Protein AF-A0AAV9ZRF5-F1 (afdb_monomer)

Organism: NCBI:txid2862362

Sequence (709 aa):
MTDHNVVDVLDSDEEDQLPPLNTREWIEKNKKYPLHALKNLEFYCTRQLRVPKEVKGAFPDNGLSVSAFLRAVVPSKSYGLVFPAPKTCFSSEAPNMDMGQAIEHLKTKSLPPIKYVDQLKQEVRQAILDGKLSVLDARYPYIRFPFWIVMTWQWLIGLADAREEWKAAEDWVNARRGTLVAADVVARRLLTLGWNTQLVAGEQTLQFARAISDRMAVDGMMDVMVGILEKRIAAKPRLMSQIVLVQRAFMIEILKAERAEDYKELYKKVNTHLKGVVSAVKALGARKTSSGRGKGKNKISATDPEKRVESDHESDCPEHFPEHISGCWGTQAGDSLYRFTLSPYETTSLYRTIAQESGIPQRSSPENNLDLWCRAENSSPPDPRLAASCLSYTHLIPGHSERFSIILLTPEQRLLAWKYGHKKQMLMDLTFGVCALLAILMVLDDQQKGFPVGFMLFTAKKDAKAVHADYNKELLADLLQKWKEGMGKNEEGESFDVKVAATDNNTRERFGLRQNWPEVLLLLCIFHVWQAWRNGLNKYLRAIPKGPDRRSVRTRLAKFLMRLLKEIDIYEDAINAYKTELEDFKKLGRTRTAIAKTQSKAAIAFLTYLQGYLKAHEMWQSWSLAGAKKAAEIMGIPVSHVARTTNTLESFNGRLKGVYFSQYQHSGRLPRTVPACIEATVTVTVGSVVLPLFEVVTVTIEAVALKKS

pLDDT: mean 81.21, std 21.08, range [26.23, 98.75]

Solvent-accessible surface area (backbone atoms only — not comparable to full-atom values): 40327 Å² total; per-residue (Å²): 123,80,76,82,65,68,84,80,70,70,63,72,75,60,62,78,72,51,70,79,62,63,52,86,75,44,40,61,58,83,56,76,71,56,96,77,58,56,68,41,57,48,50,54,50,48,62,51,36,50,67,53,67,70,59,58,70,74,41,86,57,46,68,40,21,35,55,58,50,69,70,46,86,65,38,48,78,46,88,85,75,90,74,70,65,57,79,76,31,54,32,74,51,69,44,78,57,57,73,67,56,48,48,52,46,54,62,74,36,64,36,78,45,66,74,57,43,55,46,36,61,68,42,47,61,42,38,48,28,61,49,34,48,16,33,40,41,83,92,43,81,89,42,27,36,50,55,17,49,52,51,44,52,55,51,48,49,53,51,36,54,50,44,54,42,43,48,49,13,51,51,48,32,59,77,32,45,94,78,34,76,56,29,52,54,49,58,59,46,37,60,71,37,29,42,47,32,77,42,99,85,74,42,46,42,48,59,50,24,31,61,49,29,102,48,76,69,52,68,66,56,52,48,53,52,50,54,49,50,44,54,55,31,66,75,32,69,75,47,48,68,74,51,86,82,79,58,65,70,59,55,49,52,50,57,48,33,66,68,35,80,88,28,46,68,56,44,52,51,52,52,52,48,52,54,49,51,57,50,53,44,52,53,58,55,55,60,70,73,68,79,77,82,82,88,80,88,86,90,87,89,80,90,87,88,89,82,90,81,89,80,92,78,92,77,93,72,83,89,77,77,84,93,73,90,82,76,89,66,55,92,60,80,41,58,89,87,40,81,70,56,66,27,66,64,52,47,49,48,53,49,52,49,54,37,47,76,63,70,43,72,86,84,57,56,52,66,61,52,50,42,36,42,67,36,94,70,85,30,56,66,76,48,72,65,58,55,63,13,48,65,43,78,41,68,64,40,88,96,79,35,71,37,35,35,39,32,41,41,41,68,68,30,50,52,49,34,55,73,30,19,44,57,21,49,33,38,42,50,79,50,82,74,45,68,35,43,37,37,39,33,30,24,40,48,99,83,70,49,70,42,74,45,31,41,41,38,33,43,40,41,90,86,51,93,43,62,91,71,56,71,54,38,66,58,45,24,52,54,48,40,51,51,45,58,60,64,43,55,53,98,87,66,47,66,72,43,50,44,25,36,31,29,55,85,43,72,39,61,54,45,12,50,39,72,66,27,77,81,36,47,58,33,32,17,43,62,50,49,48,51,52,50,53,50,42,49,59,61,38,41,60,82,34,64,93,52,70,70,37,49,50,57,49,52,52,52,50,52,53,53,50,40,47,45,68,67,41,58,48,68,68,58,46,52,49,54,49,50,52,55,51,50,53,33,54,55,40,40,70,43,88,49,70,65,42,32,44,47,16,54,25,50,47,54,36,50,59,59,51,40,72,50,62,72,41,71,71,57,34,30,20,46,23,40,38,31,38,46,52,48,12,63,74,55,74,49,60,53,89,74,45,74,52,55,54,60,64,56,51,51,48,50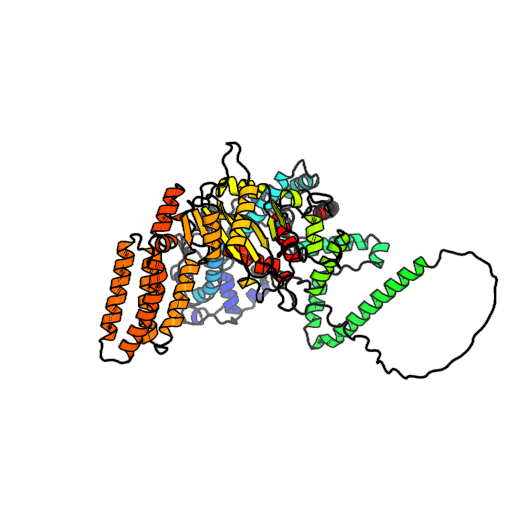,47,44,48,46,65,66,58,45,46,68,54,41,56,96,89,38,61,21,54,61,43,66,52,50,52,46,50,44,40,73,71,56,60,90,67,77,67,64,85,63,50,65,62,54,47,61,44,59,55,60,61,50,70,74,76,112

Structure (mmCIF, N/CA/C/O backbone):
data_AF-A0AAV9ZRF5-F1
#
_entry.id   AF-A0AAV9ZRF5-F1
#
loop_
_atom_site.group_PDB
_atom_site.id
_atom_site.type_symbol
_atom_site.label_atom_id
_atom_site.label_alt_id
_atom_site.label_comp_id
_atom_site.label_asym_id
_atom_site.label_entity_id
_atom_site.label_seq_id
_atom_site.pdbx_PDB_ins_code
_atom_site.Cartn_x
_atom_site.Cartn_y
_atom_site.Cartn_z
_atom_site.occupancy
_atom_site.B_iso_or_equiv
_atom_site.auth_seq_id
_atom_site.auth_comp_id
_atom_site.auth_asym_id
_atom_site.auth_atom_id
_atom_site.pdbx_PDB_model_num
ATOM 1 N N . MET A 1 1 ? 23.172 1.155 6.265 1.00 26.23 1 MET A N 1
ATOM 2 C CA . MET A 1 1 ? 24.214 0.394 6.986 1.00 26.23 1 MET A CA 1
ATOM 3 C C . MET A 1 1 ? 23.501 -0.714 7.726 1.00 26.23 1 MET A C 1
ATOM 5 O O . MET A 1 1 ? 22.813 -0.442 8.695 1.00 26.23 1 MET A O 1
ATOM 9 N N . THR A 1 2 ? 23.530 -1.922 7.180 1.00 31.34 2 THR A N 1
ATOM 10 C CA . THR A 1 2 ? 23.031 -3.116 7.859 1.00 31.34 2 THR A CA 1
ATOM 11 C C . THR A 1 2 ? 24.068 -3.526 8.898 1.00 31.34 2 THR A C 1
ATOM 13 O O . THR A 1 2 ? 25.191 -3.869 8.537 1.00 31.34 2 THR A O 1
ATOM 16 N N . ASP A 1 3 ? 23.685 -3.476 10.170 1.00 32.88 3 ASP A N 1
ATOM 17 C CA . ASP A 1 3 ? 24.463 -3.839 11.368 1.00 32.88 3 ASP A CA 1
ATOM 18 C C . ASP A 1 3 ? 24.796 -5.348 11.456 1.00 32.88 3 ASP A C 1
ATOM 20 O O . ASP A 1 3 ? 24.852 -5.943 12.529 1.00 32.88 3 ASP A O 1
ATOM 24 N N . HIS A 1 4 ? 24.999 -6.016 10.319 1.00 43.09 4 HIS A N 1
ATOM 25 C CA . HIS A 1 4 ? 25.248 -7.457 10.266 1.00 43.09 4 HIS A CA 1
ATOM 26 C C . HIS A 1 4 ? 26.661 -7.856 10.720 1.00 43.09 4 HIS A C 1
ATOM 28 O O . HIS A 1 4 ? 26.885 -9.037 10.957 1.00 43.09 4 HIS A O 1
ATOM 34 N N . ASN A 1 5 ? 27.572 -6.895 10.925 1.00 41.62 5 ASN A N 1
ATOM 35 C CA . ASN A 1 5 ? 28.944 -7.160 11.380 1.00 41.62 5 ASN A CA 1
ATOM 36 C C . ASN A 1 5 ? 29.225 -6.763 12.840 1.00 41.62 5 ASN A C 1
ATOM 38 O O . ASN A 1 5 ? 30.316 -7.034 13.328 1.00 41.62 5 ASN A O 1
ATOM 42 N N . VAL A 1 6 ? 28.276 -6.158 13.567 1.00 40.97 6 VAL A N 1
ATOM 43 C CA . VAL A 1 6 ? 28.535 -5.696 14.950 1.00 40.97 6 VAL A CA 1
ATOM 44 C C . VAL A 1 6 ? 28.572 -6.854 15.959 1.00 40.97 6 VAL A C 1
ATOM 46 O O . VAL A 1 6 ? 29.106 -6.710 17.051 1.00 40.97 6 VAL A O 1
ATOM 49 N N . VAL A 1 7 ? 28.056 -8.036 15.609 1.00 46.81 7 VAL A N 1
ATOM 50 C CA . VAL A 1 7 ? 27.946 -9.153 16.567 1.00 46.81 7 VAL A CA 1
ATOM 51 C C . VAL A 1 7 ? 29.252 -9.950 16.724 1.00 46.81 7 VAL A C 1
ATOM 53 O O . VAL A 1 7 ? 29.392 -10.667 17.709 1.00 46.81 7 VAL A O 1
ATOM 56 N N . ASP A 1 8 ? 30.221 -9.811 15.813 1.00 47.44 8 ASP A N 1
ATOM 57 C CA . ASP A 1 8 ? 31.461 -10.609 15.832 1.00 47.44 8 ASP A CA 1
ATOM 58 C C . ASP A 1 8 ? 32.730 -9.798 16.198 1.00 47.44 8 ASP A C 1
ATOM 60 O O . ASP A 1 8 ? 33.825 -10.347 16.130 1.00 47.44 8 ASP A O 1
ATOM 64 N N . VAL A 1 9 ? 32.613 -8.528 16.622 1.00 44.16 9 VAL A N 1
ATOM 65 C CA . VAL A 1 9 ? 33.773 -7.655 16.937 1.00 44.16 9 VAL A CA 1
ATOM 66 C C . VAL A 1 9 ? 33.703 -7.099 18.363 1.00 44.16 9 VAL A C 1
ATOM 68 O O . VAL A 1 9 ? 33.632 -5.894 18.585 1.00 44.16 9 VAL A O 1
ATOM 71 N N . LEU A 1 10 ? 33.701 -7.988 19.350 1.00 52.25 10 LEU A N 1
ATOM 72 C CA . LEU A 1 10 ? 34.282 -7.664 20.652 1.00 52.25 10 LEU A CA 1
ATOM 73 C C . LEU A 1 10 ? 35.519 -8.548 20.771 1.00 52.25 10 LEU A C 1
ATOM 75 O O . LEU A 1 10 ? 35.385 -9.773 20.737 1.00 52.25 10 LEU A O 1
ATOM 79 N N . ASP A 1 11 ? 36.699 -7.925 20.810 1.00 53.72 11 ASP A N 1
ATOM 80 C CA . ASP A 1 11 ? 37.959 -8.627 21.050 1.00 53.72 11 ASP A CA 1
ATOM 81 C C . ASP A 1 11 ? 37.817 -9.435 22.342 1.00 53.72 11 ASP A C 1
ATOM 83 O O . ASP A 1 11 ? 37.405 -8.899 23.375 1.00 53.72 11 ASP A O 1
ATOM 87 N N . SER A 1 12 ? 38.150 -10.728 22.281 1.00 60.31 12 SER A N 1
ATOM 88 C CA . SER A 1 12 ? 38.145 -11.631 23.442 1.00 60.31 12 SER A CA 1
ATOM 89 C C . SER A 1 12 ? 38.922 -11.062 24.630 1.00 60.31 12 SER A C 1
ATOM 91 O O . SER A 1 12 ? 38.622 -11.376 25.776 1.00 60.31 12 SER A O 1
ATOM 93 N N . ASP A 1 13 ? 39.873 -10.177 24.351 1.00 69.25 13 ASP A N 1
ATOM 94 C CA . ASP A 1 13 ? 40.808 -9.626 25.318 1.00 69.25 13 ASP A CA 1
ATOM 95 C C . ASP A 1 13 ? 40.186 -8.509 26.186 1.00 69.25 13 ASP A C 1
ATOM 97 O O . ASP A 1 13 ? 40.693 -8.231 27.274 1.00 69.25 13 ASP A O 1
ATOM 101 N N . GLU A 1 14 ? 39.075 -7.884 25.757 1.00 69.81 14 GLU A N 1
ATOM 102 C CA . GLU A 1 14 ? 38.308 -6.939 26.595 1.00 69.81 14 GLU A CA 1
ATOM 103 C C . GLU A 1 14 ? 37.312 -7.651 27.531 1.00 69.81 14 GLU A C 1
ATOM 105 O O . GLU A 1 14 ? 36.981 -7.116 28.594 1.00 69.81 14 GLU A O 1
ATOM 110 N N . GLU A 1 15 ? 36.838 -8.851 27.166 1.00 68.75 15 GLU A N 1
ATOM 111 C CA . GLU A 1 15 ? 35.899 -9.648 27.977 1.00 68.75 15 GLU A CA 1
ATOM 112 C C . GLU A 1 15 ? 36.531 -10.055 29.315 1.00 68.75 15 GLU A C 1
ATOM 114 O O . GLU A 1 15 ? 35.893 -9.925 30.363 1.00 68.75 15 GLU A O 1
ATOM 119 N N . ASP A 1 16 ? 37.805 -10.451 29.293 1.00 75.94 16 ASP A N 1
ATOM 120 C CA . ASP A 1 16 ? 38.531 -10.916 30.479 1.00 75.94 16 ASP A CA 1
ATOM 121 C C . ASP A 1 16 ? 38.872 -9.790 31.475 1.00 75.94 16 ASP A C 1
ATOM 123 O O . ASP A 1 16 ? 39.190 -10.056 32.636 1.00 75.94 16 ASP A O 1
ATOM 127 N N . GLN A 1 17 ? 38.786 -8.519 31.061 1.00 80.50 17 GLN A N 1
ATOM 128 C CA . GLN A 1 17 ? 39.175 -7.368 31.888 1.00 80.50 17 GLN A CA 1
ATOM 129 C C . GLN A 1 17 ? 38.012 -6.726 32.656 1.00 80.50 17 GLN A C 1
ATOM 131 O O . GLN A 1 17 ? 38.240 -5.932 33.574 1.00 80.50 17 GLN A O 1
ATOM 136 N N . LEU A 1 18 ? 36.758 -7.036 32.311 1.00 82.88 18 LEU A N 1
ATOM 137 C CA . LEU A 1 18 ? 35.593 -6.460 32.983 1.00 82.88 18 LEU A CA 1
ATOM 138 C C . LEU A 1 18 ? 35.151 -7.333 34.169 1.00 82.88 18 LEU A C 1
ATOM 140 O O . LEU A 1 18 ? 34.964 -8.540 34.014 1.00 82.88 18 LEU A O 1
ATOM 144 N N . PRO A 1 19 ? 34.899 -6.751 35.359 1.00 87.88 19 PRO A N 1
ATOM 145 C CA . PRO A 1 19 ? 34.382 -7.523 36.480 1.00 87.88 19 PRO A CA 1
ATOM 146 C C . PRO A 1 19 ? 33.002 -8.110 36.132 1.00 87.88 19 PRO A C 1
ATOM 148 O O . PRO A 1 19 ? 32.182 -7.425 35.499 1.00 87.88 19 PRO A O 1
ATOM 151 N N . PRO A 1 20 ? 32.699 -9.351 36.566 1.00 90.19 20 PRO A N 1
ATOM 152 C CA . PRO A 1 20 ? 31.424 -9.989 36.273 1.00 90.19 20 PRO A CA 1
ATOM 153 C C . PRO A 1 20 ? 30.264 -9.135 36.791 1.00 90.19 20 PRO A C 1
ATOM 155 O O . PRO A 1 20 ? 30.325 -8.552 37.877 1.00 90.19 20 PRO A O 1
ATOM 158 N N . LEU A 1 21 ? 29.180 -9.064 36.014 1.00 94.38 21 LEU A N 1
ATOM 159 C CA . LEU A 1 21 ? 27.967 -8.367 36.434 1.00 94.38 21 LEU A CA 1
ATOM 160 C C . LEU A 1 21 ? 27.454 -8.974 37.749 1.00 94.38 21 LEU A C 1
ATOM 162 O O . LEU A 1 21 ? 27.196 -10.177 37.823 1.00 94.38 21 LEU A O 1
ATOM 166 N N . ASN A 1 22 ? 27.236 -8.138 38.766 1.00 95.06 22 ASN A N 1
ATOM 167 C CA . ASN A 1 22 ? 26.566 -8.559 39.993 1.00 95.06 22 ASN A CA 1
ATOM 168 C C . ASN A 1 22 ? 25.078 -8.821 39.706 1.00 95.06 22 ASN A C 1
ATOM 170 O O . ASN A 1 22 ? 24.233 -7.935 39.842 1.00 95.06 22 ASN A O 1
ATOM 174 N N . THR A 1 23 ? 24.745 -10.042 39.287 1.00 94.81 23 THR A N 1
ATOM 175 C CA . THR A 1 23 ? 23.381 -10.414 38.878 1.00 94.81 23 THR A CA 1
ATOM 176 C C . THR A 1 23 ? 22.357 -10.197 39.989 1.00 94.81 23 THR A C 1
ATOM 178 O O . THR A 1 23 ? 21.232 -9.806 39.694 1.00 94.81 23 THR A O 1
ATOM 181 N N . ARG A 1 24 ? 22.749 -10.334 41.265 1.00 94.94 24 ARG A N 1
ATOM 182 C CA . ARG A 1 24 ? 21.874 -10.081 42.424 1.00 94.94 24 ARG A CA 1
ATOM 183 C C . ARG A 1 24 ? 21.437 -8.626 42.542 1.00 94.94 24 ARG A C 1
ATOM 185 O O . ARG A 1 24 ? 20.436 -8.355 43.193 1.00 94.94 24 ARG A O 1
ATOM 192 N N . GLU A 1 25 ? 22.183 -7.694 41.964 1.00 95.69 25 GLU A N 1
ATOM 193 C CA . GLU A 1 25 ? 21.857 -6.270 42.004 1.00 95.69 25 GLU A CA 1
ATOM 194 C C . GLU A 1 25 ? 20.995 -5.833 40.810 1.00 95.69 25 GLU A C 1
ATOM 196 O O . GLU A 1 25 ? 20.313 -4.810 40.880 1.00 95.69 25 GLU A O 1
ATOM 201 N N . TRP A 1 26 ? 21.033 -6.580 39.707 1.00 95.19 26 TRP A N 1
A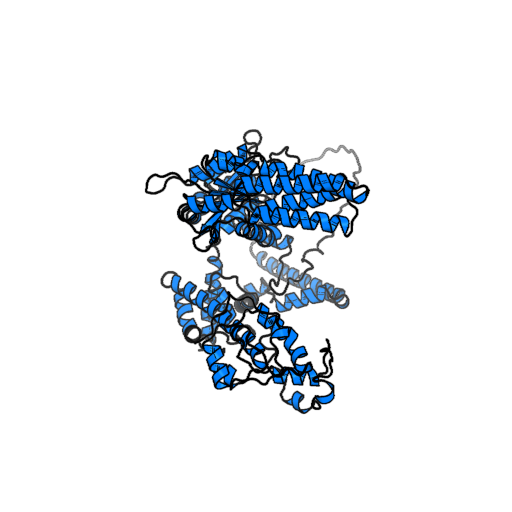TOM 202 C CA . TRP A 1 26 ? 20.443 -6.166 38.432 1.00 95.19 26 TRP A CA 1
ATOM 203 C C . TRP A 1 26 ? 19.220 -6.984 38.031 1.00 95.19 26 TRP A C 1
ATOM 205 O O . TRP A 1 26 ? 18.221 -6.403 37.612 1.00 95.19 26 TRP A O 1
ATOM 215 N N . ILE A 1 27 ? 19.282 -8.304 38.186 1.00 96.75 27 ILE A N 1
ATOM 216 C CA . ILE A 1 27 ? 18.254 -9.234 37.718 1.00 96.75 27 ILE A CA 1
ATOM 217 C C . ILE A 1 27 ? 17.134 -9.343 38.764 1.00 96.75 27 ILE A C 1
ATOM 219 O O . ILE A 1 27 ? 17.409 -9.436 39.961 1.00 96.75 27 ILE A O 1
ATOM 223 N N . GLU A 1 28 ? 15.874 -9.288 38.320 1.00 96.12 28 GLU A N 1
ATOM 224 C CA . GLU A 1 28 ? 14.654 -9.326 39.154 1.00 96.12 28 GLU A CA 1
ATOM 225 C C . GLU A 1 28 ? 14.539 -8.177 40.172 1.00 96.12 28 GLU A C 1
ATOM 227 O O . GLU A 1 28 ? 13.798 -8.250 41.153 1.00 96.12 28 GLU A O 1
ATOM 232 N N . LYS A 1 29 ? 15.263 -7.072 39.957 1.00 97.19 29 LYS A N 1
ATOM 233 C CA . LYS A 1 29 ? 15.241 -5.901 40.854 1.00 97.19 29 LYS A CA 1
ATOM 234 C C . LYS A 1 29 ? 14.316 -4.777 40.397 1.00 97.19 29 LYS A C 1
ATOM 236 O O . LYS A 1 29 ? 14.438 -3.661 40.892 1.00 97.19 29 LYS A O 1
ATOM 241 N N . ASN A 1 30 ? 13.399 -5.052 39.462 1.00 94.75 30 ASN A N 1
ATOM 242 C CA . ASN A 1 30 ? 12.510 -4.057 38.841 1.00 94.75 30 ASN A CA 1
ATOM 243 C C . ASN A 1 30 ? 13.270 -2.839 38.270 1.00 94.75 30 ASN A C 1
ATOM 245 O O . ASN A 1 30 ? 12.737 -1.728 38.198 1.00 94.75 30 ASN A O 1
ATOM 249 N N . LYS A 1 31 ? 14.539 -3.034 37.887 1.00 96.12 31 LYS A N 1
ATOM 250 C CA . LYS A 1 31 ? 15.370 -2.002 37.268 1.00 96.12 31 LYS A CA 1
ATOM 251 C C . LYS A 1 31 ? 15.029 -1.906 35.781 1.00 96.12 31 LYS A C 1
ATOM 253 O O . LYS A 1 31 ? 14.846 -2.914 35.104 1.00 96.12 31 LYS A O 1
ATOM 258 N N . LYS A 1 32 ? 14.982 -0.682 35.256 1.00 96.88 32 LYS A N 1
ATOM 259 C CA . LYS A 1 32 ? 14.870 -0.454 33.811 1.00 96.88 32 LYS A CA 1
ATOM 260 C C . LYS A 1 32 ? 16.239 -0.572 33.155 1.00 96.88 32 LYS A C 1
ATOM 262 O O . LYS A 1 32 ? 17.225 -0.101 33.723 1.00 96.88 32 LYS A O 1
ATOM 267 N N . TYR A 1 33 ? 16.285 -1.146 31.958 1.00 95.19 33 TYR A N 1
ATOM 268 C CA . TYR A 1 33 ? 17.487 -1.179 31.143 1.00 95.19 33 TYR A CA 1
ATOM 269 C C . TYR A 1 33 ? 17.888 0.265 30.806 1.00 95.19 33 TYR A C 1
ATOM 271 O O . TYR A 1 33 ? 17.100 0.989 30.188 1.00 95.19 33 TYR A O 1
ATOM 279 N N . PRO A 1 34 ? 19.060 0.734 31.258 1.00 93.00 34 PRO A N 1
ATOM 280 C CA . PRO A 1 34 ? 19.490 2.108 31.031 1.00 93.00 34 PRO A CA 1
ATOM 281 C C . PRO A 1 34 ? 19.758 2.363 29.541 1.00 93.00 34 PRO A C 1
ATOM 283 O O . PRO A 1 34 ? 20.235 1.484 28.827 1.00 93.00 34 PRO A O 1
ATOM 286 N N . LEU A 1 35 ? 19.507 3.594 29.082 1.00 86.88 35 LEU A N 1
ATOM 287 C CA . LEU A 1 35 ? 19.816 4.008 27.705 1.00 86.88 35 LEU A CA 1
ATOM 288 C C . LEU A 1 35 ? 21.324 3.915 27.405 1.00 86.88 35 LEU A C 1
ATOM 290 O O . LEU A 1 35 ? 21.717 3.556 26.300 1.00 86.88 35 LEU A O 1
ATOM 294 N N . HIS A 1 36 ? 22.152 4.198 28.415 1.00 89.88 36 HIS A N 1
ATOM 295 C CA . HIS A 1 36 ? 23.602 4.020 28.398 1.00 89.88 36 HIS A CA 1
ATOM 296 C C . HIS A 1 36 ? 23.968 2.951 29.427 1.00 89.88 36 HIS A C 1
ATOM 298 O O . HIS A 1 36 ? 24.134 3.243 30.612 1.00 89.88 36 HIS A O 1
ATOM 304 N N . ALA A 1 37 ? 23.991 1.691 28.993 1.00 81.25 37 ALA A N 1
ATOM 305 C CA . ALA A 1 37 ? 24.286 0.575 29.876 1.00 81.25 37 ALA A CA 1
ATOM 306 C C . ALA A 1 37 ? 25.735 0.583 30.353 1.00 81.25 37 ALA A C 1
ATOM 308 O O . ALA A 1 37 ? 26.655 0.952 29.627 1.00 81.25 37 ALA A O 1
ATOM 309 N N . LEU A 1 38 ? 25.926 0.145 31.599 1.00 90.94 38 LEU A N 1
ATOM 310 C CA . LEU A 1 38 ? 27.252 -0.199 32.090 1.00 90.94 38 LEU A CA 1
ATOM 311 C C . LEU A 1 38 ? 27.827 -1.292 31.183 1.00 90.94 38 LEU A C 1
ATOM 313 O O . LEU A 1 38 ? 27.115 -2.241 30.841 1.00 90.94 38 LEU A O 1
ATOM 317 N N . LYS A 1 39 ? 29.110 -1.177 30.820 1.00 91.19 39 LYS A N 1
ATOM 318 C CA . LYS A 1 39 ? 29.772 -2.113 29.895 1.00 91.19 39 LYS A CA 1
ATOM 319 C C . LYS A 1 39 ? 29.583 -3.579 30.306 1.00 91.19 39 LYS A C 1
ATOM 321 O O . LYS A 1 39 ? 29.295 -4.412 29.459 1.00 91.19 39 LYS A O 1
ATOM 326 N N . ASN A 1 40 ? 29.656 -3.892 31.602 1.00 92.38 40 ASN A N 1
ATOM 327 C CA . ASN A 1 40 ? 29.450 -5.251 32.119 1.00 92.38 40 ASN A CA 1
ATOM 328 C C . ASN A 1 40 ? 28.002 -5.766 31.963 1.00 92.38 40 ASN A C 1
ATOM 330 O O . ASN A 1 40 ? 27.799 -6.958 31.739 1.00 92.38 40 ASN A O 1
ATOM 334 N N . LEU A 1 41 ? 26.990 -4.894 32.050 1.00 93.94 41 LEU A N 1
ATOM 335 C CA . LEU A 1 41 ? 25.588 -5.249 31.798 1.00 93.94 41 LEU A CA 1
ATOM 336 C C . LEU A 1 41 ? 25.328 -5.471 30.305 1.00 93.94 41 LEU A C 1
ATOM 338 O O . LEU A 1 41 ? 24.629 -6.416 29.933 1.00 93.94 41 LEU A O 1
ATOM 342 N N . GLU A 1 42 ? 25.885 -4.609 29.453 1.00 93.50 42 GLU A N 1
ATOM 343 C CA . GLU A 1 42 ? 25.829 -4.796 28.003 1.00 93.50 42 GLU A CA 1
ATOM 344 C C . GLU A 1 42 ? 26.507 -6.103 27.599 1.00 93.50 42 GLU A C 1
ATOM 346 O O . GLU A 1 42 ? 25.897 -6.913 26.903 1.00 93.50 42 GLU A O 1
ATOM 351 N N . PHE A 1 43 ? 27.702 -6.359 28.130 1.00 91.94 43 PHE A N 1
ATOM 352 C CA . PHE A 1 43 ? 28.442 -7.592 27.914 1.00 91.94 43 PHE A CA 1
ATOM 353 C C . PHE A 1 43 ? 27.630 -8.832 28.318 1.00 91.94 43 PHE A C 1
ATOM 355 O O . PHE A 1 43 ? 27.453 -9.761 27.525 1.00 91.94 43 PHE A O 1
ATOM 362 N N . TYR A 1 44 ? 27.047 -8.818 29.523 1.00 95.00 44 TYR A N 1
ATOM 363 C CA . TYR A 1 44 ? 26.191 -9.900 30.004 1.00 95.00 44 TYR A CA 1
ATOM 364 C C . TYR A 1 44 ? 25.023 -10.182 29.047 1.00 95.00 44 TYR A C 1
ATOM 366 O O . TYR A 1 44 ? 24.781 -11.340 28.706 1.00 95.00 44 TYR A O 1
ATOM 374 N N . CYS A 1 45 ? 24.327 -9.144 28.569 1.00 95.19 45 CYS A N 1
ATOM 375 C CA . CYS A 1 45 ? 23.218 -9.301 27.622 1.00 95.19 45 CYS A CA 1
ATOM 376 C C . CYS A 1 45 ? 23.691 -9.812 26.256 1.00 95.19 45 CYS A C 1
ATOM 378 O O . CYS A 1 45 ? 23.071 -10.711 25.690 1.00 95.19 45 CYS A O 1
ATOM 380 N N . THR A 1 46 ? 24.796 -9.278 25.734 1.00 93.19 46 THR A N 1
ATOM 381 C CA . THR A 1 46 ? 25.392 -9.717 24.465 1.00 93.19 46 THR A CA 1
ATOM 382 C C . THR A 1 46 ? 25.762 -11.196 24.513 1.00 93.19 46 THR A C 1
ATOM 384 O O . THR A 1 46 ? 25.469 -11.924 23.567 1.00 93.19 46 THR A O 1
ATOM 387 N N . ARG A 1 47 ? 26.290 -11.684 25.643 1.00 94.56 47 ARG A N 1
ATOM 388 C CA . ARG A 1 47 ? 26.585 -13.110 25.835 1.00 94.56 47 ARG A CA 1
ATOM 389 C C . ARG A 1 47 ? 25.333 -13.990 25.764 1.00 94.56 47 ARG A C 1
ATOM 391 O O . ARG A 1 47 ? 25.385 -15.045 25.143 1.00 94.56 47 ARG A O 1
ATOM 398 N N . GLN A 1 48 ? 24.207 -13.551 26.337 1.00 96.38 48 GLN A N 1
ATOM 399 C CA . GLN A 1 48 ? 22.926 -14.278 26.245 1.00 96.38 48 GLN A CA 1
ATOM 400 C C . GLN A 1 48 ? 22.348 -14.291 24.819 1.00 96.38 48 GLN A C 1
ATOM 402 O O . GLN A 1 48 ? 21.627 -15.214 24.444 1.00 96.38 48 GLN A O 1
ATOM 407 N N . LEU A 1 49 ? 22.652 -13.258 24.029 1.00 96.69 49 LEU A N 1
ATOM 408 C CA . LEU A 1 49 ? 22.166 -13.082 22.659 1.00 96.69 49 LEU A CA 1
ATOM 409 C C . LEU A 1 49 ? 23.105 -13.670 21.593 1.00 96.69 49 LEU A C 1
ATOM 411 O O . LEU A 1 49 ? 22.739 -13.707 20.416 1.00 96.69 49 LEU A O 1
ATOM 415 N N . ARG A 1 50 ? 24.304 -14.124 21.979 1.00 95.94 50 ARG A N 1
ATOM 416 C CA . ARG A 1 50 ? 25.321 -14.648 21.064 1.00 95.94 50 ARG A CA 1
ATOM 417 C C . ARG A 1 50 ? 24.822 -15.920 20.381 1.00 95.94 50 ARG A C 1
ATOM 419 O O . ARG A 1 50 ? 24.526 -16.912 21.039 1.00 95.94 50 ARG A O 1
ATOM 426 N N . VAL A 1 51 ? 24.770 -15.896 19.049 1.00 96.56 51 VAL A N 1
ATOM 427 C CA . VAL A 1 51 ? 24.359 -17.057 18.248 1.00 96.56 51 VAL A CA 1
ATOM 428 C C . VAL A 1 51 ? 25.420 -18.165 18.357 1.00 96.56 51 VAL A C 1
ATOM 430 O O . VAL A 1 51 ? 26.583 -17.900 18.030 1.00 96.56 51 VAL A O 1
ATOM 433 N N . PRO A 1 52 ? 25.051 -19.389 18.780 1.00 97.25 52 PRO A N 1
ATOM 434 C CA . PRO A 1 52 ? 25.981 -20.514 18.881 1.00 97.25 52 PRO A CA 1
ATOM 435 C C . PRO A 1 52 ? 26.628 -20.877 17.535 1.00 97.25 52 PRO A C 1
ATOM 437 O O . PRO A 1 52 ? 26.007 -20.741 16.474 1.00 97.25 52 PRO A O 1
ATOM 440 N N . LYS A 1 53 ? 27.873 -21.372 17.563 1.00 96.19 53 LYS A N 1
ATOM 441 C CA . LYS A 1 53 ? 28.613 -21.763 16.346 1.00 96.19 53 LYS A CA 1
ATOM 442 C C . LYS A 1 53 ? 27.946 -22.940 15.635 1.00 96.19 53 LYS A C 1
ATOM 444 O O . LYS A 1 53 ? 27.937 -22.981 14.412 1.00 96.19 53 LYS A O 1
ATOM 449 N N . GLU A 1 54 ? 27.341 -23.843 16.395 1.00 97.69 54 GLU A N 1
ATOM 450 C CA . GLU A 1 54 ? 26.572 -24.997 15.929 1.00 97.69 54 GLU A CA 1
ATOM 451 C C . GLU A 1 54 ? 25.363 -24.549 15.103 1.00 97.69 54 GLU A C 1
ATOM 453 O O . GLU A 1 54 ? 25.080 -25.116 14.050 1.00 97.69 54 GLU A O 1
ATOM 458 N N . VAL A 1 55 ? 24.691 -23.477 15.541 1.00 97.06 55 VAL A N 1
ATOM 459 C CA . VAL A 1 55 ? 23.587 -22.864 14.796 1.00 97.06 55 VAL A CA 1
ATOM 460 C C . VAL A 1 55 ? 24.119 -22.198 13.532 1.00 97.06 55 VAL A C 1
ATOM 462 O O . VAL A 1 55 ? 23.573 -22.451 12.463 1.00 97.06 55 VAL A O 1
ATOM 465 N N . LYS A 1 56 ? 25.202 -21.405 13.610 1.00 95.31 56 LYS A N 1
ATOM 466 C CA . LYS A 1 56 ? 25.815 -20.785 12.417 1.00 95.31 56 LYS A CA 1
ATOM 467 C C . LYS A 1 56 ? 26.235 -21.844 11.380 1.00 95.31 56 LYS A C 1
ATOM 469 O O . LYS A 1 56 ? 25.943 -21.679 10.202 1.00 95.31 56 LYS A O 1
ATOM 474 N N . GLY A 1 57 ? 26.843 -22.949 11.816 1.00 96.38 57 GLY A N 1
ATOM 475 C CA . GLY A 1 57 ? 27.300 -24.046 10.953 1.00 96.38 57 GLY A CA 1
ATOM 476 C C . GLY A 1 57 ? 26.185 -24.919 10.364 1.00 96.38 57 GLY A C 1
ATOM 477 O O . GLY A 1 57 ? 26.430 -25.663 9.417 1.00 96.38 57 GLY A O 1
ATOM 478 N N . ALA A 1 58 ? 24.957 -24.831 10.883 1.00 97.50 58 ALA A N 1
ATOM 479 C CA . ALA A 1 58 ? 23.811 -25.575 10.362 1.00 97.50 58 ALA A CA 1
ATOM 480 C C . ALA A 1 58 ? 23.155 -24.932 9.123 1.00 97.50 58 ALA A C 1
ATOM 482 O O . ALA A 1 58 ? 22.278 -25.561 8.519 1.00 97.50 58 ALA A O 1
ATOM 483 N N . PHE A 1 59 ? 23.560 -23.711 8.755 1.00 97.50 59 PHE A N 1
ATOM 484 C CA . PHE A 1 59 ? 23.032 -22.941 7.625 1.00 97.50 59 PHE A CA 1
ATOM 485 C C . PHE A 1 59 ? 24.160 -22.498 6.673 1.00 97.50 59 PHE A C 1
ATOM 487 O O . PHE A 1 59 ? 25.333 -22.559 7.037 1.00 97.50 59 PHE A O 1
ATOM 494 N N . PRO A 1 60 ? 23.828 -22.075 5.437 1.00 97.50 60 PRO A N 1
ATOM 495 C CA . PRO A 1 60 ? 24.810 -21.623 4.453 1.00 97.50 60 PRO A CA 1
ATOM 496 C C . PRO A 1 60 ? 25.788 -20.555 4.952 1.00 97.50 60 PRO A C 1
ATOM 498 O O . PRO A 1 60 ? 25.378 -19.466 5.354 1.00 97.50 60 PRO A O 1
ATOM 501 N N . ASP A 1 61 ? 27.084 -20.843 4.827 1.00 95.62 61 ASP A N 1
ATOM 502 C CA . ASP A 1 61 ? 28.155 -19.867 5.037 1.00 95.62 61 ASP A CA 1
ATOM 503 C C . ASP A 1 61 ? 28.233 -18.850 3.881 1.00 95.62 61 ASP A C 1
ATOM 505 O O . ASP A 1 61 ? 27.897 -19.171 2.739 1.00 95.62 61 ASP A O 1
ATOM 509 N N . ASN A 1 62 ? 28.719 -17.636 4.162 1.00 95.25 62 ASN A N 1
ATOM 510 C CA . ASN A 1 62 ? 28.876 -16.532 3.201 1.00 95.25 62 ASN A CA 1
ATOM 511 C C . ASN A 1 62 ? 29.738 -16.883 1.967 1.00 95.25 62 ASN A C 1
ATOM 513 O O . ASN A 1 62 ? 29.594 -16.258 0.909 1.00 95.25 62 ASN A O 1
ATOM 517 N N . GLY A 1 63 ? 30.653 -17.848 2.099 1.00 96.25 63 GLY A N 1
ATOM 518 C CA . GLY A 1 63 ? 31.528 -18.334 1.032 1.00 96.25 63 GLY A CA 1
ATOM 519 C C . GLY A 1 63 ? 30.889 -19.370 0.104 1.00 96.25 63 GLY A C 1
ATOM 520 O O . GLY A 1 63 ? 31.462 -19.676 -0.942 1.00 96.25 63 GLY A O 1
ATOM 521 N N . LEU A 1 64 ? 29.707 -19.901 0.440 1.00 97.44 64 LEU A N 1
ATOM 522 C CA . LEU A 1 64 ? 29.016 -20.881 -0.398 1.00 97.44 64 LEU A CA 1
ATOM 523 C C . LEU A 1 64 ? 28.695 -20.268 -1.769 1.00 97.44 64 LEU A C 1
ATOM 525 O O . LEU A 1 64 ? 28.246 -19.122 -1.844 1.00 97.44 64 LEU A O 1
ATOM 529 N N . SER A 1 65 ? 28.912 -21.001 -2.864 1.00 97.25 65 SER A N 1
ATOM 530 C CA . SER A 1 65 ? 28.632 -20.442 -4.191 1.00 97.25 65 SER A CA 1
ATOM 531 C C . SER A 1 65 ? 27.152 -20.089 -4.349 1.00 97.25 65 SER A C 1
ATOM 533 O O . SER A 1 65 ? 26.303 -20.765 -3.770 1.00 97.25 65 SER A O 1
ATOM 535 N N . VAL A 1 66 ? 26.818 -19.069 -5.148 1.00 97.31 66 VAL A N 1
ATOM 536 C CA . VAL A 1 66 ? 25.423 -18.639 -5.374 1.00 97.31 66 VAL A CA 1
ATOM 537 C C . VAL A 1 66 ? 24.546 -19.825 -5.777 1.00 97.31 66 VAL A C 1
ATOM 539 O O . VAL A 1 66 ? 23.486 -20.036 -5.195 1.00 97.31 66 VAL A O 1
ATOM 542 N N . SER A 1 67 ? 25.016 -20.665 -6.703 1.00 95.50 67 SER A N 1
ATOM 543 C CA . SER A 1 67 ? 24.268 -21.854 -7.131 1.00 95.50 67 SER A CA 1
ATOM 544 C C . SER A 1 67 ? 24.027 -22.862 -5.995 1.00 95.50 67 SER A C 1
ATOM 546 O O . SER A 1 67 ? 22.934 -23.418 -5.877 1.00 95.50 67 SER A O 1
ATOM 548 N N . ALA A 1 68 ? 25.022 -23.107 -5.137 1.00 96.88 68 ALA A N 1
ATOM 549 C CA . ALA A 1 68 ? 24.860 -23.994 -3.985 1.00 96.88 68 ALA A CA 1
ATOM 550 C C . ALA A 1 68 ? 23.978 -23.363 -2.893 1.00 96.88 68 ALA A C 1
ATOM 552 O O . ALA A 1 68 ? 23.156 -24.057 -2.299 1.00 96.88 68 ALA A O 1
ATOM 553 N N . PHE A 1 69 ? 24.080 -22.050 -2.689 1.00 98.06 69 PHE A N 1
ATOM 554 C CA . PHE A 1 69 ? 23.246 -21.279 -1.774 1.00 98.06 69 PHE A CA 1
ATOM 555 C C . PHE A 1 69 ? 21.765 -21.312 -2.164 1.00 98.06 69 PHE A C 1
ATOM 557 O O . PHE A 1 69 ? 20.913 -21.570 -1.317 1.00 98.06 69 PHE A O 1
ATOM 564 N N . LEU A 1 70 ? 21.445 -21.153 -3.451 1.00 97.31 70 LEU A N 1
ATOM 565 C CA . LEU A 1 70 ? 20.064 -21.228 -3.939 1.00 97.31 70 LEU A CA 1
ATOM 566 C C . LEU A 1 70 ? 19.431 -22.613 -3.734 1.00 97.31 70 LEU A C 1
ATOM 568 O O . LEU A 1 70 ? 18.220 -22.698 -3.500 1.00 97.31 70 LEU A O 1
ATOM 572 N N . ARG A 1 71 ? 20.240 -23.681 -3.761 1.00 97.00 71 ARG A N 1
ATOM 573 C CA . ARG A 1 71 ? 19.816 -25.059 -3.456 1.00 97.00 71 ARG A CA 1
ATOM 574 C C . ARG A 1 71 ? 19.770 -25.376 -1.963 1.00 97.00 71 ARG A C 1
ATOM 576 O O . ARG A 1 71 ? 19.157 -26.370 -1.583 1.00 97.00 71 ARG A O 1
ATOM 583 N N . ALA A 1 72 ? 20.417 -24.575 -1.125 1.00 96.94 72 ALA A N 1
ATOM 584 C CA . ALA A 1 72 ? 20.489 -24.847 0.297 1.00 96.94 72 ALA A CA 1
ATOM 585 C C . ALA A 1 72 ? 19.138 -24.636 0.998 1.00 96.94 72 ALA A C 1
ATOM 587 O O . ALA A 1 72 ? 18.275 -23.870 0.555 1.00 96.94 72 ALA A O 1
ATOM 588 N N . VAL A 1 73 ? 18.966 -25.319 2.130 1.00 96.06 73 VAL A N 1
ATOM 589 C CA . VAL A 1 73 ? 17.778 -25.179 2.972 1.00 96.06 73 VAL A CA 1
ATOM 590 C C . VAL A 1 73 ? 17.869 -23.855 3.726 1.00 96.06 73 VAL A C 1
ATOM 592 O O . VAL A 1 73 ? 18.644 -23.713 4.669 1.00 96.06 73 VAL A O 1
ATOM 595 N N . VAL A 1 74 ? 17.065 -22.885 3.292 1.00 96.56 74 VAL A N 1
ATOM 596 C CA . VAL A 1 74 ? 16.848 -21.614 3.989 1.00 96.56 74 VAL A CA 1
ATOM 597 C C . VAL A 1 74 ? 15.366 -21.524 4.357 1.00 96.56 74 VAL A C 1
ATOM 599 O O . VAL A 1 74 ? 14.530 -21.697 3.462 1.00 96.56 74 VAL A O 1
ATOM 602 N N . PRO A 1 75 ? 15.024 -21.268 5.629 1.00 96.69 75 PRO A N 1
ATOM 603 C CA . PRO A 1 75 ? 13.636 -21.217 6.076 1.00 96.69 75 PRO A CA 1
ATOM 604 C C . PRO A 1 75 ? 12.846 -20.093 5.392 1.00 96.69 75 PRO A C 1
ATOM 606 O O . PRO A 1 75 ? 13.361 -18.999 5.167 1.00 96.69 75 PRO A O 1
ATOM 609 N N . SER A 1 76 ? 11.573 -20.339 5.077 1.00 95.06 76 SER A N 1
ATOM 610 C CA . SER A 1 76 ? 10.702 -19.343 4.436 1.00 95.06 76 SER A CA 1
ATOM 611 C C . SER A 1 76 ? 10.189 -18.299 5.432 1.00 95.06 76 SER A C 1
ATOM 613 O O . SER A 1 76 ? 9.863 -18.634 6.569 1.00 95.06 76 SER A O 1
ATOM 615 N N . LYS A 1 77 ? 9.993 -17.047 5.010 1.00 94.19 77 LYS A N 1
ATOM 616 C CA . LYS A 1 77 ? 9.355 -16.008 5.842 1.00 94.19 77 LYS A CA 1
ATOM 617 C C . LYS A 1 77 ? 7.852 -16.269 6.025 1.00 94.19 77 LYS A C 1
ATOM 619 O O . LYS A 1 77 ? 7.176 -16.713 5.101 1.00 94.19 77 LYS A O 1
ATOM 624 N N . SER A 1 78 ? 7.316 -15.985 7.212 1.00 90.00 78 SER A N 1
ATOM 625 C CA . SER A 1 78 ? 5.871 -16.004 7.477 1.00 90.00 78 SER A CA 1
ATOM 626 C C . SER A 1 78 ? 5.247 -14.634 7.204 1.00 90.00 78 SER A C 1
ATOM 628 O O . SER A 1 78 ? 5.751 -13.619 7.682 1.00 90.00 78 SER A O 1
ATOM 630 N N . TYR A 1 79 ? 4.120 -14.609 6.486 1.00 80.56 79 TYR A N 1
ATOM 631 C CA . TYR A 1 79 ? 3.381 -13.380 6.151 1.00 80.56 79 TYR A CA 1
ATOM 632 C C . TYR A 1 79 ? 1.999 -13.281 6.821 1.00 80.56 79 TYR A C 1
ATOM 634 O O . TYR A 1 79 ? 1.352 -12.243 6.731 1.00 80.56 79 TYR A O 1
ATOM 642 N N . GLY A 1 80 ? 1.531 -14.349 7.478 1.00 62.62 80 GLY A N 1
ATOM 643 C CA . GLY A 1 80 ? 0.096 -14.565 7.707 1.00 62.62 80 GLY A CA 1
ATOM 644 C C . GLY A 1 80 ? -0.400 -14.574 9.153 1.00 62.62 80 GLY A C 1
ATOM 645 O O . GLY A 1 80 ? -1.510 -15.043 9.375 1.00 62.62 80 GLY A O 1
ATOM 646 N N . LEU A 1 81 ? 0.371 -14.118 10.146 1.00 73.94 81 LEU A N 1
ATOM 647 C CA . LEU A 1 81 ? -0.021 -14.262 11.557 1.00 73.94 81 LEU A CA 1
ATOM 648 C C . LEU A 1 81 ? -0.076 -12.926 12.302 1.00 73.94 81 LEU A C 1
ATOM 650 O O . LEU A 1 81 ? 0.794 -12.069 12.149 1.00 73.94 81 LEU A O 1
ATOM 654 N N . VAL A 1 82 ? -1.106 -12.775 13.137 1.00 82.62 82 VAL A N 1
ATOM 655 C CA . VAL A 1 82 ? -1.179 -11.722 14.154 1.00 82.62 82 VAL A CA 1
ATOM 656 C C . VAL A 1 82 ? -0.275 -12.150 15.305 1.00 82.62 82 VAL A C 1
ATOM 658 O O . VAL A 1 82 ? -0.544 -13.151 15.963 1.00 82.62 82 VAL A O 1
ATOM 661 N N . PHE A 1 83 ? 0.808 -11.409 15.530 1.00 90.88 83 PHE A N 1
ATOM 662 C CA . PHE A 1 83 ? 1.720 -11.668 16.640 1.00 90.88 83 PHE A CA 1
ATOM 663 C C . PHE A 1 83 ? 1.229 -10.951 17.907 1.00 90.88 83 PHE A C 1
ATOM 665 O O . PHE A 1 83 ? 0.731 -9.823 17.813 1.00 90.88 83 PHE A O 1
ATOM 672 N N . PRO A 1 84 ? 1.344 -11.581 19.090 1.00 94.44 84 PRO A N 1
ATOM 673 C CA . PRO A 1 84 ? 1.054 -10.930 20.361 1.00 94.44 84 PRO A CA 1
ATOM 674 C C . PRO A 1 84 ? 2.057 -9.798 20.624 1.00 94.44 84 PRO A C 1
ATOM 676 O O . PRO A 1 84 ? 3.031 -9.614 19.895 1.00 94.44 84 PRO A O 1
ATOM 679 N N . ALA A 1 85 ? 1.832 -9.019 21.682 1.00 95.88 85 ALA A N 1
ATOM 680 C CA . ALA A 1 85 ? 2.786 -7.984 22.061 1.00 95.88 85 ALA A CA 1
ATOM 681 C C . ALA A 1 85 ? 4.155 -8.624 22.406 1.00 95.88 85 ALA A C 1
ATOM 683 O O . ALA A 1 85 ? 4.187 -9.529 23.234 1.00 95.88 85 ALA A O 1
ATOM 684 N N . PRO A 1 86 ? 5.287 -8.146 21.855 1.00 96.75 86 PRO A N 1
ATOM 685 C CA . PRO A 1 86 ? 6.616 -8.748 22.045 1.00 96.75 86 PRO A CA 1
ATOM 686 C C . PRO A 1 86 ? 6.974 -9.047 23.510 1.00 96.75 86 PRO A C 1
ATOM 688 O O . PRO A 1 86 ? 7.459 -10.129 23.827 1.00 96.75 86 PRO A O 1
ATOM 691 N N . LYS A 1 87 ? 6.625 -8.138 24.429 1.00 96.69 87 LYS A N 1
ATOM 692 C CA . LYS A 1 87 ? 6.828 -8.297 25.879 1.00 96.69 87 LYS A CA 1
ATOM 693 C C . LYS A 1 87 ? 6.171 -9.541 26.494 1.00 96.69 87 LYS A C 1
ATOM 695 O O . LYS A 1 87 ? 6.633 -10.023 27.521 1.00 96.69 87 LYS A O 1
ATOM 700 N N . THR A 1 88 ? 5.092 -10.062 25.904 1.00 96.69 88 THR A N 1
ATOM 701 C CA . THR A 1 88 ? 4.403 -11.261 26.416 1.00 96.69 88 THR A CA 1
ATOM 702 C C . THR A 1 88 ? 5.065 -12.554 25.956 1.00 96.69 88 THR A C 1
ATOM 704 O O . THR A 1 88 ? 4.619 -13.626 26.348 1.00 96.69 88 THR A O 1
ATOM 707 N N . CYS A 1 89 ? 6.101 -12.474 25.119 1.00 97.44 89 CYS A N 1
ATOM 708 C CA . CYS A 1 89 ? 6.810 -13.641 24.604 1.00 97.44 89 CYS A CA 1
ATOM 709 C C . CYS A 1 89 ? 8.049 -13.997 25.415 1.00 97.44 89 CYS A C 1
ATOM 711 O O . CYS A 1 89 ? 8.797 -14.871 25.008 1.00 97.44 89 CYS A O 1
ATOM 713 N N . PHE A 1 90 ? 8.282 -13.362 26.559 1.00 98.31 90 PHE A N 1
ATOM 714 C CA . PHE A 1 90 ? 9.378 -13.734 27.446 1.00 98.31 90 PHE A CA 1
ATOM 715 C C . PHE A 1 90 ? 8.840 -14.519 28.638 1.00 98.31 90 PHE A C 1
ATOM 717 O O . PHE A 1 90 ? 7.927 -14.064 29.333 1.00 98.31 90 PHE A O 1
ATOM 724 N N . SER A 1 91 ? 9.408 -15.699 28.882 1.00 98.06 91 SER A N 1
ATOM 725 C CA . SER A 1 91 ? 8.981 -16.595 29.957 1.00 98.06 91 SER A CA 1
ATOM 726 C C . SER A 1 91 ? 9.999 -16.625 31.092 1.00 98.06 91 SER A C 1
ATOM 728 O O . SER A 1 91 ? 11.204 -16.510 30.874 1.00 98.06 91 SER A O 1
ATOM 730 N N . SER A 1 92 ? 9.499 -16.775 32.318 1.00 98.06 92 SER A N 1
ATOM 731 C CA . SER A 1 92 ? 10.325 -17.051 33.502 1.00 98.06 92 SER A CA 1
ATOM 732 C C . SER A 1 92 ? 10.729 -18.529 33.591 1.00 98.06 92 SER A C 1
ATOM 734 O O . SER A 1 92 ? 11.499 -18.903 34.464 1.00 98.06 92 SER A O 1
ATOM 736 N N . GLU A 1 93 ? 10.225 -19.377 32.695 1.00 98.19 93 GLU A N 1
ATOM 737 C CA . GLU A 1 93 ? 10.616 -20.782 32.592 1.00 98.19 93 GLU A CA 1
ATOM 738 C C . GLU A 1 93 ? 11.843 -20.948 31.689 1.00 98.19 93 GLU A C 1
ATOM 740 O O . GLU A 1 93 ? 12.027 -20.201 30.722 1.00 98.19 93 GLU A O 1
ATOM 745 N N . ALA A 1 94 ? 12.661 -21.963 31.969 1.00 98.25 94 ALA A N 1
ATOM 746 C CA . ALA A 1 94 ? 13.822 -22.298 31.153 1.00 98.25 94 ALA A CA 1
ATOM 747 C C . ALA A 1 94 ? 13.426 -22.726 29.718 1.00 98.25 94 ALA A C 1
ATOM 749 O O . ALA A 1 94 ? 12.304 -23.216 29.497 1.00 98.25 94 ALA A O 1
ATOM 750 N N . PRO A 1 95 ? 14.341 -22.574 28.739 1.00 98.19 95 PRO A N 1
ATOM 751 C CA . PRO A 1 95 ? 14.179 -23.159 27.414 1.00 98.19 95 PRO A CA 1
ATOM 752 C C . PRO A 1 95 ? 13.887 -24.660 27.507 1.00 98.19 95 PRO A C 1
ATOM 754 O O . PRO A 1 95 ? 14.450 -25.350 28.354 1.00 98.19 95 PRO A O 1
ATOM 757 N N . ASN A 1 96 ? 13.001 -25.163 26.649 1.00 98.00 96 ASN A N 1
ATOM 758 C CA . ASN A 1 96 ? 12.599 -26.575 26.643 1.00 98.00 96 ASN A CA 1
ATOM 759 C C . ASN A 1 96 ? 13.034 -27.329 25.383 1.00 98.00 96 ASN A C 1
ATOM 761 O O . ASN A 1 96 ? 12.549 -28.430 25.138 1.00 98.00 96 ASN A O 1
ATOM 765 N N . MET A 1 97 ? 13.930 -26.729 24.603 1.00 95.81 97 MET A N 1
ATOM 766 C CA . MET A 1 97 ? 14.579 -27.357 23.462 1.00 95.81 97 MET A CA 1
ATOM 767 C C . MET A 1 97 ? 16.074 -27.462 23.701 1.00 95.81 97 MET A C 1
ATOM 769 O O . MET A 1 97 ? 16.706 -26.487 24.121 1.00 95.81 97 MET A O 1
ATOM 773 N N . ASP A 1 98 ? 16.640 -28.616 23.366 1.00 96.44 98 ASP A N 1
ATOM 774 C CA . ASP A 1 98 ? 18.082 -28.726 23.183 1.00 96.44 98 ASP A CA 1
ATOM 775 C C . ASP A 1 98 ? 18.535 -28.053 21.867 1.00 96.44 98 ASP A C 1
ATOM 777 O O . ASP A 1 98 ? 17.729 -27.612 21.039 1.00 96.44 98 ASP A O 1
ATOM 781 N N . MET A 1 99 ? 19.852 -27.946 21.673 1.00 97.19 99 MET A N 1
ATOM 782 C CA . MET A 1 99 ? 20.437 -27.292 20.497 1.00 97.19 99 MET A CA 1
ATOM 783 C C . MET A 1 99 ? 20.032 -27.965 19.176 1.00 97.19 99 MET A C 1
ATOM 785 O O . MET A 1 99 ? 19.750 -27.276 18.195 1.00 97.19 99 MET A O 1
ATOM 789 N N . GLY A 1 100 ? 19.990 -29.300 19.140 1.00 97.56 100 GLY A N 1
ATOM 790 C CA . GLY A 1 100 ? 19.650 -30.062 17.939 1.00 97.56 100 GLY A CA 1
ATOM 791 C C . GLY A 1 100 ? 18.186 -29.868 17.550 1.00 97.56 100 GLY A C 1
ATOM 792 O O . GLY A 1 100 ? 17.885 -29.581 16.391 1.00 97.56 100 GLY A O 1
ATOM 793 N N . GLN A 1 101 ? 17.287 -29.920 18.534 1.00 97.81 101 GLN A N 1
ATOM 794 C CA . GLN A 1 101 ? 15.862 -29.635 18.366 1.00 97.81 101 GLN A CA 1
ATOM 795 C C . GLN A 1 101 ? 15.621 -28.201 17.889 1.00 97.81 101 GLN A C 1
ATOM 797 O O . GLN A 1 101 ? 14.798 -27.978 17.000 1.00 97.81 101 GLN A O 1
ATOM 802 N N . ALA A 1 102 ? 16.353 -27.227 18.438 1.00 97.56 102 ALA A N 1
ATOM 803 C CA . ALA A 1 102 ? 16.235 -25.835 18.023 1.00 97.56 102 ALA A CA 1
ATOM 804 C C . ALA A 1 102 ? 16.683 -25.627 16.566 1.00 97.56 102 ALA A C 1
ATOM 806 O O . ALA A 1 102 ? 15.994 -24.948 15.804 1.00 97.56 102 ALA A O 1
ATOM 807 N N . ILE A 1 103 ? 17.796 -26.244 16.152 1.00 98.12 103 ILE A N 1
ATOM 808 C CA . ILE A 1 103 ? 18.280 -26.204 14.763 1.00 98.12 103 ILE A CA 1
ATOM 809 C C . ILE A 1 103 ? 17.263 -26.841 13.809 1.00 98.12 103 ILE A C 1
ATOM 811 O O . ILE A 1 103 ? 16.942 -26.254 12.774 1.00 98.12 103 ILE A O 1
ATOM 815 N N . GLU A 1 104 ? 16.725 -28.012 14.154 1.00 97.88 104 GLU A N 1
ATOM 816 C CA . GLU A 1 104 ? 15.735 -28.702 13.322 1.00 97.88 104 GLU A CA 1
ATOM 817 C C . GLU A 1 104 ? 14.429 -27.904 13.213 1.00 97.88 104 GLU A C 1
ATOM 819 O O . GLU A 1 104 ? 13.846 -27.766 12.132 1.00 97.88 104 GLU A O 1
ATOM 824 N N . HIS A 1 105 ? 13.997 -27.281 14.311 1.00 97.25 105 HIS A N 1
ATOM 825 C CA . HIS A 1 105 ? 12.854 -26.378 14.294 1.00 97.25 105 HIS A CA 1
ATOM 826 C C . HIS A 1 105 ? 13.093 -25.186 13.361 1.00 97.25 105 HIS A C 1
ATOM 828 O O . HIS A 1 105 ? 12.230 -24.856 12.547 1.00 97.25 105 HIS A O 1
ATOM 834 N N . LEU A 1 106 ? 14.267 -24.556 13.441 1.00 97.25 106 LEU A N 1
ATOM 835 C CA . LEU A 1 106 ? 14.622 -23.432 12.578 1.00 97.25 106 LEU A CA 1
ATOM 836 C C . LEU A 1 106 ? 14.635 -23.821 11.096 1.00 97.25 106 LEU A C 1
ATOM 838 O O . LEU A 1 106 ? 14.207 -23.017 10.281 1.00 97.25 106 LEU A O 1
ATOM 842 N N . LYS A 1 107 ? 15.083 -25.032 10.740 1.00 97.06 107 LYS A N 1
ATOM 843 C CA . LYS A 1 107 ? 15.104 -25.521 9.347 1.00 97.06 107 LYS A CA 1
ATOM 844 C C . LYS A 1 107 ? 13.715 -25.806 8.782 1.00 97.06 107 LYS A C 1
ATOM 846 O O . LYS A 1 107 ? 13.479 -25.575 7.598 1.00 97.06 107 LYS A O 1
ATOM 851 N N . THR A 1 108 ? 12.813 -26.329 9.610 1.00 96.62 108 THR A N 1
ATOM 852 C CA . THR A 1 108 ? 11.512 -26.848 9.157 1.00 96.62 108 THR A CA 1
ATOM 853 C C . THR A 1 108 ? 10.372 -25.848 9.282 1.00 96.62 108 THR A C 1
ATOM 855 O O . THR A 1 108 ? 9.357 -25.983 8.594 1.00 96.62 108 THR A O 1
ATOM 858 N N . LYS A 1 109 ? 10.488 -24.858 10.170 1.00 96.44 109 LYS A N 1
ATOM 859 C CA . LYS A 1 109 ? 9.439 -23.865 10.399 1.00 96.44 109 LYS A CA 1
ATOM 860 C C . LYS A 1 109 ? 9.758 -22.558 9.694 1.00 96.44 109 LYS A C 1
ATOM 862 O O . LYS A 1 109 ? 10.908 -22.205 9.467 1.00 96.44 109 LYS A O 1
ATOM 867 N N . SER A 1 110 ? 8.707 -21.815 9.356 1.00 96.31 110 SER A N 1
ATOM 868 C CA . SER A 1 110 ? 8.862 -20.475 8.796 1.00 96.31 110 SER A CA 1
ATOM 869 C C . SER A 1 110 ? 9.557 -19.531 9.788 1.00 96.31 110 SER A C 1
ATOM 871 O O . SER A 1 110 ? 9.669 -19.836 10.976 1.00 96.31 110 SER A O 1
ATOM 873 N N . LEU A 1 111 ? 9.994 -18.355 9.338 1.00 96.94 111 LEU A N 1
ATOM 874 C CA . LEU A 1 111 ? 10.563 -17.285 10.170 1.00 96.94 111 LEU A CA 1
ATOM 875 C C . LEU A 1 111 ? 9.486 -16.258 10.557 1.00 96.94 111 LEU A C 1
ATOM 877 O O . LEU A 1 111 ? 8.567 -16.019 9.768 1.00 96.94 111 LEU A O 1
ATOM 881 N N . PRO A 1 112 ? 9.552 -15.654 11.755 1.00 96.56 112 PRO A N 1
ATOM 882 C CA . PRO A 1 112 ? 8.648 -14.566 12.120 1.00 96.56 112 PRO A CA 1
ATOM 883 C C . PRO A 1 112 ? 8.912 -13.310 11.257 1.00 96.56 112 PRO A C 1
ATOM 885 O O . PRO A 1 112 ? 10.004 -13.161 10.709 1.00 96.56 112 PRO A O 1
ATOM 888 N N . PRO A 1 113 ? 7.948 -12.380 11.118 1.00 94.94 113 PRO A N 1
ATOM 889 C CA . PRO A 1 113 ? 8.149 -11.133 10.384 1.00 94.94 113 PRO A CA 1
ATOM 890 C C . PRO A 1 113 ? 9.270 -10.279 10.987 1.00 94.94 113 PRO A C 1
ATOM 892 O O . PRO A 1 113 ? 9.326 -10.107 12.204 1.00 94.94 113 PRO A O 1
ATOM 895 N N . ILE A 1 114 ? 10.091 -9.648 10.140 1.00 94.88 114 ILE A N 1
ATOM 896 C CA . ILE A 1 114 ? 11.238 -8.829 10.577 1.00 94.88 114 ILE A CA 1
ATOM 897 C C . ILE A 1 114 ? 10.856 -7.747 11.589 1.00 94.88 114 ILE A C 1
ATOM 899 O O . ILE A 1 114 ? 11.490 -7.626 12.628 1.00 94.88 114 ILE A O 1
ATOM 903 N N . LYS A 1 115 ? 9.737 -7.048 11.359 1.00 94.12 115 LYS A N 1
ATOM 904 C CA . LYS A 1 115 ? 9.243 -6.007 12.273 1.00 94.12 115 LYS A CA 1
ATOM 905 C C . LYS A 1 115 ? 8.981 -6.542 13.678 1.00 94.12 115 LYS A C 1
ATOM 907 O O . LYS A 1 115 ? 9.171 -5.823 14.649 1.00 94.12 115 LYS A O 1
ATOM 912 N N . TYR A 1 116 ? 8.515 -7.782 13.777 1.00 96.00 116 TYR A N 1
ATOM 913 C CA . TYR A 1 116 ? 8.250 -8.418 15.057 1.00 96.00 116 TYR A CA 1
ATOM 914 C C . TYR A 1 116 ? 9.554 -8.830 15.753 1.00 96.00 116 TYR A C 1
ATOM 916 O O . TYR A 1 116 ? 9.718 -8.590 16.946 1.00 96.00 116 TYR A O 1
ATOM 924 N N . VAL A 1 117 ? 10.517 -9.371 14.998 1.00 96.75 117 VAL A N 1
ATOM 925 C CA . VAL A 1 117 ? 11.859 -9.697 15.510 1.00 96.75 117 VAL A CA 1
ATOM 926 C C . VAL A 1 117 ? 12.598 -8.450 15.992 1.00 96.75 117 VAL A C 1
ATOM 928 O O . VAL A 1 117 ? 13.200 -8.480 17.062 1.00 96.75 117 VAL A O 1
ATOM 931 N N . ASP A 1 118 ? 12.503 -7.337 15.264 1.00 95.69 118 ASP A N 1
ATOM 932 C CA . ASP A 1 118 ? 13.105 -6.063 15.665 1.00 95.69 118 ASP A CA 1
ATOM 933 C C . ASP A 1 118 ? 12.517 -5.551 16.986 1.00 95.69 118 ASP A C 1
ATOM 935 O O . ASP A 1 118 ? 13.249 -5.041 17.834 1.00 95.69 118 ASP A O 1
ATOM 939 N N . GLN A 1 119 ? 11.213 -5.733 17.207 1.00 96.31 119 GLN A N 1
ATOM 940 C CA . GLN A 1 119 ? 10.592 -5.391 18.486 1.00 96.31 119 GLN A CA 1
ATOM 941 C C . GLN A 1 119 ? 11.028 -6.343 19.609 1.00 96.31 119 GLN A C 1
ATOM 943 O O . GLN A 1 119 ? 11.339 -5.884 20.703 1.00 96.31 119 GLN A O 1
ATOM 948 N N . LEU A 1 120 ? 11.119 -7.655 19.354 1.00 97.62 120 LEU A N 1
ATOM 949 C CA . LEU A 1 120 ? 11.683 -8.598 20.329 1.00 97.62 120 LEU A CA 1
ATOM 950 C C . LEU A 1 120 ? 13.119 -8.215 20.706 1.00 97.62 120 LEU A C 1
ATOM 952 O O . LEU A 1 120 ? 13.467 -8.249 21.882 1.00 97.62 120 LEU A O 1
ATOM 956 N N . LYS A 1 121 ? 13.936 -7.791 19.736 1.00 96.94 121 LYS A N 1
ATOM 957 C CA . LYS A 1 121 ? 15.310 -7.321 19.962 1.00 96.94 121 LYS A CA 1
ATOM 958 C C . LYS A 1 121 ? 15.366 -6.069 20.843 1.00 96.94 121 LYS A C 1
ATOM 960 O O . LYS A 1 121 ? 16.299 -5.929 21.627 1.00 96.94 121 LYS A O 1
ATOM 965 N N . GLN A 1 122 ? 14.385 -5.175 20.738 1.00 95.81 122 GLN A N 1
ATOM 966 C CA . GLN A 1 122 ? 14.291 -3.993 21.603 1.00 95.81 122 GLN A CA 1
ATOM 967 C C . GLN A 1 122 ? 13.915 -4.368 23.045 1.00 95.81 122 GLN A C 1
ATOM 969 O O . GLN A 1 122 ? 14.449 -3.791 23.988 1.00 95.81 122 GLN A O 1
ATOM 974 N N . GLU A 1 123 ? 13.047 -5.365 23.220 1.00 97.75 123 GLU A N 1
ATOM 975 C CA . GLU A 1 123 ? 12.522 -5.763 24.533 1.00 97.75 123 GLU A CA 1
ATOM 976 C C . GLU A 1 123 ? 13.407 -6.790 25.266 1.00 97.75 123 GLU A C 1
ATOM 978 O O . GLU A 1 123 ? 13.398 -6.850 26.495 1.00 97.75 123 GLU A O 1
ATOM 983 N N . VAL A 1 124 ? 14.206 -7.595 24.551 1.00 97.88 124 VAL A N 1
ATOM 984 C CA . VAL A 1 124 ? 14.928 -8.744 25.136 1.00 97.88 124 VAL A CA 1
ATOM 985 C C . VAL A 1 124 ? 15.912 -8.346 26.236 1.00 97.88 124 VAL A C 1
ATOM 987 O O . VAL A 1 124 ? 16.060 -9.061 27.224 1.00 97.88 124 VAL A O 1
ATOM 990 N N . ARG A 1 125 ? 16.551 -7.178 26.110 1.00 97.31 125 ARG A N 1
ATOM 991 C CA . ARG A 1 125 ? 17.478 -6.659 27.126 1.00 97.31 125 ARG A CA 1
ATOM 992 C C . ARG A 1 125 ? 16.754 -6.343 28.442 1.00 97.31 125 ARG A C 1
ATOM 994 O O . ARG A 1 125 ? 17.276 -6.651 29.511 1.00 97.31 125 ARG A O 1
ATOM 1001 N N . GLN A 1 126 ? 15.543 -5.785 28.367 1.00 98.00 126 GLN A N 1
ATOM 1002 C CA . GLN A 1 126 ? 14.703 -5.563 29.545 1.00 98.00 126 GLN A CA 1
ATOM 1003 C C . GLN A 1 126 ? 14.194 -6.893 30.106 1.00 98.00 126 GLN A C 1
ATOM 1005 O O . GLN A 1 126 ? 14.254 -7.100 31.311 1.00 98.00 126 GLN A O 1
ATOM 1010 N N . ALA A 1 127 ? 13.779 -7.828 29.248 1.00 98.06 127 ALA A N 1
ATOM 1011 C CA . ALA A 1 127 ? 13.314 -9.142 29.687 1.00 98.06 127 ALA A CA 1
ATOM 1012 C C . ALA A 1 127 ? 14.383 -9.921 30.475 1.00 98.06 127 ALA A C 1
ATOM 1014 O O . ALA A 1 127 ? 14.063 -10.548 31.483 1.00 98.06 127 ALA A O 1
ATOM 1015 N N . ILE A 1 128 ? 15.652 -9.848 30.056 1.00 98.12 128 ILE A N 1
ATOM 1016 C CA . ILE A 1 128 ? 16.782 -10.429 30.797 1.00 98.12 128 ILE A CA 1
ATOM 1017 C C . ILE A 1 128 ? 16.892 -9.799 32.197 1.00 98.12 128 ILE A C 1
ATOM 1019 O O . ILE A 1 128 ? 17.000 -10.527 33.182 1.00 98.12 128 ILE A O 1
ATOM 1023 N N . LEU A 1 129 ? 16.817 -8.465 32.312 1.00 97.50 129 LEU A N 1
ATOM 1024 C CA . LEU A 1 129 ? 16.811 -7.774 33.613 1.00 97.50 129 LEU A CA 1
ATOM 1025 C C . LEU A 1 129 ? 15.604 -8.150 34.479 1.00 97.50 129 LEU A C 1
ATOM 1027 O O . LEU A 1 129 ? 15.732 -8.262 35.696 1.00 97.50 129 LEU A O 1
ATOM 1031 N N . ASP A 1 130 ? 14.452 -8.392 33.863 1.00 97.81 130 ASP A N 1
ATOM 1032 C CA . ASP A 1 130 ? 13.221 -8.794 34.546 1.00 97.81 130 ASP A CA 1
ATOM 1033 C C . ASP A 1 130 ? 13.239 -10.268 35.009 1.00 97.81 130 ASP A C 1
ATOM 1035 O O . ASP A 1 130 ? 12.224 -10.766 35.496 1.00 97.81 130 ASP A O 1
ATOM 1039 N N . GLY A 1 131 ? 14.361 -10.983 34.855 1.00 97.81 131 GLY A N 1
ATOM 1040 C CA . GLY A 1 131 ? 14.508 -12.378 35.292 1.00 97.81 131 GLY A CA 1
ATOM 1041 C C . GLY A 1 131 ? 13.877 -13.400 34.353 1.00 97.81 131 GLY A C 1
ATOM 1042 O O . GLY A 1 131 ? 13.596 -14.532 34.745 1.00 97.81 131 GLY A O 1
ATOM 1043 N N . LYS A 1 132 ? 13.604 -13.025 33.101 1.00 98.31 132 LYS A N 1
ATOM 1044 C CA . LYS A 1 132 ? 13.144 -13.990 32.100 1.00 98.31 132 LYS A CA 1
ATOM 1045 C C . LYS A 1 132 ? 14.299 -14.907 31.705 1.00 98.31 132 LYS A C 1
ATOM 1047 O O . LYS A 1 132 ? 15.455 -14.493 31.690 1.00 98.31 132 LYS A O 1
ATOM 1052 N N . LEU A 1 133 ? 13.974 -16.154 31.376 1.00 98.06 133 LEU A N 1
ATOM 1053 C CA . LEU A 1 133 ? 14.946 -17.202 31.051 1.00 98.06 133 LEU A CA 1
ATOM 1054 C C . LEU A 1 133 ? 14.842 -17.681 29.598 1.00 98.06 133 LEU A C 1
ATOM 1056 O O . LEU A 1 133 ? 15.772 -18.308 29.091 1.00 98.06 133 LEU A O 1
ATOM 1060 N N . SER A 1 134 ? 13.722 -17.416 28.921 1.00 98.44 134 SER A N 1
ATOM 1061 C CA . SER A 1 134 ? 13.484 -17.892 27.557 1.00 98.44 134 SER A CA 1
ATOM 1062 C C . SER A 1 134 ? 12.543 -16.994 26.753 1.00 98.44 134 SER A C 1
ATOM 1064 O O . SER A 1 134 ? 11.856 -16.119 27.292 1.00 98.44 134 SER A O 1
ATOM 1066 N N . VAL A 1 135 ? 12.511 -17.234 25.441 1.00 98.38 135 VAL A N 1
ATOM 1067 C CA . VAL A 1 135 ? 11.634 -16.584 24.463 1.00 98.38 135 VAL A CA 1
ATOM 1068 C C . VAL A 1 135 ? 10.655 -17.617 23.905 1.00 98.38 135 VAL A C 1
ATOM 1070 O O . VAL A 1 135 ? 11.062 -18.641 23.361 1.00 98.38 135 VAL A O 1
ATOM 1073 N N . LEU A 1 136 ? 9.362 -17.346 24.027 1.00 97.81 136 LEU A N 1
ATOM 1074 C CA . LEU A 1 136 ? 8.281 -18.112 23.423 1.00 97.81 136 LEU A CA 1
ATOM 1075 C C . LEU A 1 136 ? 8.188 -17.797 21.933 1.00 97.81 136 LEU A C 1
ATOM 1077 O O . LEU A 1 136 ? 8.113 -16.630 21.532 1.00 97.81 136 LEU A O 1
ATOM 1081 N N . ASP A 1 137 ? 8.106 -18.835 21.108 1.00 96.44 137 ASP A N 1
ATOM 1082 C CA . ASP A 1 137 ? 7.659 -18.648 19.735 1.00 96.44 137 ASP A CA 1
ATOM 1083 C C . ASP A 1 137 ? 6.139 -18.465 19.733 1.00 96.44 137 ASP A C 1
ATOM 1085 O O . ASP A 1 137 ? 5.381 -19.404 19.960 1.00 96.44 137 ASP A O 1
ATOM 1089 N N . ALA A 1 138 ? 5.675 -17.248 19.448 1.00 94.06 138 ALA A N 1
ATOM 1090 C CA . ALA A 1 138 ? 4.250 -16.921 19.408 1.00 94.06 138 ALA A CA 1
ATOM 1091 C C . ALA A 1 138 ? 3.425 -17.811 18.458 1.00 94.06 138 ALA A C 1
ATOM 1093 O O . ALA A 1 138 ? 2.206 -17.896 18.588 1.00 94.06 138 ALA A O 1
ATOM 1094 N N . ARG A 1 139 ? 4.079 -18.457 17.490 1.00 94.00 139 ARG A N 1
ATOM 1095 C CA . ARG A 1 139 ? 3.448 -19.349 16.511 1.00 94.00 139 ARG A CA 1
ATOM 1096 C C . ARG A 1 139 ? 3.308 -20.769 17.052 1.00 94.00 139 ARG A C 1
ATOM 1098 O O . ARG A 1 139 ? 2.481 -21.527 16.557 1.00 94.00 139 ARG A O 1
ATOM 1105 N N . TYR A 1 140 ? 4.098 -21.109 18.069 1.00 95.12 140 TYR A N 1
ATOM 1106 C CA . TYR A 1 140 ? 4.123 -22.407 18.727 1.00 95.12 140 TYR A CA 1
ATOM 1107 C C . TYR A 1 140 ? 4.225 -22.208 20.251 1.00 95.12 140 TYR A C 1
ATOM 1109 O O . TYR A 1 140 ? 5.313 -22.321 20.813 1.00 95.12 140 TYR A O 1
ATOM 1117 N N . PRO A 1 141 ? 3.101 -21.935 20.943 1.00 89.19 141 PRO A N 1
ATOM 1118 C CA . PRO A 1 141 ? 3.085 -21.462 22.336 1.00 89.19 141 PRO A CA 1
ATOM 1119 C C . PRO A 1 141 ? 3.776 -22.365 23.366 1.00 89.19 141 PRO A C 1
ATOM 1121 O O . PRO A 1 141 ? 4.081 -21.924 24.468 1.00 89.19 141 PRO A O 1
ATOM 1124 N N . TYR A 1 142 ? 4.009 -23.631 23.027 1.00 96.06 142 TYR A N 1
ATOM 1125 C CA . TYR A 1 142 ? 4.670 -24.607 23.893 1.00 96.06 142 TYR A CA 1
ATOM 1126 C C . TYR A 1 142 ? 6.193 -24.614 23.743 1.00 96.06 142 TYR A C 1
ATOM 1128 O O . TYR A 1 142 ? 6.865 -25.357 24.450 1.00 96.06 142 TYR A O 1
ATOM 1136 N N . ILE A 1 143 ? 6.742 -23.835 22.812 1.00 97.81 143 ILE A N 1
ATOM 1137 C CA . ILE A 1 143 ? 8.164 -23.826 22.486 1.00 97.81 143 ILE A CA 1
ATOM 1138 C C . ILE A 1 143 ? 8.831 -22.619 23.137 1.00 97.81 143 ILE A C 1
ATOM 1140 O O . ILE A 1 143 ? 8.468 -21.474 22.865 1.00 97.81 143 ILE A O 1
ATOM 1144 N N . ARG A 1 144 ? 9.839 -22.894 23.969 1.00 98.19 144 ARG A N 1
ATOM 1145 C CA . ARG A 1 144 ? 10.675 -21.911 24.659 1.00 98.19 144 ARG A CA 1
ATOM 1146 C C . ARG A 1 144 ? 12.115 -22.043 24.186 1.00 98.19 144 ARG A C 1
ATOM 1148 O O . ARG A 1 144 ? 12.788 -23.032 24.475 1.00 98.19 144 ARG A O 1
ATOM 1155 N N . PHE A 1 145 ? 12.590 -21.017 23.498 1.00 98.38 145 PHE A N 1
ATOM 1156 C CA . PHE A 1 145 ? 13.959 -20.910 23.021 1.00 98.38 145 PHE A CA 1
ATOM 1157 C C . PHE A 1 145 ? 14.850 -20.131 23.995 1.00 98.38 145 PHE A C 1
ATOM 1159 O O . PHE A 1 145 ? 14.361 -19.258 24.717 1.00 98.38 145 PHE A O 1
ATOM 1166 N N . PRO A 1 146 ? 16.171 -20.361 23.982 1.00 98.25 146 PRO A N 1
ATOM 1167 C CA . PRO A 1 146 ? 17.117 -19.443 24.607 1.00 98.25 146 PRO A CA 1
ATOM 1168 C C . PRO A 1 146 ? 17.107 -18.061 23.927 1.00 98.25 146 PRO A C 1
ATOM 1170 O O . PRO A 1 146 ? 16.704 -17.927 22.772 1.00 98.25 146 PRO A O 1
ATOM 1173 N N . PHE A 1 147 ? 17.608 -17.028 24.611 1.00 98.38 147 PHE A N 1
ATOM 1174 C CA . PHE A 1 147 ? 17.582 -15.643 24.114 1.00 98.38 147 PHE A CA 1
ATOM 1175 C C . PHE A 1 147 ? 18.295 -15.415 22.775 1.00 98.38 147 PHE A C 1
ATOM 1177 O O . PHE A 1 147 ? 17.854 -14.568 21.993 1.00 98.38 147 PHE A O 1
ATOM 1184 N N . TRP A 1 148 ? 19.341 -16.188 22.464 1.00 97.94 148 TRP A N 1
ATOM 1185 C CA . TRP A 1 148 ? 20.062 -16.093 21.191 1.00 97.94 148 TRP A CA 1
ATOM 1186 C C . TRP A 1 148 ? 19.165 -16.302 19.962 1.00 97.94 148 TRP A C 1
ATOM 1188 O O . TRP A 1 148 ? 19.509 -15.831 18.875 1.00 97.94 148 TRP A O 1
ATOM 1198 N N . ILE A 1 149 ? 17.984 -16.918 20.116 1.00 98.19 149 ILE A N 1
ATOM 1199 C CA . ILE A 1 149 ? 17.039 -17.137 19.015 1.00 98.19 149 ILE A CA 1
ATOM 1200 C C . ILE A 1 149 ? 16.610 -15.838 18.331 1.00 98.19 149 ILE A C 1
ATOM 1202 O O . ILE A 1 149 ? 16.388 -15.829 17.124 1.00 98.19 149 ILE A O 1
ATOM 1206 N N . VAL A 1 150 ? 16.523 -14.728 19.074 1.00 98.06 150 VAL A N 1
ATOM 1207 C CA . VAL A 1 150 ? 16.097 -13.431 18.527 1.00 98.06 150 VAL A CA 1
ATOM 1208 C C . VAL A 1 150 ? 17.104 -12.954 17.482 1.00 98.06 150 VAL A C 1
ATOM 1210 O O . VAL A 1 150 ? 16.723 -12.518 16.394 1.00 98.06 150 VAL A O 1
ATOM 1213 N N . MET A 1 151 ? 18.396 -13.112 17.781 1.00 97.75 151 MET A N 1
ATOM 1214 C CA . MET A 1 151 ? 19.478 -12.787 16.854 1.00 97.75 151 MET A CA 1
ATOM 1215 C C . MET A 1 151 ? 19.546 -13.791 15.701 1.00 97.75 151 MET A C 1
ATOM 1217 O O . MET A 1 151 ? 19.753 -13.390 14.556 1.00 97.75 151 MET A O 1
ATOM 1221 N N . THR A 1 152 ? 19.300 -15.077 15.969 1.00 97.81 152 THR A N 1
ATOM 1222 C CA . THR A 1 152 ? 19.229 -16.108 14.926 1.00 97.81 152 THR A CA 1
ATOM 1223 C C . THR A 1 152 ? 18.097 -15.854 13.936 1.00 97.81 152 THR A C 1
ATOM 1225 O O . THR A 1 152 ? 18.336 -15.936 12.737 1.00 97.81 152 THR A O 1
ATOM 1228 N N . TRP A 1 153 ? 16.891 -15.493 14.384 1.00 98.00 153 TRP A N 1
ATOM 1229 C CA . TRP A 1 153 ? 15.797 -15.132 13.479 1.00 98.00 153 TRP A CA 1
ATOM 1230 C C . TRP A 1 153 ? 16.152 -13.918 12.625 1.00 98.00 153 TRP A C 1
ATOM 1232 O O . TRP A 1 153 ? 15.942 -13.964 11.418 1.00 98.00 153 TRP A O 1
ATOM 1242 N N . GLN A 1 154 ? 16.727 -12.861 13.210 1.00 97.25 154 GLN A N 1
ATOM 1243 C CA . GLN A 1 154 ? 17.135 -11.676 12.449 1.00 97.25 154 GLN A CA 1
ATOM 1244 C C . GLN A 1 154 ? 18.165 -12.027 11.363 1.00 97.25 154 GLN A C 1
ATOM 1246 O O . GLN A 1 154 ? 18.036 -11.592 10.219 1.00 97.25 154 GLN A O 1
ATOM 1251 N N . TRP A 1 155 ? 19.158 -12.850 11.704 1.00 96.69 155 TRP A N 1
ATOM 1252 C CA . TRP A 1 155 ? 20.166 -13.327 10.760 1.00 96.69 155 TRP A CA 1
ATOM 1253 C C . TRP A 1 155 ? 19.572 -14.218 9.657 1.00 96.69 155 TRP A C 1
ATOM 1255 O O . TRP A 1 155 ? 19.819 -13.969 8.477 1.00 96.69 155 TRP A O 1
ATOM 1265 N N . LEU A 1 156 ? 18.740 -15.204 10.011 1.00 97.44 156 LEU A N 1
ATOM 1266 C CA . LEU A 1 156 ? 18.091 -16.100 9.045 1.00 97.44 156 LEU A CA 1
ATOM 1267 C C . LEU A 1 156 ? 17.117 -15.365 8.119 1.00 97.44 156 LEU A C 1
ATOM 1269 O O . LEU A 1 156 ? 16.972 -15.756 6.964 1.00 97.44 156 LEU A O 1
ATOM 1273 N N . ILE A 1 157 ? 16.472 -14.292 8.587 1.00 97.25 157 ILE A N 1
ATOM 1274 C CA . ILE A 1 157 ? 15.658 -13.427 7.725 1.00 97.25 157 ILE A CA 1
ATOM 1275 C C . ILE A 1 157 ? 16.545 -12.745 6.680 1.00 97.25 157 ILE A C 1
ATOM 1277 O O . ILE A 1 157 ? 16.206 -12.780 5.501 1.00 97.25 157 ILE A O 1
ATOM 1281 N N . GLY A 1 158 ? 17.703 -12.207 7.080 1.00 95.94 158 GLY A N 1
ATOM 1282 C CA . GLY A 1 158 ? 18.680 -11.651 6.138 1.00 95.94 158 GLY A CA 1
ATOM 1283 C C . GLY A 1 158 ? 19.175 -12.686 5.121 1.00 95.94 158 GLY A C 1
ATOM 1284 O O . GLY A 1 158 ? 19.315 -12.379 3.938 1.00 95.94 158 GLY A O 1
ATOM 1285 N N . LEU A 1 159 ? 19.362 -13.937 5.553 1.00 96.69 159 LEU A N 1
ATOM 1286 C CA . LEU A 1 159 ? 19.709 -15.054 4.674 1.00 96.69 159 LEU A CA 1
ATOM 1287 C C . LEU A 1 159 ? 18.582 -15.378 3.674 1.00 96.69 159 LEU A C 1
ATOM 1289 O O . LEU A 1 159 ? 18.842 -15.590 2.491 1.00 96.69 159 LEU A O 1
ATOM 1293 N N . ALA A 1 160 ? 17.326 -15.388 4.126 1.00 96.88 160 ALA A N 1
ATOM 1294 C CA . ALA A 1 160 ? 16.161 -15.601 3.268 1.00 96.88 160 ALA A CA 1
ATOM 1295 C C . ALA A 1 160 ? 15.992 -14.470 2.240 1.00 96.88 160 ALA A C 1
ATOM 1297 O O . ALA A 1 160 ? 15.770 -14.746 1.061 1.00 96.88 160 ALA A O 1
ATOM 1298 N N . ASP A 1 161 ? 16.167 -13.214 2.658 1.00 95.31 161 ASP A N 1
ATOM 1299 C CA . ASP A 1 161 ? 16.132 -12.046 1.773 1.00 95.31 161 ASP A CA 1
ATOM 1300 C C . ASP A 1 161 ? 17.237 -12.119 0.709 1.00 95.31 161 ASP A C 1
ATOM 1302 O O . ASP A 1 161 ? 16.976 -11.923 -0.479 1.00 95.31 161 ASP A O 1
ATOM 1306 N N . ALA A 1 162 ? 18.460 -12.481 1.105 1.00 96.19 162 ALA A N 1
ATOM 1307 C CA . ALA A 1 162 ? 19.566 -12.665 0.174 1.00 96.19 162 ALA A CA 1
ATOM 1308 C C . ALA A 1 162 ? 19.303 -13.784 -0.844 1.00 96.19 162 ALA A C 1
ATOM 1310 O O . ALA A 1 162 ? 19.644 -13.644 -2.020 1.00 96.19 162 ALA A O 1
ATOM 1311 N N . ARG A 1 163 ? 18.671 -14.888 -0.422 1.00 97.19 163 ARG A N 1
ATOM 1312 C CA . ARG A 1 163 ? 18.276 -15.982 -1.322 1.00 97.19 163 ARG A CA 1
ATOM 1313 C C . ARG A 1 163 ? 17.240 -15.524 -2.341 1.00 97.19 163 ARG A C 1
ATOM 1315 O O . ARG A 1 163 ? 17.371 -15.860 -3.512 1.00 97.19 163 ARG A O 1
ATOM 1322 N N . GLU A 1 164 ? 16.241 -14.750 -1.922 1.00 95.56 164 GLU A N 1
ATOM 1323 C CA . GLU A 1 164 ? 15.248 -14.168 -2.833 1.00 95.56 164 GLU A CA 1
ATOM 1324 C C . GLU A 1 164 ? 15.891 -13.209 -3.847 1.00 95.56 164 GLU A C 1
ATOM 1326 O O . GLU A 1 164 ? 15.541 -13.241 -5.027 1.00 95.56 164 GLU A O 1
ATOM 1331 N N . GLU A 1 165 ? 16.855 -12.385 -3.420 1.00 94.81 165 GLU A N 1
ATOM 1332 C CA . GLU A 1 165 ? 17.598 -11.495 -4.321 1.00 94.81 165 GLU A CA 1
ATOM 1333 C C . GLU A 1 165 ? 18.430 -12.272 -5.342 1.00 94.81 165 GLU A C 1
ATOM 1335 O O . GLU A 1 165 ? 18.338 -12.006 -6.542 1.00 94.81 165 GLU A O 1
ATOM 1340 N N . TRP A 1 166 ? 19.188 -13.274 -4.894 1.00 97.19 166 TRP A N 1
ATOM 1341 C CA . TRP A 1 166 ? 19.956 -14.133 -5.792 1.00 97.19 166 TRP A CA 1
ATOM 1342 C C . TRP A 1 166 ? 19.073 -14.976 -6.707 1.00 97.19 166 TRP A C 1
ATOM 1344 O O . TRP A 1 166 ? 19.467 -15.252 -7.839 1.00 97.19 166 TRP A O 1
ATOM 1354 N N . LYS A 1 167 ? 17.876 -15.366 -6.259 1.00 97.06 167 LYS A N 1
ATOM 1355 C CA . LYS A 1 167 ? 16.949 -16.117 -7.103 1.00 97.06 167 LYS A CA 1
ATOM 1356 C C . LYS A 1 167 ? 16.416 -15.244 -8.235 1.00 97.06 167 LYS A C 1
ATOM 1358 O O . LYS A 1 167 ? 16.474 -15.652 -9.389 1.00 97.06 167 LYS A O 1
ATOM 1363 N N . ALA A 1 168 ? 16.000 -14.017 -7.921 1.00 92.00 168 ALA A N 1
ATOM 1364 C CA . ALA A 1 168 ? 15.578 -13.047 -8.929 1.00 92.00 168 ALA A CA 1
ATOM 1365 C C . ALA A 1 168 ? 16.699 -12.734 -9.937 1.00 92.00 168 ALA A C 1
ATOM 1367 O O . ALA A 1 168 ? 16.444 -12.641 -11.134 1.00 92.00 168 ALA A O 1
ATOM 1368 N N . ALA A 1 169 ? 17.939 -12.614 -9.457 1.00 93.69 169 ALA A N 1
ATOM 1369 C CA . ALA A 1 169 ? 19.132 -12.461 -10.285 1.00 93.69 169 ALA A CA 1
ATOM 1370 C C . ALA A 1 169 ? 19.363 -13.656 -11.228 1.00 93.69 169 ALA A C 1
ATOM 1372 O O . ALA A 1 169 ? 19.555 -13.479 -12.428 1.00 93.69 169 ALA A O 1
ATOM 1373 N N . GLU A 1 170 ? 19.327 -14.883 -10.703 1.00 96.38 170 GLU A N 1
ATOM 1374 C CA . GLU A 1 170 ? 19.500 -16.105 -11.496 1.00 96.38 170 GLU A CA 1
ATOM 1375 C C . GLU A 1 170 ? 18.404 -16.245 -12.563 1.00 96.38 170 GLU A C 1
ATOM 1377 O O . GLU A 1 170 ? 18.708 -16.537 -13.721 1.00 96.38 170 GLU A O 1
ATOM 1382 N N . ASP A 1 171 ? 17.144 -15.993 -12.201 1.00 94.69 171 ASP A N 1
ATOM 1383 C CA . ASP A 1 171 ? 16.008 -16.045 -13.127 1.00 94.69 171 ASP A CA 1
ATOM 1384 C C . ASP A 1 171 ? 16.146 -14.996 -14.239 1.00 94.69 171 ASP A C 1
ATOM 1386 O O . ASP A 1 171 ? 15.951 -15.306 -15.418 1.00 94.69 171 ASP A O 1
ATOM 1390 N N . TRP A 1 172 ? 16.566 -13.776 -13.887 1.00 93.19 172 TRP A N 1
ATOM 1391 C CA . TRP A 1 172 ? 16.815 -12.696 -14.841 1.00 93.19 172 TRP A CA 1
ATOM 1392 C C . TRP A 1 172 ? 17.921 -13.037 -15.844 1.00 93.19 172 TRP A C 1
ATOM 1394 O O . TRP A 1 172 ? 17.756 -12.799 -17.046 1.00 93.19 172 TRP A O 1
ATOM 1404 N N . VAL A 1 173 ? 19.032 -13.602 -15.353 1.00 92.62 173 VAL A N 1
ATOM 1405 C CA . VAL A 1 173 ? 20.167 -14.038 -16.178 1.00 92.62 173 VAL A CA 1
ATOM 1406 C C . VAL A 1 173 ? 19.731 -15.171 -17.100 1.00 92.62 173 VAL A C 1
ATOM 1408 O O . VAL A 1 173 ? 19.969 -15.099 -18.304 1.00 92.62 173 VAL A O 1
ATOM 1411 N N . ASN A 1 174 ? 19.051 -16.188 -16.563 1.00 94.44 174 ASN A N 1
ATOM 1412 C CA . ASN A 1 174 ? 18.603 -17.349 -17.329 1.00 94.44 174 ASN A CA 1
ATOM 1413 C C . ASN A 1 174 ? 17.629 -16.978 -18.450 1.00 94.44 174 ASN A C 1
ATOM 1415 O O . ASN A 1 174 ? 17.776 -17.488 -19.558 1.00 94.44 174 ASN A O 1
ATOM 1419 N N . ALA A 1 175 ? 16.707 -16.045 -18.202 1.00 91.19 175 ALA A N 1
ATOM 1420 C CA . ALA A 1 175 ? 15.765 -15.557 -19.209 1.00 91.19 175 ALA A CA 1
ATOM 1421 C C . ALA A 1 175 ? 16.437 -14.861 -20.412 1.00 91.19 175 ALA A C 1
ATOM 1423 O O . ALA A 1 175 ? 15.790 -14.653 -21.434 1.00 91.19 175 ALA A O 1
ATOM 1424 N N . ARG A 1 176 ? 17.718 -14.480 -20.300 1.00 91.69 176 ARG A N 1
ATOM 1425 C CA . ARG A 1 176 ? 18.477 -13.742 -21.329 1.00 91.69 176 ARG A CA 1
ATOM 1426 C C . ARG A 1 176 ? 19.641 -14.534 -21.920 1.00 91.69 176 ARG A C 1
ATOM 1428 O O . ARG A 1 176 ? 20.384 -14.002 -22.748 1.00 91.69 176 ARG A O 1
ATOM 1435 N N . ARG A 1 177 ? 19.820 -15.793 -21.512 1.00 90.56 177 ARG A N 1
ATOM 1436 C CA . ARG A 1 177 ? 20.837 -16.677 -22.098 1.00 90.56 177 ARG A CA 1
ATOM 1437 C C . ARG A 1 177 ? 20.537 -16.924 -23.574 1.00 90.56 177 ARG A C 1
ATOM 1439 O O . ARG A 1 177 ? 19.379 -16.993 -23.971 1.00 90.56 177 ARG A O 1
ATOM 1446 N N . GLY A 1 178 ? 21.581 -17.002 -24.396 1.00 88.81 178 GLY A N 1
ATOM 1447 C CA . GLY A 1 178 ? 21.456 -17.099 -25.855 1.00 88.81 178 GLY A CA 1
ATOM 1448 C C . GLY A 1 178 ? 21.090 -15.787 -26.564 1.00 88.81 178 GLY A C 1
ATOM 1449 O O . GLY A 1 178 ? 21.469 -15.609 -27.717 1.00 88.81 178 GLY A O 1
ATOM 1450 N N . THR A 1 179 ? 20.427 -14.840 -25.891 1.00 84.94 179 THR A N 1
ATOM 1451 C CA . THR A 1 179 ? 20.159 -13.495 -26.437 1.00 84.94 179 THR A CA 1
ATOM 1452 C C . THR A 1 179 ? 21.274 -12.507 -26.101 1.00 84.94 179 THR A C 1
ATOM 1454 O O . THR A 1 179 ? 21.626 -11.666 -26.923 1.00 84.94 179 THR A O 1
ATOM 1457 N N . LEU A 1 180 ? 21.847 -12.604 -24.898 1.00 79.19 180 LEU A N 1
ATOM 1458 C CA . LEU A 1 180 ? 22.893 -11.709 -24.418 1.00 79.19 180 LEU A CA 1
ATOM 1459 C C . LEU A 1 180 ? 24.138 -12.514 -24.023 1.00 79.19 180 LEU A C 1
ATOM 1461 O O . LEU A 1 180 ? 24.124 -13.219 -23.019 1.00 79.19 180 LEU A O 1
ATOM 1465 N N . VAL A 1 181 ? 25.247 -12.353 -24.756 1.00 85.56 181 VAL A N 1
ATOM 1466 C CA . VAL A 1 181 ? 26.525 -13.057 -24.487 1.00 85.56 181 VAL A CA 1
ATOM 1467 C C . VAL A 1 181 ? 27.002 -12.846 -23.042 1.00 85.56 181 VAL A C 1
ATOM 1469 O O . VAL A 1 181 ? 27.505 -13.769 -22.398 1.00 85.56 181 VAL A O 1
ATOM 1472 N N . ALA A 1 182 ? 26.775 -11.647 -22.495 1.00 80.31 182 ALA A N 1
ATOM 1473 C CA . ALA A 1 182 ? 27.060 -11.325 -21.100 1.00 80.31 182 ALA A CA 1
ATOM 1474 C C . ALA A 1 182 ? 26.348 -12.256 -20.108 1.00 80.31 182 ALA A C 1
ATOM 1476 O O . ALA A 1 182 ? 26.931 -12.633 -19.091 1.00 80.31 182 ALA A O 1
ATOM 1477 N N . ALA A 1 183 ? 25.103 -12.644 -20.399 1.00 83.31 183 ALA A N 1
ATOM 1478 C CA . ALA A 1 183 ? 24.306 -13.488 -19.519 1.00 83.31 183 ALA A CA 1
ATOM 1479 C C . ALA A 1 183 ? 24.933 -14.883 -19.366 1.00 83.31 183 ALA A C 1
ATOM 1481 O O . ALA A 1 183 ? 24.974 -15.410 -18.258 1.00 83.31 183 ALA A O 1
ATOM 1482 N N . ASP A 1 184 ? 25.514 -15.451 -20.428 1.00 89.00 184 ASP A N 1
ATOM 1483 C CA . ASP A 1 184 ? 26.209 -16.743 -20.351 1.00 89.00 184 ASP A CA 1
ATOM 1484 C C . ASP A 1 184 ? 27.516 -16.668 -19.545 1.00 89.00 184 ASP A C 1
ATOM 1486 O O . ASP A 1 184 ? 27.859 -17.601 -18.811 1.00 89.00 184 ASP A O 1
ATOM 1490 N N . VAL A 1 185 ? 28.239 -15.545 -19.626 1.00 90.19 185 VAL A N 1
ATOM 1491 C CA . VAL A 1 185 ? 29.424 -15.299 -18.787 1.00 90.19 185 VAL A CA 1
ATOM 1492 C C . VAL A 1 185 ? 29.024 -15.186 -17.317 1.00 90.19 185 VAL A C 1
ATOM 1494 O O . VAL A 1 185 ? 29.626 -15.851 -16.470 1.00 90.19 185 VAL A O 1
ATOM 1497 N N . VAL A 1 186 ? 27.990 -14.395 -17.012 1.00 88.50 186 VAL A N 1
ATOM 1498 C CA . VAL A 1 186 ? 27.474 -14.224 -15.647 1.00 88.50 186 VAL A CA 1
ATOM 1499 C C . VAL A 1 186 ? 26.985 -15.559 -15.088 1.00 88.50 186 VAL A C 1
ATOM 1501 O O . VAL A 1 186 ? 27.409 -15.935 -13.997 1.00 88.50 186 VAL A O 1
ATOM 1504 N N . ALA A 1 187 ? 26.194 -16.323 -15.846 1.00 92.50 187 ALA A N 1
ATOM 1505 C CA . ALA A 1 187 ? 25.676 -17.624 -15.425 1.00 92.50 187 ALA A CA 1
ATOM 1506 C C . ALA A 1 187 ? 26.795 -18.589 -14.998 1.00 92.50 187 ALA A C 1
ATOM 1508 O O . ALA A 1 187 ? 26.707 -19.209 -13.939 1.00 92.50 187 ALA A O 1
ATOM 1509 N N . ARG A 1 188 ? 27.897 -18.668 -15.763 1.00 93.25 188 ARG A N 1
ATOM 1510 C CA . ARG A 1 188 ? 29.067 -19.481 -15.379 1.00 93.25 188 ARG A CA 1
ATOM 1511 C C . ARG A 1 188 ? 29.732 -18.978 -14.100 1.00 93.25 188 ARG A C 1
ATOM 1513 O O . ARG A 1 188 ? 30.187 -19.784 -13.295 1.00 93.25 188 ARG A O 1
ATOM 1520 N N . ARG A 1 189 ? 29.787 -17.660 -13.888 1.00 90.44 189 ARG A N 1
ATOM 1521 C CA . ARG A 1 189 ? 30.399 -17.071 -12.687 1.00 90.44 189 ARG A CA 1
ATOM 1522 C C . ARG A 1 189 ? 29.570 -17.294 -11.427 1.00 90.44 189 ARG A C 1
ATOM 1524 O O . ARG A 1 189 ? 30.164 -17.497 -10.371 1.00 90.44 189 ARG A O 1
ATOM 1531 N N . LEU A 1 190 ? 28.241 -17.353 -11.525 1.00 91.06 190 LEU A N 1
ATOM 1532 C CA . LEU A 1 190 ? 27.371 -17.688 -10.386 1.00 91.06 190 LEU A CA 1
ATOM 1533 C C . LEU A 1 190 ? 27.637 -19.097 -9.816 1.00 91.06 190 LEU A C 1
ATOM 1535 O O . LEU A 1 190 ? 27.313 -19.366 -8.660 1.00 91.06 190 LEU A O 1
ATOM 1539 N N . LEU A 1 191 ? 28.279 -19.991 -10.578 1.00 92.88 191 LEU A N 1
ATOM 1540 C CA . LEU A 1 191 ? 28.665 -21.323 -10.095 1.00 92.88 191 LEU A CA 1
ATOM 1541 C C . LEU A 1 191 ? 29.808 -21.287 -9.071 1.00 92.88 191 LEU A C 1
ATOM 1543 O O . LEU A 1 191 ? 29.889 -22.175 -8.223 1.00 92.88 191 LEU A O 1
ATOM 1547 N N . THR A 1 192 ? 30.675 -20.274 -9.139 1.00 94.50 192 THR A N 1
ATOM 1548 C CA . THR A 1 192 ? 31.896 -20.172 -8.319 1.00 94.50 192 THR A CA 1
ATOM 1549 C C . THR A 1 192 ? 31.906 -18.964 -7.387 1.00 94.50 192 THR A C 1
ATOM 1551 O O . THR A 1 192 ? 32.719 -18.900 -6.472 1.00 94.50 192 THR A O 1
ATOM 1554 N N . LEU A 1 193 ? 31.049 -17.971 -7.632 1.00 94.12 193 LEU A N 1
ATOM 1555 C CA . LEU A 1 193 ? 30.967 -16.757 -6.827 1.00 94.12 193 LEU A CA 1
ATOM 1556 C C . LEU A 1 193 ? 30.302 -17.064 -5.482 1.00 94.12 193 LEU A C 1
ATOM 1558 O O . LEU A 1 193 ? 29.164 -17.523 -5.476 1.00 94.12 193 LEU A O 1
ATOM 1562 N N . GLY A 1 194 ? 30.977 -16.793 -4.362 1.00 96.81 194 GLY A N 1
ATOM 1563 C CA . GLY A 1 194 ? 30.356 -16.886 -3.037 1.00 96.81 194 GLY A CA 1
ATOM 1564 C C . GLY A 1 194 ? 29.196 -15.896 -2.901 1.00 96.81 194 GLY A C 1
ATOM 1565 O O . GLY A 1 194 ? 29.295 -14.767 -3.387 1.00 96.81 194 GLY A O 1
ATOM 1566 N N . TRP A 1 195 ? 28.083 -16.292 -2.282 1.00 97.19 195 TRP A N 1
ATOM 1567 C CA . TRP A 1 195 ? 26.848 -15.493 -2.292 1.00 97.19 195 TRP A CA 1
ATOM 1568 C C . TRP A 1 195 ? 26.938 -14.194 -1.475 1.00 97.19 195 TRP A C 1
ATOM 1570 O O . TRP A 1 195 ? 26.214 -13.246 -1.781 1.00 97.19 195 TRP A O 1
ATOM 1580 N N . ASN A 1 196 ? 27.836 -14.124 -0.483 1.00 96.19 196 ASN A N 1
ATOM 1581 C CA . ASN A 1 196 ? 28.046 -12.931 0.348 1.00 96.19 196 ASN A CA 1
ATOM 1582 C C . ASN A 1 196 ? 29.510 -12.723 0.767 1.00 96.19 196 ASN A C 1
ATOM 1584 O O . ASN A 1 196 ? 29.819 -12.303 1.881 1.00 96.19 196 ASN A O 1
ATOM 1588 N N . THR A 1 197 ? 30.442 -13.062 -0.119 1.00 94.31 197 THR A N 1
ATOM 1589 C CA . THR A 1 197 ? 31.877 -12.897 0.123 1.00 94.31 197 THR A CA 1
ATOM 1590 C C . THR A 1 197 ? 32.273 -11.427 0.035 1.00 94.31 197 THR A C 1
ATOM 1592 O O . THR A 1 197 ? 31.780 -10.688 -0.820 1.00 94.31 197 THR A O 1
ATOM 1595 N N . GLN A 1 198 ? 33.194 -11.003 0.900 1.00 90.00 198 GLN A N 1
ATOM 1596 C CA . GLN A 1 198 ? 33.712 -9.644 0.871 1.00 90.00 198 GLN A CA 1
ATOM 1597 C C . GLN A 1 198 ? 34.627 -9.417 -0.341 1.00 90.00 198 GLN A C 1
ATOM 1599 O O . GLN A 1 198 ? 35.472 -10.239 -0.701 1.00 90.00 198 GLN A O 1
ATOM 1604 N N . LEU A 1 199 ? 34.428 -8.282 -0.993 1.00 81.25 199 LEU A N 1
ATOM 1605 C CA . LEU A 1 199 ? 35.163 -7.799 -2.147 1.00 81.25 199 LEU A CA 1
ATOM 1606 C C . LEU A 1 199 ? 36.309 -6.893 -1.692 1.00 81.25 199 LEU A C 1
ATOM 1608 O O . LEU A 1 199 ? 36.303 -6.338 -0.597 1.00 81.25 199 LEU A O 1
ATOM 1612 N N . VAL A 1 200 ? 37.275 -6.674 -2.587 1.00 72.06 200 VAL A N 1
ATOM 1613 C CA . VAL A 1 200 ? 38.466 -5.835 -2.337 1.00 72.06 200 VAL A CA 1
ATOM 1614 C C . VAL A 1 200 ? 38.106 -4.382 -1.976 1.00 72.06 200 VAL A C 1
ATOM 1616 O O . VAL A 1 200 ? 38.897 -3.693 -1.347 1.00 72.06 200 VAL A O 1
ATOM 1619 N N . ALA A 1 201 ? 36.908 -3.919 -2.340 1.00 69.00 201 ALA A N 1
ATOM 1620 C CA . ALA A 1 201 ? 36.403 -2.582 -2.023 1.00 69.00 201 ALA A CA 1
ATOM 1621 C C . ALA A 1 201 ? 35.605 -2.515 -0.702 1.00 69.00 201 ALA A C 1
ATOM 1623 O O . ALA A 1 201 ? 34.910 -1.535 -0.462 1.00 69.00 201 ALA A O 1
ATOM 1624 N N . GLY A 1 202 ? 35.632 -3.567 0.123 1.00 77.38 202 GLY A N 1
ATOM 1625 C CA . GLY A 1 202 ? 34.844 -3.660 1.357 1.00 77.38 202 GLY A CA 1
ATOM 1626 C C . GLY A 1 202 ? 33.375 -4.043 1.147 1.00 77.38 202 GLY A C 1
ATOM 1627 O O . GLY A 1 202 ? 32.713 -4.420 2.111 1.00 77.38 202 GLY A O 1
ATOM 1628 N N . GLU A 1 203 ? 32.888 -4.014 -0.095 1.00 83.25 203 GLU A N 1
ATOM 1629 C CA . GLU A 1 203 ? 31.528 -4.417 -0.469 1.00 83.25 203 GLU A CA 1
ATOM 1630 C C . GLU A 1 203 ? 31.338 -5.941 -0.479 1.00 83.25 203 GLU A C 1
ATOM 1632 O O . GLU A 1 203 ? 32.302 -6.697 -0.445 1.00 83.25 203 GLU A O 1
ATOM 1637 N N . GLN A 1 204 ? 30.093 -6.415 -0.537 1.00 90.81 204 GLN A N 1
ATOM 1638 C CA . GLN A 1 204 ? 29.763 -7.846 -0.564 1.00 90.81 204 GLN A CA 1
ATOM 1639 C C . GLN A 1 204 ? 29.230 -8.277 -1.932 1.00 90.81 204 GLN A C 1
ATOM 1641 O O . GLN A 1 204 ? 28.542 -7.512 -2.611 1.00 90.81 204 GLN A O 1
ATOM 1646 N N . THR A 1 205 ? 29.487 -9.527 -2.322 1.00 91.94 205 THR A N 1
ATOM 1647 C CA . THR A 1 205 ? 28.982 -10.092 -3.586 1.00 91.94 205 THR A CA 1
ATOM 1648 C C . THR A 1 205 ? 27.460 -10.064 -3.704 1.00 91.94 205 THR A C 1
ATOM 1650 O O . THR A 1 205 ? 26.968 -9.952 -4.823 1.00 91.94 205 THR A O 1
ATOM 1653 N N . LEU A 1 206 ? 26.715 -10.084 -2.591 1.00 94.25 206 LEU A N 1
ATOM 1654 C CA . LEU A 1 206 ? 25.252 -9.959 -2.575 1.00 94.25 206 LEU A CA 1
ATOM 1655 C C . LEU A 1 206 ? 24.759 -8.725 -3.346 1.00 94.25 206 LEU A C 1
ATOM 1657 O O . LEU A 1 206 ? 23.721 -8.771 -3.999 1.00 94.25 206 LEU A O 1
ATOM 1661 N N . GLN A 1 207 ? 25.523 -7.631 -3.349 1.00 89.69 207 GLN A N 1
ATOM 1662 C CA . GLN A 1 207 ? 25.137 -6.431 -4.089 1.00 89.69 207 GLN A CA 1
ATOM 1663 C C . GLN A 1 207 ? 25.066 -6.662 -5.602 1.00 89.69 207 GLN A C 1
ATOM 1665 O O . GLN A 1 207 ? 24.282 -5.995 -6.281 1.00 89.69 207 GLN A O 1
ATOM 1670 N N . PHE A 1 208 ? 25.838 -7.618 -6.137 1.00 89.12 208 PHE A N 1
ATOM 1671 C CA . PHE A 1 208 ? 25.771 -7.975 -7.553 1.00 89.12 208 PHE A CA 1
ATOM 1672 C C . PHE A 1 208 ? 24.423 -8.573 -7.927 1.00 89.12 208 PHE A C 1
ATOM 1674 O O . PHE A 1 208 ? 23.973 -8.301 -9.033 1.00 89.12 208 PHE A O 1
ATOM 1681 N N . ALA A 1 209 ? 23.752 -9.298 -7.021 1.00 91.38 209 ALA A N 1
ATOM 1682 C CA . ALA A 1 209 ? 22.428 -9.866 -7.276 1.00 91.38 209 ALA A CA 1
ATOM 1683 C C . ALA A 1 209 ? 21.442 -8.789 -7.751 1.00 91.38 209 ALA A C 1
ATOM 1685 O O . ALA A 1 209 ? 20.747 -8.962 -8.748 1.00 91.38 209 ALA A O 1
ATOM 1686 N N . ARG A 1 210 ? 21.451 -7.621 -7.097 1.00 85.88 210 ARG A N 1
ATOM 1687 C CA . ARG A 1 210 ? 20.605 -6.487 -7.492 1.00 85.88 210 ARG A CA 1
ATOM 1688 C C . ARG A 1 210 ? 20.979 -5.950 -8.866 1.00 85.88 210 ARG A C 1
ATOM 1690 O O . ARG A 1 210 ? 20.086 -5.718 -9.670 1.00 85.88 210 ARG A O 1
ATOM 1697 N N . ALA A 1 211 ? 22.277 -5.811 -9.139 1.00 82.75 211 ALA A N 1
ATOM 1698 C CA . ALA A 1 211 ? 22.773 -5.301 -10.414 1.00 82.75 211 ALA A CA 1
ATOM 1699 C C . ALA A 1 211 ? 22.428 -6.212 -11.602 1.00 82.75 211 ALA A C 1
ATOM 1701 O O . ALA A 1 211 ? 22.222 -5.700 -12.692 1.00 82.75 211 ALA A O 1
ATOM 1702 N N . ILE A 1 212 ? 22.343 -7.531 -11.407 1.00 89.00 212 ILE A N 1
ATOM 1703 C CA . ILE A 1 212 ? 21.978 -8.499 -12.458 1.00 89.00 212 ILE A CA 1
ATOM 1704 C C . ILE A 1 212 ? 20.502 -8.929 -12.377 1.00 89.00 212 ILE A C 1
ATOM 1706 O O . ILE A 1 212 ? 20.148 -10.052 -12.722 1.00 89.00 212 ILE A O 1
ATOM 1710 N N . SER A 1 213 ? 19.638 -8.037 -11.894 1.00 86.19 213 SER A N 1
ATOM 1711 C CA . SER A 1 213 ? 18.190 -8.237 -11.794 1.00 86.19 213 SER A CA 1
ATOM 1712 C C . SER A 1 213 ? 17.448 -6.969 -12.228 1.00 86.19 213 SER A C 1
ATOM 1714 O O . SER A 1 213 ? 18.070 -5.942 -12.485 1.00 86.19 213 SER A O 1
ATOM 1716 N N . ASP A 1 214 ? 16.114 -6.990 -12.229 1.00 77.44 214 ASP A N 1
ATOM 1717 C CA . ASP A 1 214 ? 15.293 -5.790 -12.476 1.00 77.44 214 ASP A CA 1
ATOM 1718 C C . ASP A 1 214 ? 15.200 -4.851 -11.247 1.00 77.44 214 ASP A C 1
ATOM 1720 O O . ASP A 1 214 ? 14.312 -4.000 -11.157 1.00 77.44 214 ASP A O 1
ATOM 1724 N N . ARG A 1 215 ? 16.084 -5.013 -10.251 1.00 77.00 215 ARG A N 1
ATO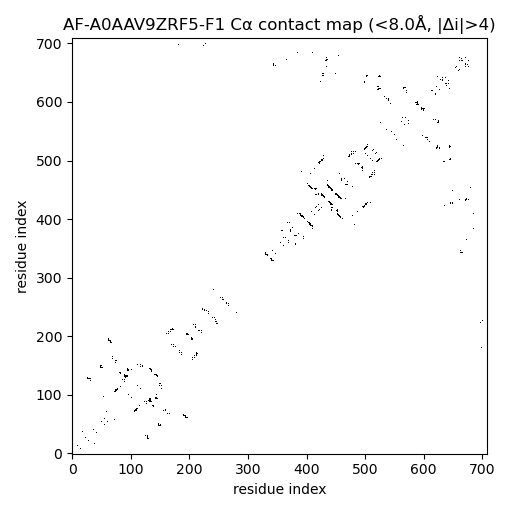M 1725 C CA . ARG A 1 215 ? 16.137 -4.166 -9.049 1.00 77.00 215 ARG A CA 1
ATOM 1726 C C . ARG A 1 215 ? 17.086 -2.985 -9.241 1.00 77.00 215 ARG A C 1
ATOM 1728 O O . ARG A 1 215 ? 18.036 -3.032 -10.012 1.00 77.00 215 ARG A O 1
ATOM 1735 N N . MET A 1 216 ? 16.854 -1.919 -8.475 1.00 70.00 216 MET A N 1
ATOM 1736 C CA . MET A 1 216 ? 17.755 -0.766 -8.460 1.00 70.00 216 MET A CA 1
ATOM 1737 C C . MET A 1 216 ? 19.133 -1.140 -7.896 1.00 70.00 216 MET A C 1
ATOM 1739 O O . MET A 1 216 ? 19.238 -1.835 -6.879 1.00 70.00 216 MET A O 1
ATOM 1743 N N . ALA A 1 217 ? 20.185 -0.630 -8.541 1.00 72.50 217 ALA A N 1
ATOM 1744 C CA . ALA A 1 217 ? 21.551 -0.732 -8.048 1.00 72.50 217 ALA A CA 1
ATOM 1745 C C . ALA A 1 217 ? 21.709 0.007 -6.708 1.00 72.50 217 ALA A C 1
ATOM 1747 O O . ALA A 1 217 ? 21.074 1.032 -6.464 1.00 72.50 217 ALA A O 1
ATOM 1748 N N . VAL A 1 218 ? 22.566 -0.525 -5.838 1.00 76.69 218 VAL A N 1
ATOM 1749 C CA . VAL A 1 218 ? 22.913 0.085 -4.546 1.00 76.69 218 VAL A CA 1
ATOM 1750 C C . VAL A 1 218 ? 24.188 0.908 -4.663 1.00 76.69 218 VAL A C 1
ATOM 1752 O O . VAL A 1 218 ? 25.019 0.644 -5.527 1.00 76.69 218 VAL A O 1
ATOM 1755 N N . ASP A 1 219 ? 24.391 1.872 -3.769 1.00 70.56 219 ASP A N 1
ATOM 1756 C CA . ASP A 1 219 ? 25.535 2.788 -3.871 1.00 70.56 219 ASP A CA 1
ATOM 1757 C C . ASP A 1 219 ? 26.893 2.086 -3.797 1.00 70.56 219 ASP A C 1
ATOM 1759 O O . ASP A 1 219 ? 27.830 2.528 -4.446 1.00 70.56 219 ASP A O 1
ATOM 1763 N N . GLY A 1 220 ? 27.001 0.982 -3.049 1.00 74.44 220 GLY A N 1
ATOM 17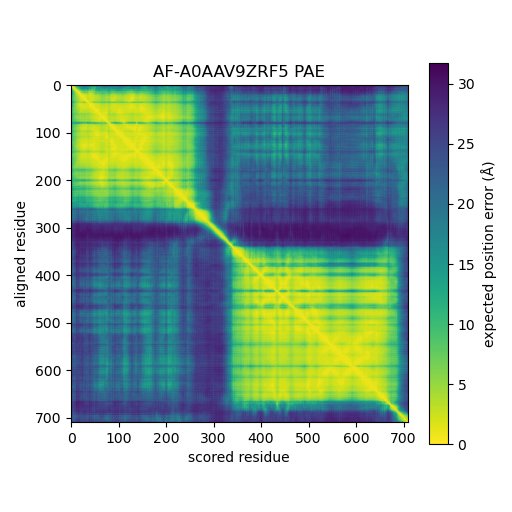64 C CA . GLY A 1 220 ? 28.233 0.186 -3.019 1.00 74.44 220 GLY A CA 1
ATOM 1765 C C . GLY A 1 220 ? 28.595 -0.366 -4.402 1.00 74.44 220 GLY A C 1
ATOM 1766 O O . GLY A 1 220 ? 29.760 -0.378 -4.791 1.00 74.44 220 GLY A O 1
ATOM 1767 N N . MET A 1 221 ? 27.586 -0.694 -5.219 1.00 76.56 221 MET A N 1
ATOM 1768 C CA . MET A 1 221 ? 27.789 -1.051 -6.622 1.00 76.56 221 MET A CA 1
ATOM 1769 C C . MET A 1 221 ? 28.324 0.129 -7.424 1.00 76.56 221 MET A C 1
ATOM 1771 O O . MET A 1 221 ? 29.266 -0.026 -8.196 1.00 76.56 221 MET A O 1
ATOM 1775 N N . MET A 1 222 ? 27.732 1.309 -7.234 1.00 76.56 222 MET A N 1
ATOM 1776 C CA . MET A 1 222 ? 28.172 2.526 -7.912 1.00 76.56 222 MET A CA 1
ATOM 1777 C C . MET A 1 222 ? 29.615 2.861 -7.532 1.00 76.56 222 MET A C 1
ATOM 1779 O O . MET A 1 222 ? 30.402 3.200 -8.407 1.00 76.56 222 MET A O 1
ATOM 1783 N N . ASP A 1 223 ? 29.995 2.673 -6.269 1.00 76.50 223 ASP A N 1
ATOM 1784 C CA . ASP A 1 223 ? 31.361 2.872 -5.781 1.00 76.50 223 ASP A CA 1
ATOM 1785 C C . ASP A 1 223 ? 32.340 1.883 -6.429 1.00 76.50 223 ASP A C 1
ATOM 1787 O O . ASP A 1 223 ? 33.407 2.281 -6.902 1.00 76.50 223 ASP A O 1
ATOM 1791 N N . VAL A 1 224 ? 31.953 0.608 -6.554 1.00 75.25 224 VAL A N 1
ATOM 1792 C CA . VAL A 1 224 ? 32.731 -0.395 -7.297 1.00 75.25 224 VAL A CA 1
ATOM 1793 C C . VAL A 1 224 ? 32.886 0.022 -8.763 1.00 75.25 224 VAL A C 1
ATOM 1795 O O . VAL A 1 224 ? 34.007 0.033 -9.277 1.00 75.25 224 VAL A O 1
ATOM 1798 N N . MET A 1 225 ? 31.795 0.417 -9.428 1.00 77.06 225 MET A N 1
ATOM 1799 C CA . MET A 1 225 ? 31.798 0.864 -10.827 1.00 77.06 225 MET A CA 1
ATOM 1800 C C . MET A 1 225 ? 32.679 2.102 -11.030 1.00 77.06 225 MET A C 1
ATOM 1802 O O . MET A 1 225 ? 33.501 2.122 -11.949 1.00 77.06 225 MET A O 1
ATOM 1806 N N . VAL A 1 226 ? 32.574 3.104 -10.154 1.00 78.62 226 VAL A N 1
ATOM 1807 C CA . VAL A 1 226 ? 33.413 4.310 -10.169 1.00 78.62 226 VAL A CA 1
ATOM 1808 C C . VAL A 1 226 ? 34.878 3.947 -9.950 1.00 78.62 226 VAL A C 1
ATOM 1810 O O . VAL A 1 226 ? 35.724 4.408 -10.710 1.00 78.62 226 VAL A O 1
ATOM 1813 N N . GLY A 1 227 ? 35.194 3.062 -9.002 1.00 78.50 227 GLY A N 1
ATOM 1814 C CA . GLY A 1 227 ? 36.567 2.603 -8.769 1.00 78.50 227 GLY A CA 1
ATOM 1815 C C . GLY A 1 227 ? 37.168 1.849 -9.964 1.00 78.50 227 GLY A C 1
ATOM 1816 O O . GLY A 1 227 ? 38.373 1.906 -10.217 1.00 78.50 227 GLY A O 1
ATOM 1817 N N . ILE A 1 228 ? 36.346 1.157 -10.756 1.00 76.00 228 ILE A N 1
ATOM 1818 C CA . ILE A 1 228 ? 36.792 0.536 -12.012 1.00 76.00 228 ILE A CA 1
ATOM 1819 C C . ILE A 1 228 ? 37.031 1.588 -13.090 1.00 76.00 228 ILE A C 1
ATOM 1821 O O . ILE A 1 228 ? 38.040 1.515 -13.796 1.00 76.00 228 ILE A O 1
ATOM 1825 N N . LEU A 1 229 ? 36.130 2.562 -13.225 1.00 77.81 229 LEU A N 1
ATOM 1826 C CA . LEU A 1 229 ? 36.314 3.679 -14.149 1.00 77.81 229 LEU A CA 1
ATOM 1827 C C . LEU A 1 229 ? 37.580 4.467 -13.805 1.00 77.81 229 LEU A C 1
ATOM 1829 O O . LEU A 1 229 ? 38.360 4.768 -14.703 1.00 77.81 229 LEU A O 1
ATOM 1833 N N . GLU A 1 230 ? 37.842 4.704 -12.522 1.00 79.81 230 GLU A N 1
ATOM 1834 C CA . GLU A 1 230 ? 39.064 5.334 -12.027 1.00 79.81 230 GLU A CA 1
ATOM 1835 C C . GLU A 1 230 ? 40.305 4.555 -12.477 1.00 79.81 230 GLU A C 1
ATOM 1837 O O . GLU A 1 230 ? 41.195 5.132 -13.098 1.00 79.81 230 GLU A O 1
ATOM 1842 N N . LYS A 1 231 ? 40.332 3.227 -12.294 1.00 80.31 231 LYS A N 1
ATOM 1843 C CA . LYS A 1 231 ? 41.433 2.375 -12.785 1.00 80.31 231 LYS A CA 1
ATOM 1844 C C . LYS A 1 231 ? 41.604 2.449 -14.305 1.00 80.31 231 LYS A C 1
ATOM 1846 O O . LYS A 1 231 ? 42.732 2.477 -14.796 1.00 80.31 231 LYS A O 1
ATOM 1851 N N . ARG A 1 232 ? 40.505 2.494 -15.067 1.00 81.12 232 ARG A N 1
ATOM 1852 C CA . ARG A 1 232 ? 40.541 2.616 -16.538 1.00 81.12 232 ARG A CA 1
ATOM 1853 C C . ARG A 1 232 ? 41.055 3.983 -16.993 1.00 81.12 232 ARG A C 1
ATOM 1855 O O . ARG A 1 232 ? 41.792 4.050 -17.974 1.00 81.12 232 ARG A O 1
ATOM 1862 N N . ILE A 1 233 ? 40.672 5.053 -16.300 1.00 77.81 233 ILE A N 1
ATOM 1863 C CA . ILE A 1 233 ? 41.168 6.412 -16.550 1.00 77.81 233 ILE A CA 1
ATOM 1864 C C . ILE A 1 233 ? 42.645 6.502 -16.178 1.00 77.81 233 ILE A C 1
ATOM 1866 O O . ILE A 1 233 ? 43.430 7.037 -16.958 1.00 77.81 233 ILE A O 1
ATOM 1870 N N . ALA A 1 234 ? 43.043 5.915 -15.049 1.00 80.12 234 ALA A N 1
ATOM 1871 C CA . ALA A 1 234 ? 44.430 5.887 -14.605 1.00 80.12 234 ALA A CA 1
ATOM 1872 C C . ALA A 1 234 ? 45.350 5.173 -15.610 1.00 80.12 234 ALA A C 1
ATOM 1874 O O . ALA A 1 234 ? 46.474 5.611 -15.841 1.00 80.12 234 ALA A O 1
ATOM 1875 N N . ALA A 1 235 ? 44.852 4.132 -16.285 1.00 86.44 235 ALA A N 1
ATOM 1876 C CA . ALA A 1 235 ? 45.570 3.443 -17.358 1.00 86.44 235 ALA A CA 1
ATOM 1877 C C . ALA A 1 235 ? 45.693 4.260 -18.667 1.00 86.44 235 ALA A C 1
ATOM 1879 O O . ALA A 1 235 ? 46.381 3.835 -19.594 1.00 86.44 235 ALA A O 1
ATOM 1880 N N . LYS A 1 236 ? 45.026 5.419 -18.782 1.00 89.88 236 LYS A N 1
ATOM 1881 C CA . LYS A 1 236 ? 44.999 6.267 -19.984 1.00 89.88 236 LYS A CA 1
ATOM 1882 C C . LYS A 1 236 ? 45.444 7.698 -19.636 1.00 89.88 236 LYS A C 1
ATOM 1884 O O . LYS A 1 236 ? 44.589 8.544 -19.362 1.00 89.88 236 LYS A O 1
ATOM 1889 N N . PRO A 1 237 ? 46.749 8.032 -19.740 1.00 87.00 237 PRO A N 1
ATOM 1890 C CA . PRO A 1 237 ? 47.301 9.320 -19.292 1.00 87.00 237 PRO A CA 1
ATOM 1891 C C . PRO A 1 237 ? 46.579 10.555 -19.849 1.00 87.00 237 PRO A C 1
ATOM 1893 O O . PRO A 1 237 ? 46.376 11.548 -19.152 1.00 87.00 237 PRO A O 1
ATOM 1896 N N . ARG A 1 238 ? 46.117 10.480 -21.106 1.00 85.31 238 ARG A N 1
ATOM 1897 C CA . ARG A 1 238 ? 45.339 11.554 -21.736 1.00 85.31 238 ARG A CA 1
ATOM 1898 C C . ARG A 1 238 ? 44.002 11.811 -21.027 1.00 85.31 238 ARG A C 1
ATOM 1900 O O . ARG A 1 238 ? 43.656 12.972 -20.852 1.00 85.31 238 ARG A O 1
ATOM 1907 N N . LEU A 1 239 ? 43.282 10.771 -20.599 1.00 72.12 239 LEU A N 1
ATOM 1908 C CA . LEU A 1 239 ? 42.011 10.917 -19.876 1.00 72.12 239 LEU A CA 1
ATOM 1909 C C . LEU A 1 239 ? 42.230 11.358 -18.430 1.00 72.12 239 LEU A C 1
ATOM 1911 O O . LEU A 1 239 ? 41.468 12.183 -17.941 1.00 72.12 239 LEU A O 1
ATOM 1915 N N . MET A 1 240 ? 43.295 10.877 -17.782 1.00 74.44 240 MET A N 1
ATOM 1916 C CA . MET A 1 240 ? 43.655 11.294 -16.422 1.00 74.44 240 MET A CA 1
ATOM 1917 C C . MET A 1 240 ? 43.869 12.816 -16.334 1.00 74.44 240 MET A C 1
ATOM 1919 O O . MET A 1 240 ? 43.494 13.438 -15.348 1.00 74.44 240 MET A O 1
ATOM 1923 N N . SER A 1 241 ? 44.397 13.443 -17.394 1.00 74.12 241 SER A N 1
ATOM 1924 C CA . SER A 1 241 ? 44.543 14.907 -17.457 1.00 74.12 241 SER A CA 1
ATOM 1925 C C . SER A 1 241 ? 43.248 15.686 -17.729 1.00 74.12 241 SER A C 1
ATOM 1927 O O . SER A 1 241 ? 43.267 16.910 -17.680 1.00 74.12 241 SER A O 1
ATOM 1929 N N . GLN A 1 242 ? 42.140 15.016 -18.049 1.00 73.31 242 GLN A N 1
ATOM 1930 C CA . GLN A 1 242 ? 40.886 15.658 -18.471 1.00 73.31 242 GLN A CA 1
ATOM 1931 C C . GLN A 1 242 ? 39.718 15.365 -17.528 1.00 73.31 242 GLN A C 1
ATOM 1933 O O . GLN A 1 242 ? 38.786 16.162 -17.448 1.00 73.31 242 GLN A O 1
ATOM 1938 N N . ILE A 1 243 ? 39.754 14.227 -16.836 1.00 75.00 243 ILE A N 1
ATOM 1939 C CA . ILE A 1 243 ? 38.643 13.707 -16.048 1.00 75.00 243 ILE A CA 1
ATOM 1940 C C . ILE A 1 243 ? 39.141 13.403 -14.640 1.00 75.00 243 ILE A C 1
ATOM 1942 O O . ILE A 1 243 ? 40.037 12.582 -14.452 1.00 75.00 243 ILE A O 1
ATOM 1946 N N . VAL A 1 244 ? 38.509 14.035 -13.653 1.00 75.62 244 VAL A N 1
ATOM 1947 C CA . VAL A 1 244 ? 38.679 13.707 -12.237 1.00 75.62 244 VAL A CA 1
ATOM 1948 C C . VAL A 1 244 ? 37.441 12.936 -11.803 1.00 75.62 244 VAL A C 1
ATOM 1950 O O . VAL A 1 244 ? 36.344 13.491 -11.774 1.00 75.62 244 VAL A O 1
ATOM 1953 N N . LEU A 1 245 ? 37.611 11.650 -11.500 1.00 74.75 245 LEU A N 1
ATOM 1954 C CA . LEU A 1 245 ? 36.578 10.866 -10.833 1.00 74.75 245 LEU A CA 1
ATOM 1955 C C . LEU A 1 245 ? 36.793 10.957 -9.334 1.00 74.75 245 LEU A C 1
ATOM 1957 O O . LEU A 1 245 ? 37.903 10.776 -8.842 1.00 74.75 245 LEU A O 1
ATOM 1961 N N . VAL A 1 246 ? 35.715 11.243 -8.622 1.00 74.00 246 VAL A N 1
ATOM 1962 C CA . VAL A 1 246 ? 35.747 11.423 -7.181 1.00 74.00 246 VAL A CA 1
ATOM 1963 C C . VAL A 1 246 ? 34.920 10.316 -6.553 1.00 74.00 246 VAL A C 1
ATOM 1965 O O . VAL A 1 246 ? 33.741 10.162 -6.867 1.00 74.00 246 VAL A O 1
ATOM 1968 N N . GLN A 1 247 ? 35.545 9.528 -5.679 1.00 70.81 247 GLN A N 1
ATOM 1969 C CA . GLN A 1 247 ? 34.840 8.477 -4.955 1.00 70.81 247 GLN A CA 1
ATOM 1970 C C . GLN A 1 247 ? 33.847 9.076 -3.959 1.00 70.81 247 GLN A C 1
ATOM 1972 O O . GLN A 1 247 ? 34.056 10.144 -3.375 1.00 70.81 247 GLN A O 1
ATOM 1977 N N . ARG A 1 248 ? 32.772 8.338 -3.700 1.00 68.94 248 ARG A N 1
ATOM 1978 C CA . ARG A 1 248 ? 31.705 8.766 -2.802 1.00 68.94 248 ARG A CA 1
ATOM 1979 C C . ARG A 1 248 ? 32.174 9.049 -1.376 1.00 68.94 248 ARG A C 1
ATOM 1981 O O . ARG A 1 248 ? 31.674 9.986 -0.762 1.00 68.94 248 ARG A O 1
ATOM 1988 N N . ALA A 1 249 ? 33.130 8.279 -0.852 1.00 68.12 249 ALA A N 1
ATOM 1989 C CA . ALA A 1 249 ? 33.693 8.512 0.480 1.00 68.12 249 ALA A CA 1
ATOM 1990 C C . ALA A 1 249 ? 34.293 9.922 0.602 1.00 68.12 249 ALA A C 1
ATOM 1992 O O . ALA A 1 249 ? 34.007 10.638 1.556 1.00 68.12 249 ALA A O 1
ATOM 1993 N N . PHE A 1 250 ? 35.033 10.359 -0.416 1.00 70.38 250 PHE A N 1
ATOM 1994 C CA . PHE A 1 250 ? 35.602 11.701 -0.458 1.00 70.38 250 PHE A CA 1
ATOM 1995 C C . PHE A 1 250 ? 34.518 12.781 -0.551 1.00 70.38 250 PHE A C 1
ATOM 1997 O O . PHE A 1 250 ? 34.572 13.771 0.171 1.00 70.38 250 PHE A O 1
ATOM 2004 N N . MET A 1 251 ? 33.486 12.567 -1.373 1.00 65.25 251 MET A N 1
ATOM 2005 C CA . MET A 1 251 ? 32.349 13.493 -1.442 1.00 65.25 251 MET A CA 1
ATOM 2006 C C . MET A 1 251 ? 31.599 13.604 -0.109 1.00 65.25 251 MET A C 1
ATOM 2008 O O . MET A 1 251 ? 31.134 14.681 0.246 1.00 65.25 251 MET A O 1
ATOM 2012 N N . ILE A 1 252 ? 31.500 12.518 0.659 1.00 67.50 252 ILE A N 1
ATOM 2013 C CA . ILE A 1 252 ? 30.888 12.548 1.993 1.00 67.50 252 ILE A CA 1
ATOM 2014 C C . ILE A 1 252 ? 31.723 13.381 2.958 1.00 67.50 252 ILE A C 1
ATOM 2016 O O . ILE A 1 252 ? 31.151 14.170 3.704 1.00 67.50 252 ILE A O 1
ATOM 2020 N N . GLU A 1 253 ? 33.048 13.247 2.936 1.00 70.19 253 GLU A N 1
ATOM 2021 C CA . GLU A 1 253 ? 33.926 14.074 3.770 1.00 70.19 253 GLU A CA 1
ATOM 2022 C C . GLU A 1 253 ? 33.868 15.554 3.373 1.00 70.19 253 GLU A C 1
ATOM 2024 O O . GLU A 1 253 ? 33.810 16.416 4.246 1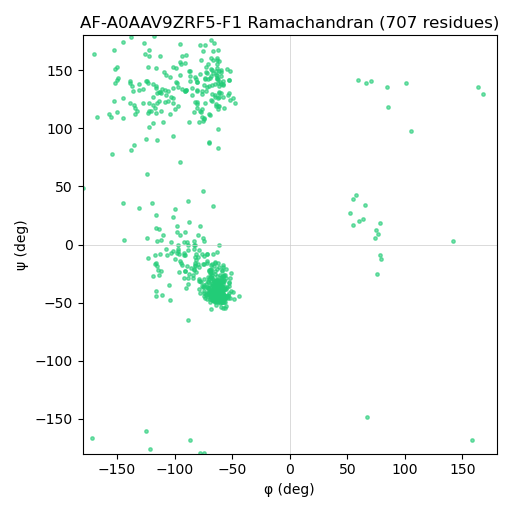.00 70.19 253 GLU A O 1
ATOM 2029 N N . ILE A 1 254 ? 33.748 15.862 2.078 1.00 65.94 254 ILE A N 1
ATOM 2030 C CA . ILE A 1 254 ? 33.458 17.220 1.591 1.00 65.94 254 ILE A CA 1
ATOM 2031 C C . ILE A 1 254 ? 32.143 17.746 2.183 1.00 65.94 254 ILE A C 1
ATOM 2033 O O . ILE A 1 254 ? 32.109 18.842 2.738 1.00 65.94 254 ILE A O 1
ATOM 2037 N N . LEU A 1 255 ? 31.067 16.959 2.110 1.00 64.69 255 LEU A N 1
ATOM 2038 C CA . LEU A 1 255 ? 29.743 17.349 2.606 1.00 64.69 255 LEU A CA 1
ATOM 2039 C C . LEU A 1 255 ? 29.675 17.452 4.138 1.00 64.69 255 LEU A C 1
ATOM 2041 O O . LEU A 1 255 ? 28.845 18.196 4.669 1.00 64.69 255 LEU A O 1
ATOM 2045 N N . LYS A 1 256 ? 30.506 16.690 4.858 1.00 67.69 256 LYS A N 1
ATOM 2046 C CA . LYS A 1 256 ? 30.691 16.815 6.310 1.00 67.69 256 LYS A CA 1
ATOM 2047 C C . LYS A 1 256 ? 31.462 18.089 6.648 1.00 67.69 256 LYS A C 1
ATOM 2049 O O . LYS A 1 256 ? 31.021 18.839 7.514 1.00 67.69 256 LYS A O 1
ATOM 2054 N N . ALA A 1 257 ? 32.557 18.358 5.938 1.00 64.75 257 ALA A N 1
ATOM 2055 C CA . ALA A 1 257 ? 33.367 19.560 6.114 1.00 64.75 257 ALA A CA 1
ATOM 2056 C C . ALA A 1 257 ? 32.582 20.843 5.796 1.00 64.75 257 ALA A C 1
ATOM 2058 O O . ALA A 1 257 ? 32.747 21.848 6.476 1.00 64.75 257 ALA A O 1
ATOM 2059 N N . GLU A 1 258 ? 31.674 20.807 4.819 1.00 57.97 258 GLU A N 1
ATOM 2060 C CA . GLU A 1 258 ? 30.768 21.922 4.516 1.00 57.97 258 GLU A CA 1
ATOM 2061 C C . GLU A 1 258 ? 29.789 22.225 5.667 1.00 57.97 258 GLU A C 1
ATOM 2063 O O . GLU A 1 258 ? 29.390 23.374 5.868 1.00 57.97 258 GLU A O 1
ATOM 2068 N N . ARG A 1 259 ? 29.410 21.201 6.443 1.00 63.62 259 ARG A N 1
ATOM 2069 C CA . ARG A 1 259 ? 28.442 21.308 7.546 1.00 63.62 259 ARG A CA 1
ATOM 2070 C C . ARG A 1 259 ? 29.054 21.618 8.906 1.00 63.62 259 ARG A C 1
ATOM 2072 O O . ARG A 1 259 ? 28.335 22.113 9.770 1.00 63.62 259 ARG A O 1
ATOM 2079 N N . ALA A 1 260 ? 30.331 21.323 9.117 1.00 67.38 260 ALA A N 1
ATOM 2080 C CA . ALA A 1 260 ? 31.014 21.650 10.361 1.00 67.38 260 ALA A CA 1
ATOM 2081 C C . ALA A 1 260 ? 31.443 23.130 10.361 1.00 67.38 260 ALA A C 1
ATOM 2083 O O . ALA A 1 260 ? 32.169 23.567 9.469 1.00 67.38 260 ALA A O 1
ATOM 2084 N N . GLU A 1 261 ? 30.996 23.897 11.364 1.00 65.12 261 GLU A N 1
ATOM 2085 C CA . GLU A 1 261 ? 31.361 25.314 11.572 1.00 65.12 261 GLU A CA 1
ATOM 2086 C C . GLU A 1 261 ? 32.882 25.526 11.484 1.00 65.12 261 GLU A C 1
ATOM 2088 O O . GLU A 1 261 ? 33.341 26.366 10.710 1.00 65.12 261 GLU A O 1
ATOM 2093 N N . ASP A 1 262 ? 33.650 24.668 12.157 1.00 56.69 262 ASP A N 1
ATOM 2094 C CA . ASP A 1 262 ? 35.115 24.743 12.246 1.00 56.69 262 ASP A CA 1
ATOM 2095 C C . ASP A 1 262 ? 35.838 24.463 10.913 1.00 56.69 262 ASP A C 1
ATOM 2097 O O . ASP A 1 262 ? 37.011 24.799 10.745 1.00 56.69 262 ASP A O 1
ATOM 2101 N N . TYR A 1 263 ? 35.153 23.860 9.935 1.00 54.19 263 TYR A N 1
ATOM 2102 C CA . TYR A 1 263 ? 35.733 23.481 8.643 1.00 54.19 263 TYR A CA 1
ATOM 2103 C C . TYR A 1 263 ? 35.364 24.424 7.497 1.00 54.19 263 TYR A C 1
ATOM 2105 O O . TYR A 1 263 ? 35.956 24.308 6.423 1.00 54.19 263 TYR A O 1
ATOM 2113 N N . LYS A 1 264 ? 34.467 25.400 7.692 1.00 62.41 264 LYS A N 1
ATOM 2114 C CA . LYS A 1 264 ? 34.060 26.345 6.631 1.00 62.41 264 LYS A CA 1
ATOM 2115 C C . LYS A 1 264 ? 35.243 27.113 6.030 1.00 62.41 264 LYS A C 1
ATOM 2117 O O . LYS A 1 264 ? 35.293 27.327 4.817 1.00 62.41 264 LYS A O 1
ATOM 2122 N N . GLU A 1 265 ? 36.211 27.503 6.858 1.00 63.25 265 GLU A N 1
ATOM 2123 C CA . GLU A 1 265 ? 37.414 28.234 6.437 1.00 63.25 265 GLU A CA 1
ATOM 2124 C C . GLU A 1 265 ? 38.372 27.342 5.626 1.00 63.25 265 GLU A C 1
ATOM 2126 O O . GLU A 1 265 ? 38.903 27.746 4.587 1.00 63.25 265 GLU A O 1
ATOM 2131 N N . LEU A 1 266 ? 38.557 26.094 6.071 1.00 57.22 266 LEU A N 1
ATOM 2132 C CA . LEU A 1 266 ? 39.401 25.104 5.401 1.00 57.22 266 LEU A CA 1
ATOM 2133 C C . LEU A 1 266 ? 38.762 24.629 4.088 1.00 57.22 266 LEU A C 1
ATOM 2135 O O . LEU A 1 266 ? 39.438 24.545 3.066 1.00 57.22 266 LEU A O 1
ATOM 2139 N N . TYR A 1 267 ? 37.446 24.416 4.082 1.00 57.72 267 TYR A N 1
ATOM 2140 C CA . TYR A 1 267 ? 36.656 24.092 2.898 1.00 57.72 267 TYR A CA 1
ATOM 2141 C C . TYR A 1 267 ? 36.747 25.193 1.837 1.00 57.72 267 TYR A C 1
ATOM 2143 O O . TYR A 1 267 ? 37.006 24.897 0.670 1.00 57.72 267 TYR A O 1
ATOM 2151 N N . LYS A 1 268 ? 36.638 26.475 2.224 1.00 69.38 268 LYS A N 1
ATOM 2152 C CA . LYS A 1 268 ? 36.867 27.607 1.307 1.00 69.38 268 LYS A CA 1
ATOM 2153 C C . LYS A 1 268 ? 38.260 27.551 0.674 1.00 69.38 268 LYS A C 1
ATOM 2155 O O . LYS A 1 268 ? 38.377 27.746 -0.537 1.00 69.38 268 LYS A O 1
ATOM 2160 N N . LYS A 1 269 ? 39.304 27.243 1.453 1.00 66.38 269 LYS A N 1
ATOM 2161 C CA . LYS A 1 269 ? 40.686 27.113 0.951 1.00 66.38 269 LYS A CA 1
ATOM 2162 C C . LYS A 1 269 ? 40.838 25.936 -0.019 1.00 66.38 269 LYS A C 1
ATOM 2164 O O . LYS A 1 269 ? 41.353 26.128 -1.119 1.00 66.38 269 LYS A O 1
ATOM 2169 N N . VAL A 1 270 ? 40.327 24.753 0.330 1.00 64.31 270 VAL A N 1
ATOM 2170 C CA . VAL A 1 270 ? 40.384 23.545 -0.518 1.00 64.31 270 VAL A CA 1
ATOM 2171 C C . VAL A 1 270 ? 39.589 23.731 -1.813 1.00 64.31 270 VAL A C 1
ATOM 2173 O O . VAL A 1 270 ? 40.091 23.427 -2.892 1.00 64.31 270 VAL A O 1
ATOM 2176 N N . ASN A 1 271 ? 38.382 24.296 -1.743 1.00 64.75 271 ASN A N 1
ATOM 2177 C CA . ASN A 1 271 ? 37.547 24.558 -2.917 1.00 64.75 271 ASN A CA 1
ATOM 2178 C C . ASN A 1 271 ? 38.189 25.605 -3.847 1.00 64.75 271 ASN A C 1
ATOM 2180 O O . ASN A 1 271 ? 38.188 25.450 -5.067 1.00 64.75 271 ASN A O 1
ATOM 2184 N N . THR A 1 272 ? 38.813 26.644 -3.283 1.00 74.81 272 THR A N 1
ATOM 2185 C CA . THR A 1 272 ? 39.588 27.630 -4.056 1.00 74.81 272 THR A CA 1
ATOM 2186 C C . THR A 1 272 ? 40.778 26.972 -4.756 1.00 74.81 272 THR A C 1
ATOM 2188 O O . THR A 1 272 ? 41.006 27.211 -5.942 1.00 74.81 272 THR A O 1
ATOM 2191 N N . HIS A 1 273 ? 41.491 26.083 -4.061 1.00 59.47 273 HIS A N 1
ATOM 2192 C CA . HIS A 1 273 ? 42.603 25.335 -4.638 1.00 59.47 273 HIS A CA 1
ATOM 2193 C C . HIS A 1 273 ? 42.143 24.412 -5.780 1.00 59.47 273 HIS A C 1
ATOM 2195 O O . HIS A 1 273 ? 42.703 24.470 -6.873 1.00 59.47 273 HIS A O 1
ATOM 2201 N N . LEU A 1 274 ? 41.067 23.640 -5.586 1.00 56.47 274 LEU A N 1
ATOM 2202 C CA . LEU A 1 274 ? 40.488 22.769 -6.618 1.00 56.47 274 LEU A CA 1
ATOM 2203 C C . LEU A 1 274 ? 40.025 23.555 -7.854 1.00 56.47 274 LEU A C 1
ATOM 2205 O O . LEU A 1 274 ? 40.301 23.143 -8.982 1.00 56.47 274 LEU A O 1
ATOM 2209 N N . LYS A 1 275 ? 39.391 24.722 -7.668 1.00 69.25 275 LYS A N 1
ATOM 2210 C CA . LYS A 1 275 ? 39.044 25.639 -8.770 1.00 69.25 275 LYS A CA 1
ATOM 2211 C C . LYS A 1 275 ? 40.285 26.116 -9.532 1.00 69.25 275 LYS A C 1
ATOM 2213 O O . LYS A 1 275 ? 40.252 26.192 -10.764 1.00 69.25 275 LYS A O 1
ATOM 2218 N N . GLY A 1 276 ? 41.378 26.396 -8.821 1.00 74.50 276 GLY A N 1
ATOM 2219 C CA . GLY A 1 276 ? 42.678 26.714 -9.411 1.00 74.50 276 GLY A CA 1
ATOM 2220 C C . GLY A 1 276 ? 43.236 25.570 -10.264 1.00 74.50 276 GLY A C 1
ATOM 2221 O O . GLY A 1 276 ? 43.604 25.796 -11.417 1.00 74.50 276 GLY A O 1
ATOM 2222 N N . VAL A 1 277 ? 43.211 24.333 -9.754 1.00 58.75 277 VAL A N 1
ATOM 2223 C CA . VAL A 1 277 ? 43.666 23.137 -10.490 1.00 58.75 277 VAL A CA 1
ATOM 2224 C C . VAL A 1 277 ? 42.843 22.918 -11.763 1.00 58.75 277 VAL A C 1
ATOM 2226 O O . VAL A 1 277 ? 43.412 22.758 -12.841 1.00 58.75 277 VAL A O 1
ATOM 2229 N N . VAL A 1 278 ? 41.510 22.985 -11.682 1.00 59.72 278 VAL A N 1
ATOM 2230 C CA . VAL A 1 278 ? 40.621 22.836 -12.852 1.00 59.72 278 VAL A CA 1
ATOM 2231 C C . VAL A 1 278 ? 40.896 23.915 -13.907 1.00 59.72 278 VAL A C 1
ATOM 2233 O O . VAL A 1 278 ? 40.903 23.630 -15.107 1.00 59.72 278 VAL A O 1
ATOM 2236 N N . SER A 1 279 ? 41.156 25.151 -13.477 1.00 70.25 279 SER A N 1
ATOM 2237 C CA . SER A 1 279 ? 41.462 26.268 -14.380 1.00 70.25 279 SER A CA 1
ATOM 2238 C C . SER A 1 279 ? 42.825 26.096 -15.061 1.00 70.25 279 SER A C 1
ATOM 2240 O O . SER A 1 279 ? 42.942 26.310 -16.269 1.00 70.25 279 SER A O 1
ATOM 2242 N N . ALA A 1 280 ? 43.837 25.630 -14.323 1.00 61.59 280 ALA A N 1
ATOM 2243 C CA . ALA A 1 280 ? 45.162 25.322 -14.860 1.00 61.59 280 ALA A CA 1
ATOM 2244 C C . ALA A 1 280 ? 45.122 24.167 -15.877 1.00 61.59 280 ALA A C 1
ATOM 2246 O O . ALA A 1 280 ? 45.731 24.257 -16.945 1.00 61.59 280 ALA A O 1
ATOM 2247 N N . VAL A 1 281 ? 44.345 23.116 -15.598 1.00 57.19 281 VAL A N 1
ATOM 2248 C CA . VAL A 1 281 ? 44.130 21.989 -16.519 1.00 57.19 281 VAL A CA 1
ATOM 2249 C C . VAL A 1 281 ? 43.458 22.452 -17.820 1.00 57.19 281 VAL A C 1
ATOM 2251 O O . VAL A 1 281 ? 43.913 22.093 -18.909 1.00 57.19 281 VAL A O 1
ATOM 2254 N N . LYS A 1 282 ? 42.435 23.317 -17.742 1.00 60.59 282 LYS A N 1
ATOM 2255 C CA . LYS A 1 282 ? 41.796 23.917 -18.931 1.00 60.59 282 LYS A CA 1
ATOM 2256 C C . LYS A 1 282 ? 42.773 24.764 -19.754 1.00 60.59 282 LYS A C 1
ATOM 2258 O O . LYS A 1 282 ? 42.794 24.650 -20.980 1.00 60.59 282 LYS A O 1
ATOM 2263 N N . ALA A 1 283 ? 43.613 25.567 -19.100 1.00 68.00 283 ALA A N 1
ATOM 2264 C CA . ALA A 1 283 ? 44.619 26.393 -19.772 1.00 68.00 283 ALA A CA 1
ATOM 2265 C C . ALA A 1 283 ? 45.697 25.550 -20.485 1.00 68.00 283 ALA A C 1
ATOM 2267 O O . ALA A 1 283 ? 46.116 25.879 -21.599 1.00 68.00 283 ALA A O 1
ATOM 2268 N N . LEU A 1 284 ? 46.108 24.429 -19.884 1.00 56.94 284 LEU A N 1
ATOM 2269 C CA . LEU A 1 284 ? 47.033 23.468 -20.496 1.00 56.94 284 LEU A CA 1
ATOM 2270 C C . LEU A 1 284 ? 46.411 22.741 -21.699 1.00 56.94 284 LEU A C 1
ATOM 2272 O O . LEU A 1 284 ? 47.107 22.482 -22.683 1.00 56.94 284 LEU A O 1
ATOM 2276 N N . GLY A 1 285 ? 45.104 22.460 -21.657 1.00 53.75 285 GLY A N 1
ATOM 2277 C CA . GLY A 1 285 ? 44.351 21.928 -22.796 1.00 53.75 285 GLY A CA 1
ATOM 2278 C C . GLY A 1 285 ? 44.279 22.906 -23.975 1.00 53.75 285 GLY A C 1
ATOM 2279 O O . GLY A 1 285 ? 44.529 22.510 -25.112 1.00 53.75 285 GLY A O 1
ATOM 2280 N N . ALA A 1 286 ? 44.027 24.190 -23.703 1.00 57.88 286 ALA A N 1
ATOM 2281 C CA . ALA A 1 286 ? 43.908 25.235 -24.724 1.00 57.88 286 ALA A CA 1
ATOM 2282 C C . ALA A 1 286 ? 45.237 25.566 -25.435 1.00 57.88 286 ALA A C 1
ATOM 2284 O O . ALA A 1 286 ? 45.248 25.883 -26.625 1.00 57.88 286 ALA A O 1
ATOM 2285 N N . ARG A 1 287 ? 46.383 25.447 -24.746 1.00 53.19 287 ARG A N 1
ATOM 2286 C CA . ARG A 1 287 ? 47.710 25.670 -25.357 1.00 53.19 287 ARG A CA 1
ATOM 2287 C C . ARG A 1 287 ? 48.119 24.592 -26.363 1.00 53.19 287 ARG A C 1
ATOM 2289 O O . ARG A 1 287 ? 48.929 24.873 -27.240 1.00 53.19 287 ARG A O 1
ATOM 2296 N N . LYS A 1 288 ? 47.560 23.380 -26.284 1.00 50.00 288 LYS A N 1
ATOM 2297 C CA . LYS A 1 288 ? 47.844 22.310 -27.260 1.00 50.00 288 LYS A CA 1
ATOM 2298 C C . LYS A 1 288 ? 47.068 22.460 -28.572 1.00 50.00 288 LYS A C 1
ATOM 2300 O O . LYS A 1 288 ? 47.458 21.852 -29.562 1.00 50.00 288 LYS A O 1
ATOM 2305 N N . THR A 1 289 ? 46.009 23.270 -28.608 1.00 48.84 289 THR A N 1
ATOM 2306 C CA . THR A 1 289 ? 45.212 23.510 -29.824 1.00 48.84 289 THR A CA 1
ATOM 2307 C C . THR A 1 289 ? 45.676 24.714 -30.649 1.00 48.84 289 THR A C 1
ATOM 2309 O O . THR A 1 289 ? 45.204 24.883 -31.768 1.00 48.84 289 THR A O 1
ATOM 2312 N N . SER A 1 290 ? 46.604 25.540 -30.145 1.00 45.47 290 SER A N 1
ATOM 2313 C CA . SER A 1 290 ? 47.049 26.769 -30.824 1.00 45.47 290 SER A CA 1
ATOM 2314 C C . SER A 1 290 ? 48.397 26.674 -31.556 1.00 45.47 290 SER A C 1
ATOM 2316 O O . SER A 1 290 ? 48.741 27.598 -32.290 1.00 45.47 290 SER A O 1
ATOM 2318 N N . SER A 1 291 ? 49.146 25.567 -31.460 1.00 43.72 291 SER A N 1
ATOM 2319 C CA . SER A 1 291 ? 50.381 25.371 -32.242 1.00 43.72 291 SER A CA 1
ATOM 2320 C C . SER A 1 291 ? 50.114 24.577 -33.527 1.00 43.72 291 SER A C 1
ATOM 2322 O O . SER A 1 291 ? 50.472 23.405 -33.639 1.00 43.72 291 SER A O 1
ATOM 2324 N N . GLY A 1 292 ? 49.439 25.183 -34.504 1.00 49.53 292 GLY A N 1
ATOM 2325 C CA . GLY A 1 292 ? 49.154 24.464 -35.745 1.00 49.53 292 GLY A CA 1
ATOM 2326 C C . GLY A 1 292 ? 48.384 25.218 -36.816 1.00 49.53 292 GLY A C 1
ATOM 2327 O O . GLY A 1 292 ? 47.435 24.659 -37.352 1.00 49.53 292 GLY A O 1
ATOM 2328 N N . ARG A 1 293 ? 48.765 26.456 -37.162 1.00 39.31 293 ARG A N 1
ATOM 2329 C CA . ARG A 1 293 ? 48.495 27.004 -38.507 1.00 39.31 293 ARG A CA 1
ATOM 2330 C C . ARG A 1 293 ? 49.277 28.290 -38.762 1.00 39.31 293 ARG A C 1
ATOM 2332 O O . ARG A 1 293 ? 48.996 29.327 -38.177 1.00 39.31 293 ARG A O 1
ATOM 2339 N N . GLY A 1 294 ? 50.264 28.197 -39.650 1.00 47.00 294 GLY A N 1
ATOM 2340 C CA . GLY A 1 294 ? 50.874 29.346 -40.315 1.00 47.00 294 GLY A CA 1
ATOM 2341 C C . GLY A 1 294 ? 50.244 29.612 -41.689 1.00 47.00 294 GLY A C 1
ATOM 2342 O O . GLY A 1 294 ? 49.525 28.759 -42.212 1.00 47.00 294 GLY A O 1
ATOM 2343 N N . LYS A 1 295 ? 50.655 30.749 -42.279 1.00 42.88 295 LYS A N 1
ATOM 2344 C CA . LYS A 1 295 ? 50.292 31.357 -43.588 1.00 42.88 295 LYS A CA 1
ATOM 2345 C C . LYS A 1 295 ? 49.003 32.199 -43.551 1.00 42.88 295 LYS A C 1
ATOM 2347 O O . LYS A 1 295 ? 48.010 31.751 -43.009 1.00 42.88 295 LYS A O 1
ATOM 2352 N N . GLY A 1 296 ? 48.907 33.398 -44.131 1.00 36.75 296 GLY A N 1
ATOM 2353 C CA . GLY A 1 296 ? 49.843 34.236 -44.884 1.00 36.75 296 GLY A CA 1
ATOM 2354 C C . GLY A 1 296 ? 49.078 35.333 -45.660 1.00 36.75 296 GLY A C 1
ATOM 2355 O O . GLY A 1 296 ? 48.089 35.017 -46.298 1.00 36.75 296 GLY A O 1
ATOM 2356 N N . LYS A 1 297 ? 49.597 36.573 -45.607 1.00 40.47 297 LYS A N 1
ATOM 2357 C CA . LYS A 1 297 ? 49.591 37.688 -46.596 1.00 40.47 297 LYS A CA 1
ATOM 2358 C C . LYS A 1 297 ? 48.305 38.349 -47.178 1.00 40.47 297 LYS A C 1
ATOM 2360 O O . LYS A 1 297 ? 47.412 37.687 -47.683 1.00 40.47 297 LYS A O 1
ATOM 2365 N N . ASN A 1 298 ? 48.467 39.686 -47.314 1.00 34.97 298 ASN A N 1
ATOM 2366 C CA . ASN A 1 298 ? 47.906 40.711 -48.241 1.00 34.97 298 ASN A CA 1
ATOM 2367 C C . ASN A 1 298 ? 46.539 41.335 -47.870 1.00 34.97 298 ASN A C 1
ATOM 2369 O O . ASN A 1 298 ? 45.592 40.587 -47.695 1.00 34.97 298 ASN A O 1
ATOM 2373 N N . LYS A 1 299 ? 46.322 42.649 -47.622 1.00 39.44 299 LYS A N 1
ATOM 2374 C CA . LYS A 1 299 ? 46.791 44.007 -48.063 1.00 39.44 299 LYS A CA 1
ATOM 2375 C C . LYS A 1 299 ? 45.801 44.672 -49.056 1.00 39.44 299 LYS A C 1
ATOM 2377 O O . LYS A 1 299 ? 45.397 43.996 -49.993 1.00 39.44 299 LYS A O 1
ATOM 2382 N N . ILE A 1 300 ? 45.575 45.998 -48.869 1.00 30.70 300 ILE A N 1
ATOM 2383 C CA . ILE A 1 300 ? 44.905 47.053 -49.709 1.00 30.70 300 ILE A CA 1
ATOM 2384 C C . ILE A 1 300 ? 43.498 47.437 -49.157 1.00 30.70 300 ILE A C 1
ATOM 2386 O O . ILE A 1 300 ? 42.611 46.598 -49.198 1.00 30.70 300 ILE A O 1
ATOM 2390 N N . SER A 1 301 ? 43.288 48.525 -48.377 1.00 39.12 301 SER A N 1
ATOM 2391 C CA . SER A 1 301 ? 43.254 50.006 -48.632 1.00 39.12 301 SER A CA 1
ATOM 2392 C C . SER A 1 301 ? 42.011 50.466 -49.439 1.00 39.12 301 SER A C 1
ATOM 2394 O O . SER A 1 301 ? 41.676 49.768 -50.381 1.00 39.12 301 SER A O 1
ATOM 2396 N N . ALA A 1 302 ? 41.296 51.587 -49.233 1.00 37.94 302 ALA A N 1
ATOM 2397 C CA . ALA A 1 302 ? 41.495 52.849 -48.499 1.00 37.94 302 ALA A CA 1
ATOM 2398 C C . ALA A 1 302 ? 40.162 53.678 -48.435 1.00 37.94 302 ALA A C 1
ATOM 2400 O O . ALA A 1 302 ? 39.312 53.452 -49.293 1.00 37.94 302 ALA A O 1
ATOM 2401 N N . THR A 1 303 ? 40.086 54.680 -47.522 1.00 35.62 303 THR A N 1
ATOM 2402 C CA . THR A 1 303 ? 39.443 56.044 -47.630 1.00 35.62 303 THR A CA 1
ATOM 2403 C C . THR A 1 303 ? 37.898 56.160 -47.780 1.00 35.62 303 THR A C 1
ATOM 2405 O O . THR A 1 303 ? 37.325 55.404 -48.547 1.00 35.62 303 THR A O 1
ATOM 2408 N N . ASP A 1 304 ? 37.109 57.071 -47.167 1.00 38.12 304 ASP A N 1
ATOM 2409 C CA . ASP A 1 304 ? 37.299 58.370 -46.458 1.00 38.12 304 ASP A CA 1
ATOM 2410 C C . ASP A 1 304 ? 35.937 58.827 -45.789 1.00 38.12 304 ASP A C 1
ATOM 2412 O O . ASP A 1 304 ? 35.049 57.977 -45.709 1.00 38.12 304 ASP A O 1
ATOM 2416 N N . PRO A 1 305 ? 35.674 60.067 -45.284 1.00 50.91 305 PRO A N 1
ATOM 2417 C CA . PRO A 1 305 ? 35.643 60.381 -43.852 1.00 50.91 305 PRO A CA 1
ATOM 2418 C C . PRO A 1 305 ? 34.318 60.971 -43.286 1.00 50.91 305 PRO A C 1
ATOM 2420 O O . PRO A 1 305 ? 33.291 61.120 -43.948 1.00 50.91 305 PRO A O 1
ATOM 2423 N N . GLU A 1 306 ? 34.408 61.303 -41.998 1.00 34.16 306 GLU A N 1
ATOM 2424 C CA . GLU A 1 306 ? 33.427 61.799 -41.029 1.00 34.16 306 GLU A CA 1
ATOM 2425 C C . GLU A 1 306 ? 32.725 63.138 -41.352 1.00 34.16 306 GLU A C 1
ATOM 2427 O O . GLU A 1 306 ? 33.321 64.087 -41.865 1.00 34.16 306 GLU A O 1
ATOM 2432 N N . LYS A 1 307 ? 31.481 63.268 -40.859 1.00 32.31 307 LYS A N 1
ATOM 2433 C CA . LYS A 1 307 ? 30.905 64.532 -40.366 1.00 32.31 307 LYS A CA 1
ATOM 2434 C C . LYS A 1 307 ? 30.176 64.306 -39.034 1.00 32.31 307 LYS A C 1
ATOM 2436 O O . LYS A 1 307 ? 29.223 63.538 -38.961 1.00 32.31 307 LYS A O 1
ATOM 2441 N N . ARG A 1 308 ? 30.655 65.024 -38.012 1.00 34.12 308 ARG A N 1
ATOM 2442 C CA . ARG A 1 308 ? 30.064 65.285 -36.685 1.00 34.12 308 ARG A CA 1
ATOM 2443 C C . ARG A 1 308 ? 28.637 65.838 -36.766 1.00 34.12 308 ARG A C 1
ATOM 2445 O O . ARG A 1 308 ? 28.432 66.776 -37.529 1.00 34.12 308 ARG A O 1
ATOM 2452 N N . VAL A 1 309 ? 27.766 65.400 -35.850 1.00 30.38 309 VAL A N 1
ATOM 2453 C CA . VAL A 1 309 ? 26.945 66.279 -34.989 1.00 30.38 309 VAL A CA 1
ATOM 2454 C C . VAL A 1 309 ? 26.797 65.602 -33.620 1.00 30.38 309 VAL A C 1
ATOM 2456 O O . VAL A 1 309 ? 26.422 64.435 -33.535 1.00 30.38 309 VAL A O 1
ATOM 2459 N N . GLU A 1 310 ? 27.156 66.352 -32.581 1.00 33.91 310 GLU A N 1
ATOM 2460 C CA . GLU A 1 310 ? 27.006 66.059 -31.155 1.00 33.91 310 GLU A CA 1
ATOM 2461 C C . GLU A 1 310 ? 25.531 66.093 -30.726 1.00 33.91 310 GLU A C 1
ATOM 2463 O O . GLU A 1 310 ? 24.781 66.974 -31.144 1.00 33.91 310 GLU A O 1
ATOM 2468 N N . SER A 1 311 ? 25.145 65.202 -29.814 1.00 29.31 311 SER A N 1
ATOM 2469 C CA . SER A 1 311 ? 24.142 65.527 -28.798 1.00 29.31 311 SER A CA 1
ATOM 2470 C C . SER A 1 311 ? 24.336 64.616 -27.590 1.00 29.31 311 SER A C 1
ATOM 2472 O O . SER A 1 311 ? 24.081 63.411 -27.658 1.00 29.31 311 SER A O 1
ATOM 2474 N N . ASP A 1 312 ? 24.808 65.225 -26.510 1.00 33.78 312 ASP A N 1
ATOM 2475 C CA . ASP A 1 312 ? 24.924 64.651 -25.180 1.00 33.78 312 ASP A CA 1
ATOM 2476 C C . ASP A 1 312 ? 23.552 64.258 -24.625 1.00 33.78 312 ASP A C 1
ATOM 2478 O O . ASP A 1 312 ? 22.624 65.065 -24.596 1.00 33.78 312 ASP A O 1
ATOM 2482 N N . HIS A 1 313 ? 23.449 63.034 -24.112 1.00 32.34 313 HIS A N 1
ATOM 2483 C CA . HIS A 1 313 ? 22.632 62.757 -22.938 1.00 32.34 313 HIS A CA 1
ATOM 2484 C C . HIS A 1 313 ? 23.238 61.589 -22.158 1.00 32.34 313 HIS A C 1
ATOM 2486 O O . HIS A 1 313 ? 23.305 60.457 -22.636 1.00 32.34 313 HIS A O 1
ATOM 2492 N N . GLU A 1 314 ? 23.701 61.918 -20.953 1.00 36.44 314 GLU A N 1
ATOM 2493 C CA . GLU A 1 314 ? 24.134 61.009 -19.898 1.00 36.44 314 GLU A CA 1
ATOM 2494 C C . GLU A 1 314 ? 23.087 59.915 -19.646 1.00 36.44 314 GLU A C 1
ATOM 2496 O O . GLU A 1 314 ? 21.924 60.199 -19.356 1.00 36.44 314 GLU A O 1
ATOM 2501 N N . SER A 1 315 ? 23.516 58.652 -19.710 1.00 32.09 315 SER A N 1
ATOM 2502 C CA . SER A 1 315 ? 22.779 57.528 -19.139 1.00 32.09 315 SER A CA 1
ATOM 2503 C C . SER A 1 315 ? 23.668 56.803 -18.134 1.00 32.09 315 SER A C 1
ATOM 2505 O O . SER A 1 315 ? 24.519 55.992 -18.505 1.00 32.09 315 SER A O 1
ATOM 2507 N N . ASP A 1 316 ? 23.435 57.087 -16.858 1.00 36.91 316 ASP A N 1
ATOM 2508 C CA . ASP A 1 316 ? 23.828 56.223 -15.754 1.00 36.91 316 ASP A CA 1
ATOM 2509 C C . ASP A 1 316 ? 23.112 54.871 -15.886 1.00 36.91 316 ASP A C 1
ATOM 2511 O O . ASP A 1 316 ? 21.883 54.780 -15.832 1.00 36.91 316 ASP A O 1
ATOM 2515 N N . CYS A 1 317 ? 23.888 53.799 -16.028 1.00 28.41 317 CYS A N 1
ATOM 2516 C CA . CYS A 1 317 ? 23.444 52.436 -15.760 1.00 28.41 317 CYS A CA 1
ATOM 2517 C C . CYS A 1 317 ? 24.564 51.687 -15.026 1.00 28.41 317 CYS A C 1
ATOM 2519 O O . CYS A 1 317 ? 25.671 51.580 -15.555 1.00 28.41 317 CYS A O 1
ATOM 2521 N N . PRO A 1 318 ? 24.300 51.152 -13.821 1.00 33.53 318 PRO A N 1
ATOM 2522 C CA . PRO A 1 318 ? 25.288 50.411 -13.060 1.00 33.53 318 PRO A CA 1
ATOM 2523 C C . PRO A 1 318 ? 25.468 49.005 -13.637 1.00 33.53 318 PRO A C 1
ATOM 2525 O O . PRO A 1 318 ? 24.510 48.244 -13.797 1.00 33.53 318 PRO A O 1
ATOM 2528 N N . GLU A 1 319 ? 26.722 48.627 -13.878 1.00 31.08 319 GLU A N 1
ATOM 2529 C CA . GLU A 1 319 ? 27.117 47.232 -14.032 1.00 31.08 319 GLU A CA 1
ATOM 2530 C C . GLU A 1 319 ? 26.830 46.482 -12.719 1.00 31.08 319 GLU A C 1
ATOM 2532 O O . GLU A 1 319 ? 27.576 46.550 -11.744 1.00 31.08 319 GLU A O 1
ATOM 2537 N N . HIS A 1 320 ? 25.714 45.758 -12.676 1.00 30.58 320 HIS A N 1
ATOM 2538 C CA . HIS A 1 320 ? 25.488 44.682 -11.715 1.00 30.58 320 HIS A CA 1
ATOM 2539 C C . HIS A 1 320 ? 25.717 43.344 -12.417 1.00 30.58 320 HIS A C 1
ATOM 2541 O O . HIS A 1 320 ? 24.818 42.768 -13.030 1.00 30.58 320 HIS A O 1
ATOM 2547 N N . PHE A 1 321 ? 26.943 42.833 -12.307 1.00 26.78 321 PHE A N 1
ATOM 2548 C CA . PHE A 1 321 ? 27.213 41.409 -12.482 1.00 26.78 321 PHE A CA 1
ATOM 2549 C C . PHE A 1 321 ? 26.673 40.651 -11.259 1.00 26.78 321 PHE A C 1
ATOM 2551 O O . PHE A 1 321 ? 26.952 41.053 -10.130 1.00 26.78 321 PHE A O 1
ATOM 2558 N N . PRO A 1 322 ? 25.917 39.552 -11.427 1.00 33.38 322 PRO A N 1
ATOM 2559 C CA . PRO A 1 322 ? 25.393 38.821 -10.286 1.00 33.38 322 PRO A CA 1
ATOM 2560 C C . PRO A 1 322 ? 26.505 38.008 -9.609 1.00 33.38 322 PRO A C 1
ATOM 2562 O O . PRO A 1 322 ? 26.952 36.974 -10.113 1.00 33.38 322 PRO A O 1
ATOM 2565 N N . GLU A 1 323 ? 26.898 38.448 -8.416 1.00 34.56 323 GLU A N 1
ATOM 2566 C CA . GLU A 1 323 ? 27.542 37.624 -7.396 1.00 34.56 323 GLU A CA 1
ATOM 2567 C C . GLU A 1 323 ? 26.593 36.499 -6.948 1.00 34.56 323 GLU A C 1
ATOM 2569 O O . GLU A 1 323 ? 25.920 36.618 -5.936 1.00 34.56 323 GLU A O 1
ATOM 2574 N N . HIS A 1 324 ? 26.512 35.378 -7.669 1.00 36.88 324 HIS A N 1
ATOM 2575 C CA . HIS A 1 324 ? 25.942 34.139 -7.117 1.00 36.88 324 HIS A CA 1
ATOM 2576 C C . HIS A 1 324 ? 26.504 32.893 -7.823 1.00 36.88 324 HIS A C 1
ATOM 2578 O O . HIS A 1 324 ? 25.845 32.252 -8.635 1.00 36.88 324 HIS A O 1
ATOM 2584 N N . ILE A 1 325 ? 27.733 32.501 -7.461 1.00 35.41 325 ILE A N 1
ATOM 2585 C CA . ILE A 1 325 ? 28.286 31.145 -7.703 1.00 35.41 325 ILE A CA 1
ATOM 2586 C C . ILE A 1 325 ? 28.657 30.481 -6.357 1.00 35.41 325 ILE A C 1
ATOM 2588 O O . ILE A 1 325 ? 29.663 29.784 -6.223 1.00 35.41 325 ILE A O 1
ATOM 2592 N N . SER A 1 326 ? 27.863 30.734 -5.312 1.00 31.78 326 SER A N 1
ATOM 2593 C CA . SER A 1 326 ? 28.017 30.131 -3.976 1.00 31.78 326 SER A CA 1
ATOM 2594 C C . SER A 1 326 ? 26.883 29.166 -3.596 1.00 31.78 326 SER A C 1
ATOM 2596 O O . SER A 1 326 ? 26.898 28.625 -2.498 1.00 31.78 326 SER A O 1
ATOM 2598 N N . GLY A 1 327 ? 25.934 28.897 -4.501 1.00 32.75 327 GLY A N 1
ATOM 2599 C CA . GLY A 1 327 ? 24.766 28.036 -4.253 1.00 32.75 327 GLY A CA 1
ATOM 2600 C C . GLY A 1 327 ? 24.703 26.759 -5.099 1.00 32.75 327 GLY A C 1
ATOM 2601 O O . GLY A 1 327 ? 23.611 26.277 -5.374 1.00 32.75 327 GLY A O 1
ATOM 2602 N N . CYS A 1 328 ? 25.837 26.242 -5.583 1.00 36.47 328 CYS A N 1
ATOM 2603 C CA . CYS A 1 328 ? 25.858 25.162 -6.582 1.00 36.47 328 CYS A CA 1
ATOM 2604 C C . CYS A 1 328 ? 25.705 23.733 -6.028 1.00 36.47 328 CYS A C 1
ATOM 2606 O O . CYS A 1 328 ? 25.757 22.803 -6.823 1.00 36.47 328 CYS A O 1
ATOM 2608 N N . TRP A 1 329 ? 25.496 23.540 -4.723 1.00 39.25 329 TRP A N 1
ATOM 2609 C CA . TRP A 1 329 ? 25.350 22.207 -4.130 1.00 39.25 329 TRP A CA 1
ATOM 2610 C C . TRP A 1 329 ? 24.184 22.198 -3.138 1.00 39.25 329 TRP A C 1
ATOM 2612 O O . TRP A 1 329 ? 24.037 23.109 -2.323 1.00 39.25 329 TRP A O 1
ATOM 2622 N N . GLY A 1 330 ? 23.309 21.195 -3.236 1.00 42.94 330 GLY A N 1
ATOM 2623 C CA . GLY A 1 330 ? 22.211 21.017 -2.287 1.00 42.94 330 GLY A CA 1
ATOM 2624 C C . GLY A 1 330 ? 22.761 20.697 -0.896 1.00 42.94 330 GLY A C 1
ATOM 2625 O O . GLY A 1 330 ? 23.528 19.756 -0.735 1.00 42.94 330 GLY A O 1
ATOM 2626 N N . THR A 1 331 ? 22.357 21.449 0.124 1.00 42.09 331 THR A N 1
ATOM 2627 C CA . THR A 1 331 ? 22.909 21.365 1.491 1.00 42.09 331 THR A CA 1
ATOM 2628 C C . THR A 1 331 ? 22.459 20.137 2.302 1.00 42.09 331 THR A C 1
ATOM 2630 O O . THR A 1 331 ? 22.821 19.998 3.472 1.00 42.09 331 THR A O 1
ATOM 2633 N N . GLN A 1 332 ? 21.676 19.219 1.723 1.00 41.16 332 GLN A N 1
ATOM 2634 C CA . GLN A 1 332 ? 21.198 18.008 2.401 1.00 41.16 332 GLN A CA 1
ATOM 2635 C C . GLN A 1 332 ? 22.011 16.773 1.986 1.00 41.16 332 GLN A C 1
ATOM 2637 O O . GLN A 1 332 ? 22.114 16.453 0.806 1.00 41.16 332 GLN A O 1
ATOM 2642 N N . ALA A 1 333 ? 22.556 16.039 2.970 1.00 43.28 333 ALA A N 1
ATOM 2643 C CA . ALA A 1 333 ? 22.927 14.637 2.731 1.00 43.28 333 ALA A CA 1
ATOM 2644 C C . ALA A 1 333 ? 21.637 13.858 2.520 1.00 43.28 333 ALA A C 1
ATOM 2646 O O . ALA A 1 333 ? 20.692 14.044 3.289 1.00 43.28 333 ALA A O 1
ATOM 2647 N N . GLY A 1 334 ? 21.632 12.962 1.541 1.00 43.97 334 GLY A N 1
ATOM 2648 C CA . GLY A 1 334 ? 20.595 11.948 1.472 1.00 43.97 334 GLY A CA 1
ATOM 2649 C C . GLY A 1 334 ? 20.689 10.956 2.646 1.00 43.97 334 GLY A C 1
ATOM 2650 O O . GLY A 1 334 ? 21.655 10.957 3.419 1.00 43.97 334 GLY A O 1
ATOM 2651 N N . ASP A 1 335 ? 19.632 10.168 2.832 1.00 44.09 335 ASP A N 1
ATOM 2652 C CA . ASP A 1 335 ? 19.465 9.266 3.970 1.00 44.09 335 ASP A CA 1
ATOM 2653 C C . ASP A 1 335 ? 20.121 7.885 3.749 1.00 44.09 335 ASP A C 1
ATOM 2655 O O . ASP A 1 335 ? 20.920 7.659 2.841 1.00 44.09 335 ASP A O 1
ATOM 2659 N N . SER A 1 336 ? 19.805 6.924 4.622 1.00 34.25 336 SER A N 1
ATOM 2660 C CA . SER A 1 336 ? 20.342 5.557 4.555 1.00 34.25 336 SER A CA 1
ATOM 2661 C C . SER A 1 336 ? 19.963 4.758 3.293 1.00 34.25 336 SER A C 1
ATOM 2663 O O . SER A 1 336 ? 20.487 3.653 3.124 1.00 34.25 336 SER A O 1
ATOM 2665 N N . LEU A 1 337 ? 19.083 5.295 2.437 1.00 33.53 337 LEU A N 1
ATOM 2666 C CA . LEU A 1 337 ? 18.605 4.695 1.189 1.00 33.53 337 LEU A CA 1
ATOM 2667 C C . LEU A 1 337 ? 19.026 5.479 -0.066 1.00 33.53 337 LEU A 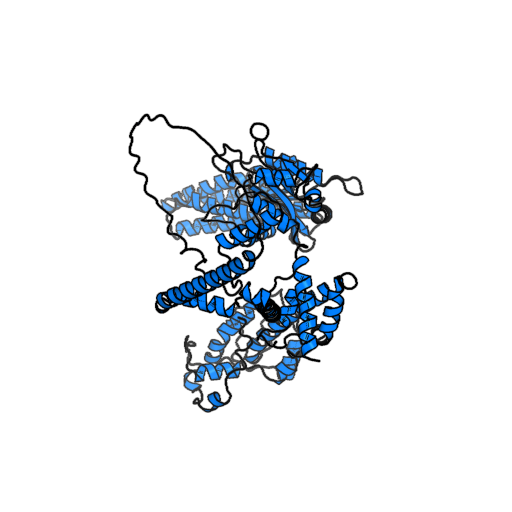C 1
ATOM 2669 O O . LEU A 1 337 ? 19.089 4.880 -1.136 1.00 33.53 337 LEU A O 1
ATOM 2673 N N . TYR A 1 338 ? 19.347 6.770 0.048 1.00 35.25 338 TYR A N 1
ATOM 2674 C CA . TYR A 1 338 ? 19.780 7.610 -1.074 1.00 35.25 338 TYR A CA 1
ATOM 2675 C C . TYR A 1 338 ? 21.022 8.404 -0.671 1.00 35.25 338 TYR A C 1
ATOM 2677 O O . TYR A 1 338 ? 20.942 9.238 0.219 1.00 35.25 338 TYR A O 1
ATOM 2685 N N . ARG A 1 339 ? 22.189 8.174 -1.290 1.00 42.56 339 ARG A N 1
ATOM 2686 C CA . ARG A 1 339 ? 23.456 8.790 -0.828 1.00 42.56 339 ARG A CA 1
ATOM 2687 C C . ARG A 1 339 ? 23.853 10.103 -1.512 1.00 42.56 339 ARG A C 1
ATOM 2689 O O . ARG A 1 339 ? 24.638 10.843 -0.926 1.00 42.56 339 ARG A O 1
ATOM 2696 N N . PHE A 1 340 ? 23.283 10.439 -2.666 1.00 40.25 340 PHE A N 1
ATOM 2697 C CA . PHE A 1 340 ? 23.343 11.787 -3.238 1.00 40.25 340 PHE A CA 1
ATOM 2698 C C . PHE A 1 340 ? 21.959 12.182 -3.727 1.00 40.25 340 PHE A C 1
ATOM 2700 O O . PHE A 1 340 ? 21.413 11.572 -4.642 1.00 40.25 340 PHE A O 1
ATOM 2707 N N . THR A 1 341 ? 21.397 13.229 -3.140 1.00 37.75 341 THR A N 1
ATOM 2708 C CA . THR A 1 341 ? 20.373 14.015 -3.816 1.00 37.75 341 THR A CA 1
ATOM 2709 C C . THR A 1 341 ? 21.110 14.918 -4.784 1.00 37.75 341 THR A C 1
ATOM 2711 O O . THR A 1 341 ? 21.735 15.886 -4.349 1.00 37.75 341 THR A O 1
ATOM 2714 N N . LEU A 1 342 ? 21.045 14.603 -6.085 1.00 44.12 342 LEU A N 1
ATOM 2715 C CA . LEU A 1 342 ? 21.232 15.641 -7.093 1.00 44.12 342 LEU A CA 1
ATOM 2716 C C . LEU A 1 342 ? 20.349 16.802 -6.646 1.00 44.12 342 LEU A C 1
ATOM 2718 O O . LEU A 1 342 ? 19.148 16.623 -6.402 1.00 44.12 342 LEU A O 1
ATOM 2722 N N . SER A 1 343 ? 20.950 17.969 -6.439 1.00 50.66 343 SER A N 1
ATOM 2723 C CA . SER A 1 343 ? 20.157 19.150 -6.155 1.00 50.66 343 SER A CA 1
ATOM 2724 C C . SER A 1 343 ? 19.130 19.296 -7.279 1.00 50.66 343 SER A C 1
ATOM 2726 O O . SER A 1 343 ? 19.399 18.907 -8.422 1.00 50.66 343 SER A O 1
ATOM 2728 N N . PRO A 1 344 ? 17.954 19.880 -7.013 1.00 49.94 344 PRO A N 1
ATOM 2729 C CA . PRO A 1 344 ? 16.963 20.077 -8.062 1.00 49.94 344 PRO A CA 1
ATOM 2730 C C . PRO A 1 344 ? 17.556 20.777 -9.297 1.00 49.94 344 PRO A C 1
ATOM 2732 O O . PRO A 1 344 ? 17.129 20.511 -10.417 1.00 49.94 344 PRO A O 1
ATOM 2735 N N . TYR A 1 345 ? 18.582 21.617 -9.111 1.00 53.00 345 TYR A N 1
ATOM 2736 C CA . TYR A 1 345 ? 19.349 22.225 -10.195 1.00 53.00 345 TYR A CA 1
ATOM 2737 C C . TYR A 1 345 ? 20.175 21.215 -11.004 1.00 53.00 345 TYR A C 1
ATOM 2739 O O . TYR A 1 345 ? 20.120 21.249 -12.229 1.00 53.00 345 TYR A O 1
ATOM 2747 N N . GLU A 1 346 ? 20.914 20.312 -10.362 1.00 54.81 346 GLU A N 1
ATOM 2748 C CA . GLU A 1 346 ? 21.727 19.296 -11.042 1.00 54.81 346 GLU A CA 1
ATOM 2749 C C . GLU A 1 346 ? 20.866 18.273 -11.775 1.00 54.81 346 GLU A C 1
ATOM 2751 O O . GLU A 1 346 ? 21.154 17.976 -12.930 1.00 54.81 346 GLU A O 1
ATOM 2756 N N . THR A 1 347 ? 19.765 17.814 -11.171 1.00 52.75 347 THR A N 1
ATOM 2757 C CA . THR A 1 347 ? 18.786 16.954 -11.854 1.00 52.75 347 THR A CA 1
ATOM 2758 C C . THR A 1 347 ? 18.210 17.669 -13.068 1.00 52.75 347 THR A C 1
ATOM 2760 O O . THR A 1 347 ? 18.147 17.098 -14.150 1.00 52.75 347 THR A O 1
ATOM 2763 N N . THR A 1 348 ? 17.860 18.952 -12.925 1.00 54.66 348 THR A N 1
ATOM 2764 C CA . THR A 1 348 ? 17.362 19.768 -14.042 1.00 54.66 348 THR A CA 1
ATOM 2765 C C . THR A 1 348 ? 18.419 19.962 -15.121 1.00 54.66 348 THR A C 1
ATOM 2767 O O . THR A 1 348 ? 18.090 19.927 -16.301 1.00 54.66 348 THR A O 1
ATOM 2770 N N . SER A 1 349 ? 19.675 20.196 -14.744 1.00 62.66 349 SER A N 1
ATOM 2771 C CA . SER A 1 349 ? 20.784 20.400 -15.674 1.00 62.66 349 SER A CA 1
ATOM 2772 C C . SER A 1 349 ? 21.087 19.116 -16.439 1.00 62.66 349 SER A C 1
ATOM 2774 O O . SER A 1 349 ? 21.117 19.134 -17.662 1.00 62.66 349 SER A O 1
ATOM 2776 N N . LEU A 1 350 ? 21.200 17.984 -15.738 1.00 58.06 350 LEU A N 1
ATOM 2777 C CA . LEU A 1 350 ? 21.392 16.665 -16.335 1.00 58.06 350 LEU A CA 1
ATOM 2778 C C . LEU A 1 350 ? 20.227 16.315 -17.265 1.00 58.06 350 LEU A C 1
ATOM 2780 O O . LEU A 1 350 ? 20.448 15.909 -18.400 1.00 58.06 350 LEU A O 1
ATOM 2784 N N . TYR A 1 351 ? 18.994 16.552 -16.820 1.00 59.34 351 TYR A N 1
ATOM 2785 C CA . TYR A 1 351 ? 17.796 16.365 -17.628 1.00 59.34 351 TYR A CA 1
ATOM 2786 C C . TYR A 1 351 ? 17.808 17.249 -18.881 1.00 59.34 351 TYR A C 1
ATOM 2788 O O . TYR A 1 351 ? 17.525 16.763 -19.970 1.00 59.34 351 TYR A O 1
ATOM 2796 N N . ARG A 1 352 ? 18.168 18.535 -18.759 1.00 60.84 352 ARG A N 1
ATOM 2797 C CA . ARG A 1 352 ? 18.289 19.455 -19.902 1.00 60.84 352 ARG A CA 1
ATOM 2798 C C . ARG A 1 352 ? 19.367 18.999 -20.877 1.00 60.84 352 ARG A C 1
ATOM 2800 O O . ARG A 1 352 ? 19.126 19.065 -22.076 1.00 60.84 352 ARG A O 1
ATOM 2807 N N . THR A 1 353 ? 20.509 18.532 -20.376 1.00 65.06 353 THR A N 1
ATOM 2808 C CA . THR A 1 353 ? 21.605 17.998 -21.191 1.00 65.06 353 THR A CA 1
ATOM 2809 C C . THR A 1 353 ? 21.164 16.741 -21.929 1.00 65.06 353 THR A C 1
ATOM 2811 O O . THR A 1 353 ? 21.242 16.719 -23.149 1.00 65.06 353 THR A O 1
ATOM 2814 N N . ILE A 1 354 ? 20.599 15.751 -21.230 1.00 56.84 354 ILE A N 1
ATOM 2815 C CA . ILE A 1 354 ? 20.084 14.512 -21.837 1.00 56.84 354 ILE A CA 1
ATOM 2816 C C . ILE A 1 354 ? 19.003 14.830 -22.870 1.00 56.84 354 ILE A C 1
ATOM 2818 O O . ILE A 1 354 ? 18.995 14.272 -23.965 1.00 56.84 354 ILE A O 1
ATOM 2822 N N . ALA A 1 355 ? 18.090 15.746 -22.549 1.00 58.34 355 ALA A N 1
ATOM 2823 C CA . ALA A 1 355 ? 17.025 16.126 -23.457 1.00 58.34 355 ALA A CA 1
ATOM 2824 C C . ALA A 1 355 ? 17.575 16.862 -24.691 1.00 58.34 355 ALA A C 1
ATOM 2826 O O . ALA A 1 355 ? 17.147 16.576 -25.804 1.00 58.34 355 ALA A O 1
ATOM 2827 N N . GLN A 1 356 ? 18.566 17.741 -24.527 1.00 65.44 356 GLN A N 1
ATOM 2828 C CA . GLN A 1 356 ? 19.254 18.397 -25.640 1.00 65.44 356 GLN A CA 1
ATOM 2829 C C . GLN A 1 356 ? 20.035 17.396 -26.510 1.00 65.44 356 GLN A C 1
ATOM 2831 O O . GLN A 1 356 ? 19.959 17.481 -27.733 1.00 65.44 356 GLN A O 1
ATOM 2836 N N . GLU A 1 357 ? 20.735 16.435 -25.904 1.00 63.28 357 GLU A N 1
ATOM 2837 C CA . GLU A 1 357 ? 21.425 15.336 -26.601 1.00 63.28 357 GLU A CA 1
ATOM 2838 C C . GLU A 1 357 ? 20.443 14.423 -27.346 1.00 63.28 357 GLU A C 1
ATOM 2840 O O . GLU A 1 357 ? 20.748 13.940 -28.432 1.00 63.28 357 GLU A O 1
ATOM 2845 N N . SER A 1 358 ? 19.232 14.262 -26.811 1.00 56.53 358 SER A N 1
ATOM 2846 C CA . SER A 1 358 ? 18.128 13.531 -27.447 1.00 56.53 358 SER A CA 1
ATOM 2847 C C . SER A 1 358 ? 17.389 14.356 -28.512 1.00 56.53 358 SER A C 1
ATOM 2849 O O . SER A 1 358 ? 16.335 13.942 -28.990 1.00 56.53 358 SER A O 1
ATOM 2851 N N . GLY A 1 359 ? 17.897 15.543 -28.866 1.00 66.44 359 GLY A N 1
ATOM 2852 C CA . GLY A 1 359 ? 17.312 16.416 -29.887 1.00 66.44 359 GLY A CA 1
ATOM 2853 C C . GLY A 1 359 ? 16.049 17.165 -29.451 1.00 66.44 359 GLY A C 1
ATOM 2854 O O . GLY A 1 359 ? 15.375 17.750 -30.293 1.00 66.44 359 GLY A O 1
ATOM 2855 N N . ILE A 1 360 ? 15.718 17.183 -28.155 1.00 65.44 360 ILE A N 1
ATOM 2856 C CA . ILE A 1 360 ? 14.522 17.838 -27.612 1.00 65.44 360 ILE A CA 1
ATOM 2857 C C . ILE A 1 360 ? 14.809 19.334 -27.419 1.00 65.44 360 ILE A C 1
ATOM 2859 O O . ILE A 1 360 ? 15.607 19.696 -26.538 1.00 65.44 360 ILE A O 1
ATOM 2863 N N . PRO A 1 361 ? 14.145 20.239 -28.163 1.00 71.75 361 PRO A N 1
ATOM 2864 C CA . PRO A 1 361 ? 14.390 21.667 -28.024 1.00 71.75 361 PRO A CA 1
ATOM 2865 C C . PRO A 1 361 ? 13.989 22.149 -26.621 1.00 71.75 361 PRO A C 1
ATOM 2867 O O . PRO A 1 361 ? 12.837 22.059 -26.208 1.00 71.75 361 PRO A O 1
ATOM 2870 N N . GLN A 1 362 ? 14.945 22.684 -25.857 1.00 69.94 362 GLN A N 1
ATOM 2871 C CA . GLN A 1 362 ? 14.702 23.139 -24.475 1.00 69.94 362 GLN A CA 1
ATOM 2872 C C . GLN A 1 362 ? 14.027 24.521 -24.390 1.00 69.94 362 GLN A C 1
ATOM 2874 O O . GLN A 1 362 ? 13.635 24.956 -23.308 1.00 69.94 362 GLN A O 1
ATOM 2879 N N . ARG A 1 363 ? 13.936 25.240 -25.518 1.00 76.81 363 ARG A N 1
ATOM 2880 C CA . ARG A 1 363 ? 13.369 26.599 -25.608 1.00 76.81 363 ARG A CA 1
ATOM 2881 C C . ARG A 1 363 ? 11.925 26.631 -26.112 1.00 76.81 363 ARG A C 1
ATOM 2883 O O . ARG A 1 363 ? 11.288 27.675 -26.018 1.00 76.81 363 ARG A O 1
ATOM 2890 N N . SER A 1 364 ? 11.418 25.527 -26.651 1.00 71.12 364 SER A N 1
ATOM 2891 C CA . SER A 1 364 ? 10.010 25.384 -27.021 1.00 71.12 364 SER A CA 1
ATOM 2892 C C . SER A 1 364 ? 9.159 25.128 -25.781 1.00 71.12 364 SER A C 1
ATOM 2894 O O . SER A 1 364 ? 9.647 24.703 -24.727 1.00 71.12 364 SER A O 1
ATOM 2896 N N . SER A 1 365 ? 7.863 25.414 -25.895 1.00 68.88 365 SER A N 1
ATOM 2897 C CA . SER A 1 365 ? 6.945 25.070 -24.823 1.00 68.88 365 SER A CA 1
ATOM 2898 C C . SER A 1 365 ? 6.820 23.541 -24.708 1.00 68.88 365 SER A C 1
ATOM 2900 O O . SER A 1 365 ? 6.963 22.825 -25.705 1.00 68.88 365 SER A O 1
ATOM 2902 N N . PRO A 1 366 ? 6.560 23.024 -23.497 1.00 68.62 366 PRO A N 1
ATOM 2903 C CA . PRO A 1 366 ? 6.258 21.619 -23.266 1.00 68.62 366 PRO A CA 1
ATOM 2904 C C . PRO A 1 366 ? 5.274 21.002 -24.272 1.00 68.62 366 PRO A C 1
ATOM 2906 O O . PRO A 1 366 ? 5.483 19.902 -24.776 1.00 68.62 366 PRO A O 1
ATOM 2909 N N . GLU A 1 367 ? 4.210 21.737 -24.570 1.00 70.06 367 GLU A N 1
ATOM 2910 C CA . GLU A 1 367 ? 3.115 21.323 -25.439 1.00 70.06 367 GLU A CA 1
ATOM 2911 C C . GLU A 1 367 ? 3.607 21.110 -26.875 1.00 70.06 367 GLU A C 1
ATOM 2913 O O . GLU A 1 367 ? 3.308 20.076 -27.465 1.00 70.06 367 GLU A O 1
ATOM 2918 N N . ASN A 1 368 ? 4.451 22.018 -27.378 1.00 74.62 368 ASN A N 1
ATOM 2919 C CA . ASN A 1 368 ? 5.043 21.918 -28.712 1.00 74.62 368 ASN A CA 1
ATOM 2920 C C . ASN A 1 368 ? 5.980 20.709 -28.843 1.00 74.62 368 ASN A C 1
ATOM 2922 O O . ASN A 1 368 ? 6.027 20.079 -29.893 1.00 74.62 368 ASN A O 1
ATOM 2926 N N . ASN A 1 369 ? 6.728 20.366 -27.790 1.00 75.62 369 ASN A N 1
ATOM 2927 C CA . ASN A 1 369 ? 7.590 19.181 -27.819 1.00 75.62 369 ASN A CA 1
ATOM 2928 C C . ASN A 1 369 ? 6.771 17.891 -27.824 1.00 75.62 369 ASN A C 1
ATOM 2930 O O . ASN A 1 369 ? 7.055 16.994 -28.605 1.00 75.62 369 ASN A O 1
ATOM 2934 N N . LEU A 1 370 ? 5.730 17.808 -26.993 1.00 76.12 370 LEU A N 1
ATOM 2935 C CA . LEU A 1 370 ? 4.853 16.634 -26.960 1.00 76.12 370 LEU A CA 1
ATOM 2936 C C . LEU A 1 370 ? 4.109 16.438 -28.274 1.00 76.12 370 LEU A C 1
ATOM 2938 O O . LEU A 1 370 ? 3.929 15.306 -28.707 1.00 76.12 370 LEU A O 1
ATOM 2942 N N . ASP A 1 371 ? 3.702 17.531 -28.906 1.00 82.38 371 ASP A N 1
ATOM 2943 C CA . ASP A 1 371 ? 3.107 17.508 -30.232 1.00 82.38 371 ASP A CA 1
ATOM 2944 C C . ASP A 1 371 ? 4.051 16.899 -31.270 1.00 82.38 371 ASP A C 1
ATOM 2946 O O . ASP A 1 371 ? 3.667 15.968 -31.971 1.00 82.38 371 ASP A O 1
ATOM 2950 N N . LEU A 1 372 ? 5.315 17.331 -31.303 1.00 80.38 372 LEU A N 1
ATOM 2951 C CA . LEU A 1 372 ? 6.321 16.731 -32.183 1.00 80.38 372 LEU A CA 1
ATOM 2952 C C . LEU A 1 372 ? 6.513 15.230 -31.936 1.00 80.38 372 LEU A C 1
ATOM 2954 O O . LEU A 1 372 ? 6.902 14.517 -32.852 1.00 80.38 372 LEU A O 1
ATOM 2958 N N . TRP A 1 373 ? 6.251 14.732 -30.729 1.00 79.56 373 TRP A N 1
ATOM 2959 C CA . TRP A 1 373 ? 6.433 13.314 -30.398 1.00 79.56 373 TRP A CA 1
ATOM 2960 C C . TRP A 1 373 ? 5.198 12.471 -30.688 1.00 79.56 373 TRP A C 1
ATOM 2962 O O . TRP A 1 373 ? 5.318 11.300 -31.038 1.00 79.56 373 TRP A O 1
ATOM 2972 N N . CYS A 1 374 ? 4.015 13.059 -30.511 1.00 79.38 374 CYS A N 1
ATOM 2973 C CA . CYS A 1 374 ? 2.737 12.358 -30.594 1.00 79.38 374 CYS A CA 1
ATOM 2974 C C . CYS A 1 374 ? 2.064 12.485 -31.966 1.00 79.38 374 CYS A C 1
ATOM 2976 O O . CYS A 1 374 ? 1.058 11.818 -32.202 1.00 79.38 374 CYS A O 1
ATOM 2978 N N . ARG A 1 375 ? 2.580 13.328 -32.871 1.00 76.44 375 ARG A N 1
ATOM 2979 C CA . ARG A 1 375 ? 2.107 13.390 -34.259 1.00 76.44 375 ARG A CA 1
ATOM 2980 C C . ARG A 1 375 ? 2.294 12.035 -34.940 1.00 76.44 375 ARG A C 1
ATOM 2982 O O . ARG A 1 375 ? 3.378 11.460 -34.912 1.00 76.44 375 ARG A O 1
ATOM 2989 N N . ALA A 1 376 ? 1.230 11.559 -35.586 1.00 69.06 376 ALA A N 1
ATOM 2990 C CA . ALA A 1 376 ? 1.264 10.324 -36.366 1.00 69.06 376 ALA A CA 1
ATOM 2991 C C . ALA A 1 376 ? 2.241 10.420 -37.553 1.00 69.06 376 ALA A C 1
ATOM 2993 O O . ALA A 1 376 ? 2.875 9.434 -37.919 1.00 69.06 376 ALA A O 1
ATOM 2994 N N . GLU A 1 377 ? 2.398 11.618 -38.120 1.00 72.94 377 GLU A N 1
ATOM 2995 C CA . GLU A 1 377 ? 3.315 11.905 -39.221 1.00 72.94 377 GLU A CA 1
ATOM 2996 C C . GLU A 1 377 ? 4.540 12.681 -38.718 1.00 72.94 377 GLU A C 1
ATOM 2998 O O . GLU A 1 377 ? 4.402 13.698 -38.036 1.00 72.94 377 GLU A O 1
ATOM 3003 N N . ASN A 1 378 ? 5.741 12.237 -39.107 1.00 76.75 378 ASN A N 1
ATOM 3004 C CA . ASN A 1 378 ? 7.018 12.914 -38.832 1.00 76.75 378 ASN A CA 1
ATOM 3005 C C . ASN A 1 378 ? 7.320 13.143 -37.336 1.00 76.75 378 ASN A C 1
ATOM 3007 O O . ASN A 1 378 ? 7.802 14.215 -36.959 1.00 76.75 378 ASN A O 1
ATOM 3011 N N . SER A 1 379 ? 7.053 12.147 -36.484 1.00 79.38 379 SER A N 1
ATOM 3012 C CA . SER A 1 379 ? 7.403 12.233 -35.063 1.00 79.38 379 SER A CA 1
ATOM 3013 C C . SER A 1 379 ? 8.913 12.411 -34.856 1.00 79.38 379 SER A C 1
ATOM 3015 O O . SER A 1 379 ? 9.733 11.800 -35.545 1.00 79.38 379 SER A O 1
ATOM 3017 N N . SER A 1 380 ? 9.298 13.282 -33.918 1.00 74.81 380 SER A N 1
ATOM 3018 C CA . SER A 1 380 ? 10.703 13.623 -33.667 1.00 74.81 380 SER A CA 1
ATOM 3019 C C . SER A 1 380 ? 10.993 13.872 -32.176 1.00 74.81 380 SER A C 1
ATOM 3021 O O . SER A 1 380 ? 10.581 14.910 -31.652 1.00 74.81 380 SER A O 1
ATOM 3023 N N . PRO A 1 381 ? 11.722 12.967 -31.489 1.00 69.06 381 PRO A N 1
ATOM 3024 C CA . PRO A 1 381 ? 12.323 11.758 -32.047 1.00 69.06 381 PRO A CA 1
ATOM 3025 C C . PRO A 1 381 ? 11.262 10.685 -32.363 1.00 69.06 381 PRO A C 1
ATOM 3027 O O . PRO A 1 381 ? 10.257 10.592 -31.654 1.00 69.06 381 PRO A O 1
ATOM 3030 N N . PRO A 1 382 ? 11.475 9.856 -33.400 1.00 64.25 382 PRO A N 1
ATOM 3031 C CA . PRO A 1 382 ? 10.590 8.737 -33.680 1.00 64.25 382 PRO A CA 1
ATOM 3032 C C . PRO A 1 382 ? 10.743 7.668 -32.588 1.00 64.25 382 PRO A C 1
ATOM 3034 O O . PRO A 1 382 ? 11.777 7.008 -32.498 1.00 64.25 382 PRO A O 1
ATOM 3037 N N . ASP A 1 383 ? 9.708 7.479 -31.765 1.00 73.69 383 ASP A N 1
ATOM 3038 C CA . ASP A 1 383 ? 9.604 6.343 -30.840 1.00 73.69 383 ASP A CA 1
ATOM 3039 C C . ASP A 1 383 ? 8.358 5.504 -31.176 1.00 73.69 383 ASP A C 1
ATOM 3041 O O . ASP A 1 383 ? 7.234 5.890 -30.830 1.00 73.69 383 ASP A O 1
ATOM 3045 N N . PRO A 1 384 ? 8.535 4.331 -31.815 1.00 77.56 384 PRO A N 1
ATOM 3046 C CA . PRO A 1 384 ? 7.438 3.420 -32.123 1.00 77.56 384 PRO A CA 1
ATOM 3047 C C . PRO A 1 384 ? 6.622 3.008 -30.894 1.00 77.56 384 PRO A C 1
ATOM 3049 O O . PRO A 1 384 ? 5.433 2.731 -31.020 1.00 77.56 384 PRO A O 1
ATOM 3052 N N . ARG A 1 385 ? 7.225 2.980 -29.697 1.00 76.81 385 ARG A N 1
ATOM 3053 C CA . ARG A 1 385 ? 6.523 2.596 -28.463 1.00 76.81 385 ARG A CA 1
ATOM 3054 C C . ARG A 1 385 ? 5.588 3.689 -27.985 1.00 76.81 385 ARG A C 1
ATOM 3056 O O . ARG A 1 385 ? 4.483 3.374 -27.550 1.00 76.81 385 ARG A O 1
ATOM 3063 N N . LEU A 1 386 ? 6.002 4.953 -28.075 1.00 79.75 386 LEU A N 1
ATOM 3064 C CA . LEU A 1 386 ? 5.132 6.079 -27.739 1.00 79.75 386 LEU A CA 1
ATOM 3065 C C . LEU A 1 386 ? 3.963 6.152 -28.720 1.00 79.75 386 LEU A C 1
ATOM 3067 O O . LEU A 1 386 ? 2.822 6.262 -28.284 1.00 79.75 386 LEU A O 1
ATOM 3071 N N . ALA A 1 387 ? 4.235 6.002 -30.019 1.00 81.75 387 ALA A N 1
ATOM 3072 C CA . ALA A 1 387 ? 3.194 5.939 -31.039 1.00 81.75 387 ALA A CA 1
ATOM 3073 C C . ALA A 1 387 ? 2.219 4.773 -30.788 1.00 81.75 387 ALA A C 1
ATOM 3075 O O . ALA A 1 387 ? 1.010 4.971 -30.802 1.00 81.75 387 ALA A O 1
ATOM 3076 N N . ALA A 1 388 ? 2.731 3.579 -30.467 1.00 85.31 388 ALA A N 1
ATOM 3077 C CA . ALA A 1 388 ? 1.903 2.416 -30.141 1.00 85.31 388 ALA A CA 1
ATOM 3078 C C . ALA A 1 388 ? 1.117 2.567 -28.826 1.00 85.31 388 ALA A C 1
ATOM 3080 O O . ALA A 1 388 ? 0.076 1.929 -28.662 1.00 85.31 388 ALA A O 1
ATOM 3081 N N . SER A 1 389 ? 1.611 3.389 -27.893 1.00 89.69 389 SER A N 1
ATOM 3082 C CA . SER A 1 389 ? 0.989 3.599 -26.582 1.00 89.69 389 SER A CA 1
ATOM 3083 C C . SER A 1 389 ? 0.052 4.807 -26.536 1.00 89.69 389 SER A C 1
ATOM 3085 O O . SER A 1 389 ? -0.723 4.939 -25.594 1.00 89.69 389 SER A O 1
ATOM 3087 N N . CYS A 1 390 ? 0.112 5.715 -27.507 1.00 91.25 390 CYS A N 1
ATOM 3088 C CA . CYS A 1 390 ? -0.729 6.905 -27.555 1.00 91.25 390 CYS A CA 1
ATOM 3089 C C . CYS A 1 390 ? -2.051 6.585 -28.265 1.00 91.25 390 CYS A C 1
ATOM 3091 O O . CYS A 1 390 ? -2.088 6.444 -29.483 1.00 91.25 390 CYS A O 1
ATOM 3093 N N . LEU A 1 391 ? -3.147 6.469 -27.508 1.00 91.12 391 LEU A N 1
ATOM 3094 C CA . LEU A 1 391 ? -4.472 6.188 -28.080 1.00 91.12 391 LEU A CA 1
ATOM 3095 C C . LEU A 1 391 ? -5.116 7.430 -28.691 1.00 91.12 391 LEU A C 1
ATOM 3097 O O . LEU A 1 391 ? -5.817 7.352 -29.693 1.00 91.12 391 LEU A O 1
ATOM 3101 N N . SER A 1 392 ? -4.934 8.573 -28.036 1.00 92.44 392 SER A N 1
ATOM 3102 C CA . SER A 1 392 ? -5.527 9.838 -28.445 1.00 92.44 392 SER A CA 1
ATOM 3103 C C . SER A 1 392 ? -4.647 10.979 -27.980 1.00 92.44 392 SER A C 1
ATOM 3105 O O . SER A 1 392 ? -4.186 10.998 -26.837 1.00 92.44 392 SER A O 1
ATOM 3107 N N . TYR A 1 393 ? -4.491 11.971 -28.847 1.00 90.75 393 TYR A N 1
ATOM 3108 C CA . TYR A 1 393 ? -3.711 13.167 -28.593 1.00 90.75 393 TYR A CA 1
ATOM 3109 C C . TYR A 1 393 ? -4.462 14.405 -29.089 1.00 90.75 393 TYR A C 1
ATOM 3111 O O . TYR A 1 393 ? -5.041 14.413 -30.172 1.00 90.75 393 TYR A O 1
ATOM 3119 N N . THR A 1 394 ? -4.467 15.464 -28.286 1.00 90.44 394 THR A N 1
ATOM 3120 C CA . THR A 1 394 ? -5.014 16.772 -28.647 1.00 90.44 394 THR A CA 1
ATOM 3121 C C . THR A 1 394 ? -4.018 17.844 -28.231 1.00 90.44 394 THR A C 1
ATOM 3123 O O . THR A 1 394 ? -3.781 18.068 -27.040 1.00 90.44 394 THR A O 1
ATOM 3126 N N . HIS A 1 395 ? -3.435 18.501 -29.230 1.00 85.88 395 HIS A N 1
ATOM 3127 C CA . HIS A 1 395 ? -2.545 19.644 -29.055 1.00 85.88 395 HIS A CA 1
ATOM 3128 C C . HIS A 1 395 ? -3.343 20.861 -28.582 1.00 85.88 395 HIS A C 1
ATOM 3130 O O . HIS A 1 395 ? -4.390 21.166 -29.143 1.00 85.88 395 HIS A O 1
ATOM 3136 N N . LEU A 1 396 ? -2.808 21.592 -27.600 1.00 84.25 396 LEU A N 1
ATOM 3137 C CA . LEU A 1 396 ? -3.221 22.958 -27.275 1.00 84.25 396 LEU A CA 1
ATOM 3138 C C . LEU A 1 396 ? -2.806 23.992 -28.353 1.00 84.25 396 LEU A C 1
ATOM 3140 O O . LEU A 1 396 ? -1.763 24.632 -28.243 1.00 84.25 396 LEU A O 1
ATOM 3144 N N . ILE A 1 397 ? -3.650 24.203 -29.357 1.00 84.25 397 ILE A N 1
ATOM 3145 C CA . ILE A 1 397 ? -3.547 25.278 -30.351 1.00 84.25 397 ILE A CA 1
ATOM 3146 C C . ILE A 1 397 ? -4.454 26.455 -29.935 1.00 84.25 397 ILE A C 1
ATOM 3148 O O . ILE A 1 397 ? -5.679 26.288 -29.867 1.00 84.25 397 ILE A O 1
ATOM 3152 N N . PRO A 1 398 ? -3.904 27.664 -29.688 1.00 80.62 398 PRO A N 1
ATOM 3153 C CA . PRO A 1 398 ? -4.701 28.846 -29.366 1.00 80.62 398 PRO A CA 1
ATOM 3154 C C . PRO A 1 398 ? -5.804 29.116 -30.402 1.00 80.62 398 PRO A C 1
ATOM 3156 O O . PRO A 1 398 ? -5.557 29.119 -31.607 1.00 80.62 398 PRO A O 1
ATOM 3159 N N . GLY A 1 399 ? -7.034 29.328 -29.927 1.00 83.00 399 GLY A N 1
ATOM 3160 C CA . GLY A 1 399 ? -8.205 29.609 -30.769 1.00 83.00 399 GLY A CA 1
ATOM 3161 C C . GLY A 1 399 ? -8.837 28.393 -31.459 1.00 83.00 399 GLY A C 1
ATOM 3162 O O . GLY A 1 399 ? -9.927 28.533 -31.997 1.00 83.00 399 GLY A O 1
ATOM 3163 N N . HIS A 1 400 ? -8.204 27.216 -31.412 1.00 83.62 400 HIS A N 1
ATOM 3164 C CA . HIS A 1 400 ? -8.711 25.992 -32.054 1.00 83.62 400 HIS A CA 1
ATOM 3165 C C . HIS A 1 400 ? -9.044 24.899 -31.041 1.00 83.62 400 HIS A C 1
ATOM 3167 O O . HIS A 1 400 ? -10.057 24.218 -31.157 1.00 83.62 400 HIS A O 1
ATOM 3173 N N . SER A 1 401 ? -8.207 24.748 -30.018 1.00 85.31 401 SER A N 1
ATOM 3174 C CA . SER A 1 401 ? -8.426 23.808 -28.923 1.00 85.31 401 SER A CA 1
ATOM 3175 C C . SER A 1 401 ? -8.381 24.550 -27.597 1.00 85.31 401 SER A C 1
ATOM 3177 O O . SER A 1 401 ? -7.523 25.407 -27.375 1.00 85.31 401 SER A O 1
ATOM 3179 N N . GLU A 1 402 ? -9.258 24.172 -26.682 1.00 87.31 402 GLU A N 1
ATOM 3180 C CA . GLU A 1 402 ? -9.313 24.802 -25.367 1.00 87.31 402 GLU A CA 1
ATOM 3181 C C . GLU A 1 402 ? -8.288 24.224 -24.379 1.00 87.31 402 GLU A C 1
ATOM 3183 O O . GLU A 1 402 ? -7.974 24.861 -23.370 1.00 87.31 402 GLU A O 1
ATOM 3188 N N . ARG A 1 403 ? -7.808 22.996 -24.627 1.00 89.06 403 ARG A N 1
ATOM 3189 C CA . ARG A 1 403 ? -7.003 22.201 -23.689 1.00 89.06 403 ARG A CA 1
ATOM 3190 C C . ARG A 1 403 ? -6.035 21.282 -24.427 1.00 89.06 403 ARG A C 1
ATOM 3192 O O . ARG A 1 403 ? -6.324 20.822 -25.525 1.00 89.06 403 ARG A O 1
ATOM 3199 N N . PHE A 1 404 ? -4.934 20.961 -23.759 1.00 89.00 404 PHE A N 1
ATOM 3200 C CA . PHE A 1 404 ? -4.112 19.801 -24.083 1.00 89.00 404 PHE A CA 1
ATOM 3201 C C . PHE A 1 404 ? -4.746 18.545 -23.475 1.00 89.00 404 PHE A C 1
ATOM 3203 O O . PHE A 1 404 ? -5.184 18.589 -22.319 1.00 89.00 404 PHE A O 1
ATOM 3210 N N . SER A 1 405 ? -4.736 17.424 -24.200 1.00 92.00 405 SER A N 1
ATOM 3211 C CA . SER A 1 405 ? -5.041 16.104 -23.635 1.00 92.00 405 SER A CA 1
ATOM 3212 C C . SER A 1 405 ? -4.294 14.974 -24.338 1.00 92.00 405 SER A C 1
ATOM 3214 O O . SER A 1 405 ? -4.165 14.988 -25.559 1.00 92.00 405 SER A O 1
ATOM 3216 N N . ILE A 1 406 ? -3.864 13.966 -23.586 1.00 90.81 406 ILE A N 1
ATOM 3217 C CA . ILE A 1 406 ? -3.244 12.742 -24.097 1.00 90.81 406 ILE A CA 1
ATOM 3218 C C . ILE A 1 406 ? -3.764 11.525 -23.326 1.00 90.81 406 ILE A C 1
ATOM 3220 O O . ILE A 1 406 ? -3.953 11.586 -22.108 1.00 90.81 406 ILE A O 1
ATOM 3224 N N . ILE A 1 407 ? -3.997 10.425 -24.040 1.00 94.56 407 ILE A N 1
ATOM 3225 C CA . ILE A 1 407 ? -4.396 9.134 -23.479 1.00 94.56 407 ILE A CA 1
ATOM 3226 C C . ILE A 1 407 ? -3.304 8.115 -23.791 1.00 94.56 407 ILE A C 1
ATOM 3228 O O . ILE A 1 407 ? -3.051 7.818 -24.958 1.00 94.56 407 ILE A O 1
ATOM 3232 N N . LEU A 1 408 ? -2.684 7.573 -22.743 1.00 92.56 408 LEU A N 1
ATOM 3233 C CA . LEU A 1 408 ? -1.614 6.584 -22.842 1.00 92.56 408 LEU A CA 1
ATOM 3234 C C . LEU A 1 408 ? -2.081 5.209 -22.349 1.00 92.56 408 LEU A C 1
ATOM 3236 O O . LEU A 1 408 ? -2.686 5.096 -21.277 1.00 92.56 408 LEU A O 1
ATOM 3240 N N . LEU A 1 409 ? -1.765 4.179 -23.132 1.00 93.31 409 LEU A N 1
ATOM 3241 C CA . LEU A 1 409 ? -2.012 2.766 -22.871 1.00 93.31 409 LEU A CA 1
ATOM 3242 C C . LEU A 1 409 ? -1.034 1.903 -23.681 1.00 93.31 409 LEU A C 1
ATOM 3244 O O . LEU A 1 409 ? -1.174 1.829 -24.900 1.00 93.31 409 LEU A O 1
ATOM 3248 N N . THR A 1 410 ? -0.095 1.201 -23.040 1.00 91.00 410 THR A N 1
ATOM 3249 C CA . THR A 1 410 ? 0.785 0.280 -23.790 1.00 91.00 410 THR A CA 1
ATOM 3250 C C . THR A 1 410 ? 0.025 -0.929 -24.339 1.00 91.00 410 THR A C 1
ATOM 3252 O O . THR A 1 410 ? -1.030 -1.290 -23.804 1.00 91.00 410 THR A O 1
ATOM 3255 N N . PRO A 1 411 ? 0.570 -1.632 -25.350 1.00 92.00 411 PRO A N 1
ATOM 3256 C CA . PRO A 1 411 ? 0.023 -2.912 -25.793 1.00 92.00 411 PRO A CA 1
ATOM 3257 C C . PRO A 1 411 ? -0.155 -3.929 -24.653 1.00 92.00 411 PRO A C 1
ATOM 3259 O O . PRO A 1 411 ? -1.197 -4.575 -24.558 1.00 92.00 411 PRO A O 1
ATOM 3262 N N . GLU A 1 412 ? 0.803 -4.033 -23.729 1.00 92.12 412 GLU A N 1
ATOM 3263 C CA . GLU A 1 412 ? 0.725 -4.941 -22.577 1.00 92.12 412 GLU A CA 1
ATOM 3264 C C . GLU A 1 412 ? -0.387 -4.525 -21.611 1.00 92.12 412 GLU A C 1
ATOM 3266 O O . GLU A 1 412 ? -1.153 -5.363 -21.137 1.00 92.12 412 GLU A O 1
ATOM 3271 N N . GLN A 1 413 ? -0.524 -3.224 -21.342 1.00 94.81 413 GLN A N 1
ATOM 3272 C CA . GLN A 1 413 ? -1.613 -2.699 -20.520 1.00 94.81 413 GLN A CA 1
ATOM 3273 C C . GLN A 1 413 ? -2.976 -2.929 -21.176 1.00 94.81 413 GLN A C 1
ATOM 3275 O O . GLN A 1 413 ? -3.937 -3.247 -20.477 1.00 94.81 413 GLN A O 1
ATOM 3280 N N . ARG A 1 414 ? -3.065 -2.834 -22.509 1.00 96.25 414 ARG A N 1
ATOM 3281 C CA . ARG A 1 414 ? -4.277 -3.171 -23.266 1.00 96.25 414 ARG A CA 1
ATOM 3282 C C . ARG A 1 414 ? -4.651 -4.641 -23.074 1.00 96.25 414 ARG A C 1
ATOM 3284 O O . ARG A 1 414 ? -5.812 -4.934 -22.794 1.00 96.25 414 ARG A O 1
ATOM 3291 N N . LEU A 1 415 ? -3.685 -5.558 -23.154 1.00 96.19 415 LEU A N 1
ATOM 3292 C CA . LEU A 1 415 ? -3.914 -6.984 -22.884 1.00 96.19 415 LEU A CA 1
ATOM 3293 C C . LEU A 1 415 ? -4.388 -7.221 -21.442 1.00 96.19 415 LEU A C 1
ATOM 3295 O O . LEU A 1 415 ? -5.331 -7.978 -21.216 1.00 96.19 415 LEU A O 1
ATOM 3299 N N . LEU A 1 416 ? -3.780 -6.543 -20.464 1.00 97.19 416 LEU A N 1
ATOM 3300 C CA . LEU A 1 416 ? -4.195 -6.626 -19.061 1.00 97.19 416 LEU A CA 1
ATOM 3301 C C . LEU A 1 416 ? -5.607 -6.068 -18.841 1.00 97.19 416 LEU A C 1
ATOM 3303 O O . LEU A 1 416 ? -6.385 -6.681 -18.111 1.00 97.19 416 LEU A O 1
ATOM 3307 N N . ALA A 1 417 ? -5.964 -4.955 -19.486 1.00 97.94 417 ALA A N 1
ATOM 3308 C CA . ALA A 1 417 ? -7.319 -4.413 -19.446 1.00 97.94 417 ALA A CA 1
ATOM 3309 C C . ALA A 1 417 ? -8.329 -5.413 -20.008 1.00 97.94 417 ALA A C 1
ATOM 3311 O O . ALA A 1 417 ? -9.331 -5.680 -19.351 1.00 97.94 417 ALA A O 1
ATOM 3312 N N . TRP A 1 418 ? -8.062 -6.021 -21.167 1.00 98.25 418 TRP A N 1
ATOM 3313 C CA . TRP A 1 418 ? -8.923 -7.072 -21.719 1.00 98.25 418 TRP A CA 1
ATOM 3314 C C . TRP A 1 418 ? -9.051 -8.272 -20.778 1.00 98.25 418 TRP A C 1
ATOM 3316 O O . TRP A 1 418 ? -10.158 -8.731 -20.519 1.00 98.25 418 TRP A O 1
ATOM 3326 N N . LYS A 1 419 ? -7.948 -8.742 -20.194 1.00 97.62 419 LYS A N 1
ATOM 3327 C CA . LYS A 1 419 ? -7.954 -9.925 -19.322 1.00 97.62 419 LYS A CA 1
ATOM 3328 C C . LYS A 1 419 ? -8.657 -9.700 -17.974 1.00 97.62 419 LYS A C 1
ATOM 3330 O O . LYS A 1 419 ? -9.348 -10.587 -17.458 1.00 97.62 419 LYS A O 1
ATOM 3335 N N . TYR A 1 420 ? -8.432 -8.540 -17.364 1.00 98.06 420 TYR A N 1
ATOM 3336 C CA . TYR A 1 420 ? -8.804 -8.281 -15.970 1.00 98.06 420 TYR A CA 1
ATOM 3337 C C . TYR A 1 420 ? -9.855 -7.180 -15.791 1.00 98.06 420 TYR A C 1
ATOM 3339 O O . TYR A 1 420 ? -10.474 -7.114 -14.735 1.00 98.06 420 TYR A O 1
ATOM 3347 N N . GLY A 1 421 ? -10.095 -6.347 -16.804 1.00 97.62 421 GLY A N 1
ATOM 3348 C CA . GLY A 1 421 ? -11.102 -5.281 -16.786 1.00 97.62 421 GLY A CA 1
ATOM 3349 C C . GLY A 1 421 ? -12.365 -5.590 -17.591 1.00 97.62 421 GLY A C 1
ATOM 3350 O O . GLY A 1 421 ? -13.453 -5.199 -17.167 1.00 97.62 421 GLY A O 1
ATOM 3351 N N . HIS A 1 422 ? -12.251 -6.309 -18.714 1.00 98.31 422 HIS A N 1
ATOM 3352 C CA . HIS A 1 422 ? -13.410 -6.643 -19.546 1.00 98.31 422 HIS A CA 1
ATOM 3353 C C . HIS A 1 422 ? -14.420 -7.493 -18.766 1.00 98.31 422 HIS A C 1
ATOM 3355 O O . HIS A 1 422 ? -14.059 -8.511 -18.176 1.00 98.31 422 HIS A O 1
ATOM 3361 N N . LYS A 1 423 ? -15.685 -7.058 -18.747 1.00 97.88 423 LYS A N 1
ATOM 3362 C CA . LYS A 1 423 ? -16.799 -7.643 -17.981 1.00 97.88 423 LYS A CA 1
ATOM 3363 C C . LYS A 1 423 ? -16.537 -7.762 -16.464 1.00 97.88 423 LYS A C 1
ATOM 3365 O O . LYS A 1 423 ? -17.250 -8.474 -15.764 1.00 97.88 423 LYS A O 1
ATOM 3370 N N . LYS A 1 424 ? -15.539 -7.040 -15.942 1.00 98.25 424 LYS A N 1
ATOM 3371 C CA . LYS A 1 424 ? -15.055 -7.111 -14.554 1.00 98.25 424 LYS A CA 1
ATOM 3372 C C . LYS A 1 424 ? -15.079 -5.728 -13.888 1.00 98.25 424 LYS A C 1
ATOM 3374 O O . LYS A 1 424 ? -15.827 -4.838 -14.311 1.00 98.25 424 LYS A O 1
ATOM 3379 N N . GLN A 1 425 ? -14.308 -5.575 -12.807 1.00 98.31 425 GLN A N 1
ATOM 3380 C CA . GLN A 1 425 ? -14.163 -4.334 -12.059 1.00 98.31 425 GLN A CA 1
ATOM 3381 C C . GLN A 1 425 ? -13.019 -3.473 -12.598 1.00 98.31 425 GLN A C 1
ATOM 3383 O O . GLN A 1 425 ? -11.889 -3.938 -12.737 1.00 98.31 425 GLN A O 1
ATOM 3388 N N . MET A 1 426 ? -13.296 -2.184 -12.783 1.00 98.25 426 MET A N 1
ATOM 3389 C CA . MET A 1 426 ? -12.290 -1.159 -13.049 1.00 98.25 426 MET A CA 1
ATOM 3390 C C . MET A 1 426 ? -12.294 -0.101 -11.942 1.00 98.25 426 MET A C 1
ATOM 3392 O O . MET A 1 426 ? -13.347 0.327 -11.474 1.00 98.25 426 MET A O 1
ATOM 3396 N N . LEU A 1 427 ? -11.115 0.326 -11.510 1.00 98.19 427 LEU A N 1
ATOM 3397 C CA . LEU A 1 427 ? -10.923 1.444 -10.595 1.00 98.19 427 LEU A CA 1
ATOM 3398 C C . LEU A 1 427 ? -10.579 2.697 -11.403 1.00 98.19 427 LEU A C 1
ATOM 3400 O O . LEU A 1 427 ? -9.785 2.628 -12.342 1.00 98.19 427 LEU A O 1
ATOM 3404 N N . MET A 1 428 ? -11.140 3.835 -11.012 1.00 97.12 428 MET A N 1
ATOM 3405 C CA . MET A 1 428 ? -10.812 5.145 -11.563 1.00 97.12 428 MET A CA 1
ATOM 3406 C C . MET A 1 428 ? -10.554 6.123 -10.421 1.00 97.12 428 MET A C 1
ATOM 3408 O O . MET A 1 428 ? -11.273 6.125 -9.427 1.00 97.12 428 MET A O 1
ATOM 3412 N N . ASP A 1 429 ? -9.532 6.958 -10.565 1.00 94.12 429 ASP A N 1
ATOM 3413 C CA . ASP A 1 429 ? -9.279 8.069 -9.647 1.00 94.12 429 ASP A CA 1
ATOM 3414 C C . ASP A 1 429 ? -8.595 9.215 -10.399 1.00 94.12 429 ASP A C 1
ATOM 3416 O O . ASP A 1 429 ? -7.747 9.002 -11.278 1.00 94.12 429 ASP A O 1
ATOM 3420 N N . LEU A 1 430 ? -8.985 10.438 -10.049 1.00 91.94 430 LEU A N 1
ATOM 3421 C CA . LEU A 1 430 ? -8.401 11.675 -10.544 1.00 91.94 430 LEU A CA 1
ATOM 3422 C C . LEU A 1 430 ? -7.424 12.221 -9.520 1.00 91.94 430 LEU A C 1
ATOM 3424 O O . LEU A 1 430 ? -7.782 12.672 -8.433 1.00 91.94 430 LEU A O 1
ATOM 3428 N N . THR A 1 431 ? -6.163 12.281 -9.920 1.00 85.62 431 THR A N 1
ATOM 3429 C CA . THR A 1 431 ? -5.095 12.702 -9.036 1.00 85.62 431 THR A CA 1
ATOM 3430 C C . THR A 1 431 ? -4.570 14.088 -9.401 1.00 85.62 431 THR A C 1
ATOM 3432 O O . THR A 1 431 ? -4.298 14.407 -10.559 1.00 85.62 431 THR A O 1
ATOM 3435 N N . PHE A 1 432 ? -4.421 14.936 -8.380 1.00 78.56 432 PHE A N 1
ATOM 3436 C CA . PHE A 1 432 ? -3.837 16.278 -8.489 1.00 78.56 432 PHE A CA 1
ATOM 3437 C C . PHE A 1 432 ? -2.371 16.268 -8.052 1.00 78.56 432 PHE A C 1
ATOM 3439 O O . PHE A 1 432 ? -1.999 15.493 -7.169 1.00 78.56 432 PHE A O 1
ATOM 3446 N N . GLY A 1 433 ? -1.548 17.169 -8.587 1.00 65.69 433 GLY A N 1
ATOM 3447 C CA . GLY A 1 433 ? -0.145 17.298 -8.160 1.00 65.69 433 GLY A CA 1
ATOM 3448 C C . GLY A 1 433 ? 0.852 17.587 -9.277 1.00 65.69 433 GLY A C 1
ATOM 3449 O O . GLY A 1 433 ? 2.042 17.690 -9.000 1.00 65.69 433 GLY A O 1
ATOM 3450 N N . VAL A 1 434 ? 0.372 17.752 -10.509 1.00 63.97 434 VAL A N 1
ATOM 3451 C CA . VAL A 1 434 ? 1.125 18.271 -11.656 1.00 63.97 434 VAL A CA 1
ATOM 3452 C C . VAL A 1 434 ? 0.405 19.505 -12.204 1.00 63.97 434 VAL A C 1
ATOM 3454 O O . VAL A 1 434 ? -0.736 19.768 -11.824 1.00 63.97 434 VAL A O 1
ATOM 3457 N N . CYS A 1 435 ? 1.039 20.294 -13.077 1.00 68.06 435 CYS A N 1
ATOM 3458 C CA . CYS A 1 435 ? 0.375 21.431 -13.744 1.00 68.06 435 CYS A CA 1
ATOM 3459 C C . CYS A 1 435 ? -0.824 21.021 -14.636 1.00 68.06 435 CYS A C 1
ATOM 3461 O O . CYS A 1 435 ? -1.477 21.875 -15.233 1.00 68.06 435 CYS A O 1
ATOM 3463 N N . ALA A 1 436 ? -1.112 19.722 -14.711 1.00 77.81 436 ALA A N 1
ATOM 3464 C CA . ALA A 1 436 ? -2.210 19.085 -15.416 1.00 77.81 436 ALA A CA 1
ATOM 3465 C C . ALA A 1 436 ? -3.011 18.169 -14.464 1.00 77.81 436 ALA A C 1
ATOM 3467 O O . ALA A 1 436 ? -2.648 17.949 -13.306 1.00 77.81 436 ALA A O 1
ATOM 3468 N N . LEU A 1 437 ? -4.123 17.642 -14.959 1.00 86.94 437 LEU A N 1
ATOM 3469 C CA . LEU A 1 437 ? -4.960 16.656 -14.288 1.00 86.94 437 LEU A CA 1
ATOM 3470 C C . LEU A 1 437 ? -4.663 15.281 -14.872 1.00 86.94 437 LEU A C 1
ATOM 3472 O O . LEU A 1 437 ? -4.586 15.147 -16.092 1.00 86.94 437 LEU A O 1
ATOM 3476 N N . LEU A 1 438 ? -4.510 14.279 -14.008 1.00 90.94 438 LEU A N 1
ATOM 3477 C CA . LEU A 1 438 ? -4.264 12.899 -14.409 1.00 90.94 438 LEU A CA 1
ATOM 3478 C C . LEU A 1 438 ? -5.388 12.007 -13.879 1.00 90.94 438 LEU A C 1
ATOM 3480 O O . LEU A 1 438 ? -5.524 11.853 -12.665 1.00 90.94 438 LEU A O 1
ATOM 3484 N N . ALA A 1 439 ? -6.170 11.415 -14.780 1.00 94.31 439 ALA A N 1
ATOM 3485 C CA . ALA A 1 439 ? -7.053 10.303 -14.445 1.00 94.31 439 ALA A CA 1
ATOM 3486 C C . ALA A 1 439 ? -6.330 8.985 -14.721 1.00 94.31 439 ALA A C 1
ATOM 3488 O O . ALA A 1 439 ? -5.717 8.820 -15.779 1.00 94.31 439 ALA A O 1
ATOM 3489 N N . ILE A 1 440 ? -6.405 8.056 -13.773 1.00 95.38 440 ILE A N 1
ATOM 3490 C CA . ILE A 1 440 ? -5.807 6.728 -13.901 1.00 95.38 440 ILE A CA 1
ATOM 3491 C C . ILE A 1 440 ? -6.920 5.694 -13.906 1.00 95.38 440 ILE A C 1
ATOM 3493 O O . ILE A 1 440 ? -7.773 5.701 -13.018 1.00 95.38 440 ILE A O 1
ATOM 3497 N N . LEU A 1 441 ? -6.881 4.800 -14.889 1.00 97.88 441 LEU A N 1
ATOM 3498 C CA . LEU A 1 441 ? -7.674 3.580 -14.904 1.00 97.88 441 LEU A CA 1
ATOM 3499 C C . LEU A 1 441 ? -6.816 2.429 -14.399 1.00 97.88 441 LEU A C 1
ATOM 3501 O O . LEU A 1 441 ? -5.658 2.289 -14.791 1.00 97.88 441 LEU A O 1
ATOM 3505 N N . MET A 1 442 ? -7.371 1.600 -13.525 1.00 98.31 442 MET A N 1
ATOM 3506 C CA . MET A 1 442 ? -6.669 0.465 -12.940 1.00 98.31 442 MET A CA 1
ATOM 3507 C C . MET A 1 442 ? -7.584 -0.753 -12.879 1.00 98.31 442 MET A C 1
ATOM 3509 O O . MET A 1 442 ? -8.751 -0.644 -12.522 1.00 98.31 442 MET A O 1
ATOM 3513 N N . VAL A 1 443 ? -7.047 -1.924 -13.199 1.00 98.19 443 VAL A N 1
ATOM 3514 C CA . VAL A 1 443 ? -7.735 -3.217 -13.052 1.00 98.19 443 VAL A CA 1
ATOM 3515 C C . VAL A 1 443 ? -7.047 -4.048 -11.982 1.00 98.19 443 VAL A C 1
ATOM 3517 O O . VAL A 1 443 ? -5.906 -3.765 -11.607 1.00 98.19 443 VAL A O 1
ATOM 3520 N N . LEU A 1 444 ? -7.745 -5.058 -11.475 1.00 96.88 444 LEU A N 1
ATOM 3521 C CA . LEU A 1 444 ? -7.238 -5.971 -10.457 1.00 96.88 444 LEU A CA 1
ATOM 3522 C C . LEU A 1 444 ? -7.104 -7.361 -11.063 1.00 96.88 444 LEU A C 1
ATOM 3524 O O . LEU A 1 444 ? -8.039 -7.841 -11.700 1.00 96.88 444 LEU A O 1
ATOM 3528 N N . ASP A 1 445 ? -5.958 -8.002 -10.864 1.00 96.06 445 ASP A N 1
ATOM 3529 C CA . ASP A 1 445 ? -5.822 -9.414 -11.207 1.00 96.06 445 ASP A CA 1
ATOM 3530 C C . ASP A 1 445 ? -6.539 -10.323 -10.194 1.00 96.06 445 ASP A C 1
ATOM 3532 O O . ASP A 1 445 ? -7.121 -9.880 -9.197 1.00 96.06 445 ASP A O 1
ATOM 3536 N N . ASP A 1 446 ? -6.456 -11.629 -10.433 1.00 93.31 446 ASP A N 1
ATOM 3537 C CA . ASP A 1 446 ? -7.089 -12.642 -9.587 1.00 93.31 446 ASP A CA 1
ATOM 3538 C C . ASP A 1 446 ? -6.495 -12.688 -8.159 1.00 93.31 446 ASP A C 1
ATOM 3540 O O . ASP A 1 446 ? -7.111 -13.238 -7.247 1.00 93.31 446 ASP A O 1
ATOM 3544 N N . GLN A 1 447 ? -5.324 -12.072 -7.937 1.00 92.94 447 GLN A N 1
ATOM 3545 C CA . GLN A 1 447 ? -4.652 -11.938 -6.639 1.00 92.94 447 GLN A CA 1
ATOM 3546 C C . GLN A 1 447 ? -4.902 -10.573 -5.974 1.00 92.94 447 GLN A C 1
ATOM 3548 O O . GLN A 1 447 ? -4.255 -10.250 -4.977 1.00 92.94 447 GLN A O 1
ATOM 3553 N N . GLN A 1 448 ? -5.833 -9.766 -6.500 1.00 93.69 448 GLN A N 1
ATOM 3554 C CA . GLN A 1 448 ? -6.135 -8.408 -6.024 1.00 93.69 448 GLN A CA 1
ATOM 3555 C C . GLN A 1 448 ? -4.969 -7.416 -6.186 1.00 93.69 448 GLN A C 1
ATOM 3557 O O . GLN A 1 448 ? -4.916 -6.380 -5.515 1.00 93.69 448 GLN A O 1
ATOM 3562 N N . LYS A 1 449 ? -4.029 -7.694 -7.094 1.00 94.06 449 LYS A N 1
ATOM 3563 C CA . LYS A 1 449 ? -2.952 -6.770 -7.449 1.00 94.06 449 LYS A CA 1
ATOM 3564 C C . LYS A 1 449 ? -3.442 -5.788 -8.510 1.00 94.06 449 LYS A C 1
ATOM 3566 O O . LYS A 1 449 ? -3.977 -6.179 -9.543 1.00 94.06 449 LYS A O 1
ATOM 3571 N N . GLY A 1 450 ? -3.231 -4.497 -8.250 1.00 95.12 450 GLY A N 1
ATOM 3572 C CA . GLY A 1 450 ? -3.607 -3.416 -9.161 1.00 95.12 450 GLY A CA 1
ATOM 3573 C C . GLY A 1 450 ? -2.611 -3.201 -10.296 1.00 95.12 450 GLY A C 1
ATOM 3574 O O . GLY A 1 450 ? -1.410 -3.076 -10.050 1.00 95.12 450 GLY A O 1
ATOM 3575 N N . PHE A 1 451 ? -3.127 -3.090 -11.519 1.00 95.25 451 PHE A N 1
ATOM 3576 C CA . PHE A 1 451 ? -2.375 -2.735 -12.720 1.00 95.25 451 PHE A CA 1
ATOM 3577 C C . PHE A 1 451 ? -2.979 -1.485 -13.361 1.00 95.25 451 PHE A C 1
ATOM 3579 O O . PHE A 1 451 ? -4.165 -1.506 -13.701 1.00 95.25 451 PHE A O 1
ATOM 3586 N N . PRO A 1 452 ? -2.211 -0.395 -13.532 1.00 96.00 452 PRO A N 1
ATOM 3587 C CA . PRO A 1 452 ? -2.694 0.750 -14.284 1.00 96.00 452 PRO A CA 1
ATOM 3588 C C . PRO A 1 452 ? -2.841 0.359 -15.758 1.00 96.00 452 PRO A C 1
ATOM 3590 O O . PRO A 1 452 ? -1.925 -0.199 -16.361 1.00 96.00 452 PRO A O 1
ATOM 3593 N N . VAL A 1 453 ? -4.004 0.651 -16.323 1.00 97.12 453 VAL A N 1
ATOM 3594 C CA . VAL A 1 453 ? -4.378 0.326 -17.703 1.00 97.12 453 VAL A CA 1
ATOM 3595 C C . VAL A 1 453 ? -4.959 1.535 -18.425 1.00 97.12 453 VAL A C 1
ATOM 3597 O O . VAL A 1 453 ? -5.845 1.426 -19.261 1.00 97.12 453 VAL A O 1
ATOM 3600 N N . GLY A 1 454 ? -4.499 2.725 -18.075 1.00 95.25 454 GLY A N 1
ATOM 3601 C CA . GLY A 1 454 ? -4.896 3.940 -18.762 1.00 95.25 454 GLY A CA 1
ATOM 3602 C C . GLY A 1 454 ? -4.462 5.162 -17.984 1.00 95.25 454 GLY A C 1
ATOM 3603 O O . GLY A 1 454 ? -4.745 5.278 -16.793 1.00 95.25 454 GLY A O 1
ATOM 3604 N N . PHE A 1 455 ? -3.794 6.076 -18.674 1.00 94.62 455 PHE A N 1
ATOM 3605 C CA . PHE A 1 455 ? -3.413 7.374 -18.140 1.00 94.62 455 PHE A CA 1
ATOM 3606 C C . PHE A 1 455 ? -4.004 8.450 -19.039 1.00 94.62 455 PHE A C 1
ATOM 3608 O O . PHE A 1 455 ? -3.636 8.553 -20.207 1.00 94.62 455 PHE A O 1
ATOM 3615 N N . MET A 1 456 ? -4.925 9.244 -18.502 1.00 95.06 456 MET A N 1
ATOM 3616 C CA . MET A 1 456 ? -5.540 10.360 -19.219 1.00 95.06 456 MET A CA 1
ATOM 3617 C C . MET A 1 456 ? -5.035 11.651 -18.604 1.00 95.06 456 MET A C 1
ATOM 3619 O O . MET A 1 456 ? -5.435 12.023 -17.499 1.00 95.06 456 MET A O 1
ATOM 3623 N N . LEU A 1 457 ? -4.136 12.320 -19.310 1.00 91.12 457 LEU A N 1
ATOM 3624 C CA . LEU A 1 457 ? -3.516 13.551 -18.854 1.00 91.12 457 LEU A CA 1
ATOM 3625 C C . LEU A 1 457 ? -4.069 14.721 -19.655 1.00 91.12 457 LEU A C 1
ATOM 3627 O O . LEU A 1 457 ? -4.054 14.689 -20.881 1.00 91.12 457 LEU A O 1
ATOM 3631 N N . PHE A 1 458 ? -4.532 15.767 -18.980 1.00 90.31 458 PHE A N 1
ATOM 3632 C CA . PHE A 1 458 ? -5.118 16.925 -19.650 1.00 90.31 458 PHE A CA 1
ATOM 3633 C C . PHE A 1 458 ? -4.952 18.212 -18.839 1.00 90.31 458 PHE A C 1
ATOM 3635 O O . PHE A 1 458 ? -4.867 18.189 -17.611 1.00 90.31 458 PHE A O 1
ATOM 3642 N N . THR A 1 459 ? -4.878 19.361 -19.511 1.00 87.56 459 THR A N 1
ATOM 3643 C CA . THR A 1 459 ? -4.667 20.656 -18.846 1.00 87.56 459 THR A CA 1
ATOM 3644 C C . THR A 1 459 ? -5.975 21.341 -18.460 1.00 87.56 459 THR A C 1
ATOM 3646 O O . THR A 1 459 ? -7.060 21.059 -18.983 1.00 87.56 459 THR A O 1
ATOM 3649 N N . ALA A 1 460 ? -5.859 22.316 -17.556 1.00 86.62 460 ALA A N 1
ATOM 3650 C CA . ALA A 1 460 ? -6.881 23.342 -17.411 1.00 86.62 460 ALA A CA 1
ATOM 3651 C C . ALA A 1 460 ? -7.021 24.158 -18.718 1.00 86.62 460 ALA A C 1
ATOM 3653 O O . ALA A 1 460 ? -6.084 24.213 -19.521 1.00 86.62 460 ALA A O 1
ATOM 3654 N N . LYS A 1 461 ? -8.168 24.808 -18.912 1.00 87.06 461 LYS A N 1
ATOM 3655 C CA . LYS A 1 461 ? -8.345 25.899 -19.863 1.00 87.06 461 LYS A CA 1
ATOM 3656 C C . LYS A 1 461 ? -7.452 27.059 -19.439 1.00 87.06 461 LYS A C 1
ATOM 3658 O O . LYS A 1 461 ? -7.163 27.247 -18.255 1.00 87.06 461 LYS A O 1
ATOM 3663 N N . LYS A 1 462 ? -7.032 27.865 -20.411 1.00 82.25 462 LYS A N 1
ATOM 3664 C CA . LYS A 1 462 ? -6.122 28.997 -20.184 1.00 82.25 462 LYS A CA 1
ATOM 3665 C C . LYS A 1 462 ? -6.700 30.057 -19.233 1.00 82.25 462 LYS A C 1
ATOM 3667 O O . LYS A 1 462 ? -5.942 30.704 -18.520 1.00 82.25 462 LYS A O 1
ATOM 3672 N N . ASP A 1 463 ? -8.018 30.226 -19.214 1.00 82.69 463 ASP A N 1
ATOM 3673 C CA . ASP A 1 463 ? -8.762 31.182 -18.384 1.00 82.69 463 ASP A CA 1
ATOM 3674 C C . ASP A 1 463 ? -9.219 30.605 -17.029 1.00 82.69 463 ASP A C 1
ATOM 3676 O O . ASP A 1 463 ? -9.852 31.294 -16.223 1.00 82.69 463 ASP A O 1
ATOM 3680 N N . ALA A 1 464 ? -8.866 29.353 -16.730 1.00 83.00 464 ALA A N 1
ATOM 3681 C CA . ALA A 1 464 ? -9.236 28.700 -15.488 1.00 83.00 464 ALA A CA 1
ATOM 3682 C C . ALA A 1 464 ? -8.543 29.331 -14.273 1.00 83.00 464 ALA A C 1
ATOM 3684 O O . ALA A 1 464 ? -7.319 29.330 -14.151 1.00 83.00 464 ALA A O 1
ATOM 3685 N N . LYS A 1 465 ? -9.335 29.774 -13.289 1.00 78.31 465 LYS A N 1
ATOM 3686 C CA . LYS A 1 465 ? -8.810 30.301 -12.014 1.00 78.31 465 LYS A CA 1
ATOM 3687 C C . LYS A 1 465 ? -8.145 29.232 -11.142 1.00 78.31 465 LYS A C 1
ATOM 3689 O O . LYS A 1 465 ? -7.341 29.560 -10.275 1.00 78.31 465 LYS A O 1
ATOM 3694 N N . ALA A 1 466 ? -8.505 27.962 -11.333 1.00 77.69 466 ALA A N 1
ATOM 3695 C CA . ALA A 1 466 ? -7.960 26.847 -10.573 1.00 77.69 466 ALA A CA 1
ATOM 3696 C C . ALA A 1 466 ? -8.007 25.546 -11.383 1.00 77.69 466 ALA A C 1
ATOM 3698 O O . ALA A 1 466 ? -9.082 25.088 -11.765 1.00 77.69 466 ALA A O 1
ATOM 3699 N N . VAL A 1 467 ? -6.846 24.907 -11.561 1.00 72.62 467 VAL A N 1
ATOM 3700 C CA . VAL A 1 467 ? -6.694 23.662 -12.339 1.00 72.62 467 VAL A CA 1
ATOM 3701 C C . VAL A 1 467 ? -7.637 22.562 -11.848 1.00 72.62 467 VAL A C 1
ATOM 3703 O O . VAL A 1 467 ? -8.315 21.920 -12.640 1.00 72.62 467 VAL A O 1
ATOM 3706 N N . HIS A 1 468 ? -7.751 22.383 -10.531 1.00 75.25 468 HIS A N 1
ATOM 3707 C CA . HIS A 1 468 ? -8.576 21.327 -9.941 1.00 75.25 468 HIS A CA 1
ATOM 3708 C C . HIS A 1 468 ? -10.088 21.530 -10.129 1.00 75.25 468 HIS A C 1
ATOM 3710 O O . HIS A 1 468 ? -10.855 20.574 -10.025 1.00 75.25 468 HIS A O 1
ATOM 3716 N N . ALA A 1 469 ? -10.536 22.761 -10.384 1.00 78.44 469 ALA A N 1
ATOM 3717 C CA . ALA A 1 469 ? -11.955 23.077 -10.520 1.00 78.44 469 ALA A CA 1
ATOM 3718 C C . ALA A 1 469 ? -12.459 22.937 -11.962 1.00 78.44 469 ALA A C 1
ATOM 3720 O O . ALA A 1 469 ? -13.668 22.825 -12.168 1.00 78.44 469 ALA A O 1
ATOM 3721 N N . ASP A 1 470 ? -11.540 22.926 -12.924 1.00 84.31 470 ASP A N 1
ATOM 3722 C CA . ASP A 1 470 ? -11.811 23.303 -14.306 1.00 84.31 470 ASP A CA 1
ATOM 3723 C C . ASP A 1 470 ? -12.101 22.122 -15.253 1.00 84.31 470 ASP A C 1
ATOM 3725 O O . ASP A 1 470 ? -12.478 22.312 -16.407 1.00 84.31 470 ASP A O 1
ATOM 3729 N N . TYR A 1 471 ? -12.013 20.881 -14.777 1.00 89.81 471 TYR A N 1
ATOM 3730 C CA . TYR A 1 471 ? -12.575 19.753 -15.522 1.00 89.81 471 TYR A CA 1
ATOM 3731 C C . TYR A 1 471 ? -14.076 19.617 -15.261 1.00 89.81 471 TYR A C 1
ATOM 3733 O O . TYR A 1 471 ? -14.562 19.841 -14.148 1.00 89.81 471 TYR A O 1
ATOM 3741 N N . ASN A 1 472 ? -14.815 19.223 -16.291 1.00 91.00 472 ASN A N 1
ATOM 3742 C CA . ASN A 1 472 ? -16.251 18.995 -16.225 1.00 91.00 472 ASN A CA 1
ATOM 3743 C C . ASN A 1 472 ? -16.576 17.527 -16.532 1.00 91.00 472 ASN A C 1
ATOM 3745 O O . ASN A 1 472 ? -15.691 16.690 -16.724 1.00 91.00 472 ASN A O 1
ATOM 3749 N N . LYS A 1 473 ? -17.866 17.205 -16.478 1.00 94.56 473 LYS A N 1
ATOM 3750 C CA . LYS A 1 473 ? -18.351 15.836 -16.648 1.00 94.56 473 LYS A CA 1
ATOM 3751 C C . LYS A 1 473 ? -18.279 15.397 -18.120 1.00 94.56 473 LYS A C 1
ATOM 3753 O O . LYS A 1 473 ? -18.038 14.227 -18.386 1.00 94.56 473 LYS A O 1
ATOM 3758 N N . GLU A 1 474 ? -18.414 16.341 -19.051 1.00 95.50 474 GLU A N 1
ATOM 3759 C CA . GLU A 1 474 ? -18.343 16.138 -20.500 1.00 95.50 474 GLU A CA 1
ATOM 3760 C C . GLU A 1 474 ? -16.927 15.761 -20.944 1.00 95.50 474 GLU A C 1
ATOM 3762 O O . GLU A 1 474 ? -16.756 14.795 -21.675 1.00 95.50 474 GLU A O 1
ATOM 3767 N N . LEU A 1 475 ? -15.907 16.460 -20.437 1.00 94.38 475 LEU A N 1
ATOM 3768 C CA . LEU A 1 475 ? -14.502 16.173 -20.721 1.00 94.38 475 LEU A CA 1
ATOM 3769 C C . LEU A 1 475 ? -14.116 14.766 -20.259 1.00 94.38 475 LEU A C 1
ATOM 3771 O O . LEU A 1 475 ? -13.476 14.032 -21.001 1.00 94.38 475 LEU A O 1
ATOM 3775 N N . LEU A 1 476 ? -14.508 14.369 -19.044 1.00 96.00 476 LEU A N 1
ATOM 3776 C CA . LEU A 1 476 ? -14.224 13.012 -18.568 1.00 96.00 476 LEU A CA 1
ATOM 3777 C C . LEU A 1 476 ? -14.963 11.953 -19.384 1.00 96.00 476 LEU A C 1
ATOM 3779 O O . LEU A 1 476 ? -14.391 10.900 -19.647 1.00 96.00 476 LEU A O 1
ATOM 3783 N N . ALA A 1 477 ? -16.207 12.222 -19.788 1.00 97.81 477 ALA A N 1
ATOM 3784 C CA . ALA A 1 477 ? -16.950 11.316 -20.654 1.00 97.81 477 ALA A CA 1
ATOM 3785 C C . ALA A 1 477 ? -16.265 11.147 -22.021 1.00 97.81 477 ALA A C 1
ATOM 3787 O O . ALA A 1 477 ? -16.104 10.014 -22.460 1.00 97.81 477 ALA A O 1
ATOM 3788 N N . ASP A 1 478 ? -15.811 12.238 -22.644 1.00 97.50 478 ASP A N 1
ATOM 3789 C CA . ASP A 1 478 ? -15.079 12.220 -23.919 1.00 97.50 478 ASP A CA 1
ATOM 3790 C C . ASP A 1 478 ? -13.744 11.464 -23.816 1.00 97.50 478 ASP A C 1
ATOM 3792 O O . ASP A 1 478 ? -13.450 10.597 -24.636 1.00 97.50 478 ASP A O 1
ATOM 3796 N N . LEU A 1 479 ? -12.951 11.723 -22.771 1.00 97.19 479 LEU A N 1
ATOM 3797 C CA . LEU A 1 479 ? -11.678 11.025 -22.563 1.00 97.19 479 LEU A CA 1
ATOM 3798 C C . LEU A 1 479 ? -11.875 9.519 -22.326 1.00 97.19 479 LEU A C 1
ATOM 3800 O O . LEU A 1 479 ? -11.140 8.705 -22.883 1.00 97.19 479 LEU A O 1
ATOM 3804 N N . LEU A 1 480 ? -12.885 9.136 -21.540 1.00 98.25 480 LEU A N 1
ATOM 3805 C CA . LEU A 1 480 ? -13.238 7.729 -21.333 1.00 98.25 480 LEU A CA 1
ATOM 3806 C C . LEU A 1 480 ? -13.742 7.069 -22.624 1.00 98.25 480 LEU A C 1
ATOM 3808 O O . LEU A 1 480 ? -13.396 5.914 -22.865 1.00 98.25 480 LEU A O 1
ATOM 3812 N N . GLN A 1 481 ? -14.482 7.797 -23.466 1.00 98.12 481 GLN A N 1
ATOM 3813 C CA . GLN A 1 481 ? -14.973 7.297 -24.754 1.00 98.12 481 GLN A CA 1
ATOM 3814 C C . GLN A 1 481 ? -13.811 7.019 -25.700 1.00 98.12 481 GLN A C 1
ATOM 3816 O O . GLN A 1 481 ? -13.694 5.907 -26.208 1.00 98.12 481 GLN A O 1
ATOM 3821 N N . LYS A 1 482 ? -12.891 7.975 -25.851 1.00 97.50 482 LYS A N 1
ATOM 3822 C CA . LYS A 1 482 ? -11.673 7.811 -26.658 1.00 97.50 482 LYS A CA 1
ATOM 3823 C C . LYS A 1 482 ? -10.809 6.651 -26.169 1.00 97.50 482 LYS A C 1
ATOM 3825 O O . LYS A 1 482 ? -10.289 5.883 -26.973 1.00 97.50 482 LYS A O 1
ATOM 3830 N N . TRP A 1 483 ? -10.668 6.490 -24.850 1.00 97.81 483 TRP A N 1
ATOM 3831 C CA . TRP A 1 483 ? -9.960 5.339 -24.287 1.00 97.81 483 TRP A CA 1
ATOM 3832 C C . TRP A 1 483 ? -10.674 4.021 -24.614 1.00 97.81 483 TRP A C 1
ATOM 3834 O O . TRP A 1 483 ? -10.030 3.084 -25.080 1.00 97.81 483 TRP A O 1
ATOM 3844 N N . LYS A 1 484 ? -12.001 3.958 -24.434 1.00 97.69 484 LYS A N 1
ATOM 3845 C CA . LYS A 1 484 ? -12.824 2.775 -24.727 1.00 97.69 484 LYS A CA 1
ATOM 3846 C C . LYS A 1 484 ? -12.771 2.397 -26.209 1.00 97.69 484 LYS A C 1
ATOM 3848 O O . LYS A 1 484 ? -12.653 1.220 -26.526 1.00 97.69 484 LYS A O 1
ATOM 3853 N N . GLU A 1 485 ? -12.825 3.369 -27.112 1.00 96.88 485 GLU A N 1
ATOM 3854 C CA . GLU A 1 485 ? -12.663 3.154 -28.555 1.00 96.88 485 GLU A CA 1
ATOM 3855 C C . GLU A 1 485 ? -11.256 2.649 -28.889 1.00 96.88 485 GLU A C 1
ATOM 3857 O O . GLU A 1 485 ? -11.107 1.684 -29.639 1.00 96.88 485 GLU A O 1
ATOM 3862 N N . GLY A 1 486 ? -10.228 3.229 -28.262 1.00 95.25 486 GLY A N 1
ATOM 3863 C CA . GLY A 1 486 ? -8.833 2.809 -28.415 1.00 95.25 486 GLY A CA 1
ATOM 3864 C C . GLY A 1 486 ? -8.525 1.398 -27.889 1.00 95.25 486 GLY A C 1
ATOM 3865 O O . GLY A 1 486 ? -7.497 0.824 -28.257 1.00 95.25 486 GLY A O 1
ATOM 3866 N N . MET A 1 487 ? -9.406 0.805 -27.073 1.00 96.88 487 MET A N 1
ATOM 3867 C CA . MET A 1 487 ? -9.330 -0.614 -26.693 1.00 96.88 487 MET A CA 1
ATOM 3868 C C . MET A 1 487 ? -9.663 -1.558 -27.855 1.00 96.88 487 MET A C 1
ATOM 3870 O O . MET A 1 487 ? -9.238 -2.716 -27.829 1.00 96.88 487 MET A O 1
ATOM 3874 N N . GLY A 1 488 ? -10.390 -1.068 -28.864 1.00 95.38 488 GLY A N 1
ATOM 3875 C CA . GLY A 1 488 ? -10.797 -1.825 -30.041 1.00 95.38 488 GLY A CA 1
ATOM 3876 C C . GLY A 1 488 ? -11.796 -2.941 -29.730 1.00 95.38 488 GLY A C 1
ATOM 3877 O O . GLY A 1 488 ? -12.633 -2.834 -28.828 1.00 95.38 488 GLY A O 1
ATOM 3878 N N . LYS A 1 489 ? -11.708 -4.016 -30.516 1.00 96.94 489 LYS A N 1
ATOM 3879 C CA . LYS A 1 489 ? -12.467 -5.256 -30.328 1.00 96.94 489 LYS A CA 1
ATOM 3880 C C . LYS A 1 489 ? -11.519 -6.417 -30.035 1.00 96.94 489 LYS A C 1
ATOM 3882 O O . LYS A 1 489 ? -10.372 -6.383 -30.478 1.00 96.94 489 LYS A O 1
ATOM 3887 N N . ASN A 1 490 ? -11.992 -7.420 -29.299 1.00 95.25 490 ASN A N 1
ATOM 3888 C CA . ASN A 1 490 ? -11.254 -8.673 -29.117 1.00 95.25 490 ASN A CA 1
ATOM 3889 C C . ASN A 1 490 ? -11.390 -9.585 -30.356 1.00 95.25 490 ASN A C 1
ATOM 3891 O O . ASN A 1 490 ? -12.046 -9.231 -31.338 1.00 95.25 490 ASN A O 1
ATOM 3895 N N . GLU A 1 491 ? -10.774 -10.768 -30.303 1.00 93.62 491 GLU A N 1
ATOM 3896 C CA . GLU A 1 491 ? -10.824 -11.772 -31.381 1.00 93.62 491 GLU A CA 1
ATOM 3897 C C . GLU A 1 491 ? -12.252 -12.260 -31.686 1.00 93.62 491 GLU A C 1
ATOM 3899 O O . GLU A 1 491 ? -12.557 -12.617 -32.820 1.00 93.62 491 GLU A O 1
ATOM 3904 N N . GLU A 1 492 ? -13.148 -12.203 -30.699 1.00 95.06 492 GLU A N 1
ATOM 3905 C CA . GLU A 1 492 ? -14.568 -12.557 -30.818 1.00 95.06 492 GLU A CA 1
ATOM 3906 C C . GLU A 1 492 ? -15.426 -11.403 -31.386 1.00 95.06 492 GLU A C 1
ATOM 3908 O O . GLU A 1 492 ? -16.636 -11.538 -31.563 1.00 95.06 492 GLU A O 1
ATOM 3913 N N . GLY A 1 493 ? -14.819 -10.249 -31.685 1.00 96.75 493 GLY A N 1
ATOM 3914 C CA . GLY A 1 493 ? -15.510 -9.066 -32.201 1.00 96.75 493 GLY A CA 1
ATOM 3915 C C . GLY A 1 493 ? -16.300 -8.279 -31.147 1.00 96.75 493 GLY A C 1
ATOM 3916 O O . GLY A 1 493 ? -17.027 -7.341 -31.506 1.00 96.75 493 GLY A O 1
ATOM 3917 N N . GLU A 1 494 ? -16.144 -8.615 -29.865 1.00 97.44 494 GLU A N 1
ATOM 3918 C CA . GLU A 1 494 ? -16.754 -7.913 -28.739 1.00 97.44 494 GLU A CA 1
ATOM 3919 C C . GLU A 1 494 ? -16.065 -6.568 -28.501 1.00 97.44 494 GLU A C 1
ATOM 3921 O O . GLU A 1 494 ? -14.848 -6.435 -28.627 1.00 97.44 494 GLU A O 1
ATOM 3926 N N . SER A 1 495 ? -16.844 -5.558 -28.116 1.00 97.31 495 SER A N 1
ATOM 3927 C CA . SER A 1 495 ? -16.321 -4.264 -27.668 1.00 97.31 495 SER A CA 1
ATOM 3928 C C . SER A 1 495 ? -16.008 -4.284 -26.176 1.00 97.31 495 SER A C 1
ATOM 3930 O O . SER A 1 495 ? -16.684 -4.953 -25.398 1.00 97.31 495 SER A O 1
ATOM 3932 N N . PHE A 1 496 ? -15.009 -3.505 -25.758 1.00 98.06 496 PHE A N 1
ATOM 3933 C CA . PHE A 1 496 ? -14.606 -3.454 -24.358 1.00 98.06 496 PHE A CA 1
ATOM 3934 C C . PHE A 1 496 ? -15.733 -2.937 -23.443 1.00 98.06 496 PHE A C 1
ATOM 3936 O O . PHE A 1 496 ? -16.190 -1.798 -23.572 1.00 98.06 496 PHE A O 1
ATOM 3943 N N . ASP A 1 497 ? -16.158 -3.762 -22.487 1.00 98.00 497 ASP A N 1
ATOM 3944 C CA . ASP A 1 497 ? -17.244 -3.469 -21.556 1.00 98.00 497 ASP A CA 1
ATOM 3945 C C . ASP A 1 497 ? -16.783 -3.591 -20.099 1.00 98.00 497 ASP A C 1
ATOM 3947 O O . ASP A 1 497 ? -16.024 -4.497 -19.762 1.00 98.00 497 ASP A O 1
ATOM 3951 N N . VAL A 1 498 ? -17.253 -2.694 -19.233 1.00 98.25 498 VAL A N 1
ATOM 3952 C CA . VAL A 1 498 ? -16.951 -2.676 -17.796 1.00 98.25 498 VAL A CA 1
ATOM 3953 C C . VAL A 1 498 ? -18.261 -2.836 -17.043 1.00 98.25 498 VAL A C 1
ATOM 3955 O O . VAL A 1 498 ? -19.158 -2.005 -17.166 1.00 98.25 498 VAL A O 1
ATOM 3958 N N . LYS A 1 499 ? -18.373 -3.894 -16.234 1.00 98.38 499 LYS A N 1
ATOM 3959 C CA . LYS A 1 499 ? -19.618 -4.198 -15.513 1.00 98.38 499 LYS A CA 1
ATOM 3960 C C . LYS A 1 499 ? -19.676 -3.574 -14.124 1.00 98.38 499 LYS A C 1
ATOM 3962 O O . LYS A 1 499 ? -20.757 -3.230 -13.650 1.00 98.38 499 LYS A O 1
ATOM 3967 N N . VAL A 1 500 ? -18.524 -3.379 -13.487 1.00 98.69 500 VAL A N 1
ATOM 3968 C CA . VAL A 1 500 ? -18.415 -2.702 -12.191 1.00 98.69 500 VAL A CA 1
ATOM 3969 C C . VAL A 1 500 ? -17.325 -1.643 -12.284 1.00 98.69 500 VAL A C 1
ATOM 3971 O O . VAL A 1 500 ? -16.221 -1.927 -12.737 1.00 98.69 500 VAL A O 1
ATOM 3974 N N . ALA A 1 501 ? -17.593 -0.428 -11.818 1.00 98.25 501 ALA A N 1
ATOM 3975 C CA . ALA A 1 501 ? -16.557 0.593 -11.701 1.00 98.25 501 ALA A CA 1
ATOM 3976 C C . ALA A 1 501 ? -16.534 1.175 -10.292 1.00 98.25 501 ALA A C 1
ATOM 3978 O O . ALA A 1 501 ? -17.583 1.504 -9.746 1.00 98.25 501 ALA A O 1
ATOM 3979 N N . ALA A 1 502 ? -15.350 1.300 -9.699 1.00 97.94 502 ALA A N 1
ATOM 3980 C CA . ALA A 1 502 ? -15.157 1.941 -8.404 1.00 97.94 502 ALA A CA 1
ATOM 3981 C C . ALA A 1 502 ? -14.382 3.249 -8.567 1.00 97.94 502 ALA A C 1
ATOM 3983 O O . ALA A 1 502 ? -13.338 3.285 -9.210 1.00 97.94 502 ALA A O 1
ATOM 3984 N N . THR A 1 503 ? -14.908 4.319 -7.979 1.00 96.81 503 THR A N 1
ATOM 3985 C CA . THR A 1 503 ? -14.354 5.672 -8.100 1.00 96.81 503 THR A CA 1
ATOM 3986 C C . THR A 1 503 ? -14.536 6.433 -6.793 1.00 96.81 503 THR A C 1
ATOM 3988 O O . THR A 1 503 ? -15.184 5.950 -5.853 1.00 96.81 503 THR A O 1
ATOM 3991 N N . ASP A 1 504 ? -13.983 7.632 -6.710 1.00 92.88 504 ASP A N 1
ATOM 3992 C CA . ASP A 1 504 ? -14.168 8.502 -5.557 1.00 92.88 504 ASP A CA 1
ATOM 3993 C C . ASP A 1 504 ? -15.603 9.029 -5.443 1.00 92.88 504 ASP A C 1
ATOM 3995 O O . ASP A 1 504 ? -16.466 8.813 -6.294 1.00 92.88 504 ASP A O 1
ATOM 3999 N N . ASN A 1 505 ? -15.905 9.768 -4.370 1.00 91.00 505 ASN A N 1
ATOM 4000 C CA . ASN A 1 505 ? -17.214 10.410 -4.194 1.00 91.00 505 ASN A CA 1
ATOM 4001 C C . ASN A 1 505 ? -17.379 11.663 -5.084 1.00 91.00 505 ASN A C 1
ATOM 4003 O O . ASN A 1 505 ? -17.817 12.725 -4.634 1.00 91.00 505 ASN A O 1
ATOM 4007 N N . ASN A 1 506 ? -17.003 11.539 -6.355 1.00 92.12 506 ASN A N 1
ATOM 4008 C CA . ASN A 1 506 ? -16.996 12.588 -7.355 1.00 92.12 506 ASN A CA 1
ATOM 4009 C C . ASN A 1 506 ? -18.155 12.391 -8.337 1.00 92.12 506 ASN A C 1
ATOM 4011 O O . ASN A 1 506 ? -18.316 11.350 -8.971 1.00 92.12 506 ASN A O 1
ATOM 4015 N N . THR A 1 507 ? -19.015 13.397 -8.472 1.00 93.44 507 THR A N 1
ATOM 4016 C CA . THR A 1 507 ? -20.154 13.338 -9.399 1.00 93.44 507 THR A CA 1
ATOM 4017 C C . THR A 1 507 ? -19.727 13.362 -10.866 1.00 93.44 507 THR A C 1
ATOM 4019 O O . THR A 1 507 ? -20.436 12.799 -11.696 1.00 93.44 507 THR A O 1
ATOM 4022 N N . ARG A 1 508 ? -18.582 13.976 -11.193 1.00 95.19 508 ARG A N 1
ATOM 4023 C CA . ARG A 1 508 ? -18.075 14.101 -12.568 1.00 95.19 508 ARG A CA 1
ATOM 4024 C C . ARG A 1 508 ? -17.515 12.774 -13.079 1.00 95.19 508 ARG A C 1
ATOM 4026 O O . ARG A 1 508 ? -17.866 12.370 -14.180 1.00 95.19 508 ARG A O 1
ATOM 4033 N N . GLU A 1 509 ? -16.728 12.071 -12.264 1.00 95.62 509 GLU A N 1
ATOM 4034 C CA . GLU A 1 509 ? -16.203 10.731 -12.591 1.00 95.62 509 GLU A CA 1
ATOM 4035 C C . GLU A 1 509 ? -17.337 9.730 -12.806 1.00 95.62 509 GLU A C 1
ATOM 4037 O O . GLU A 1 509 ? -17.399 9.056 -13.830 1.00 95.62 509 GLU A O 1
ATOM 4042 N N . ARG A 1 510 ? -18.308 9.706 -11.883 1.00 95.88 510 ARG A N 1
ATOM 4043 C CA . ARG A 1 510 ? -19.492 8.848 -12.000 1.00 95.88 510 ARG A CA 1
ATOM 4044 C C . ARG A 1 510 ? -20.297 9.111 -13.266 1.00 95.88 510 ARG A C 1
ATOM 4046 O O . ARG A 1 510 ? -20.800 8.167 -13.868 1.00 95.88 510 ARG A O 1
ATOM 4053 N N . PHE A 1 511 ? -20.441 10.378 -13.652 1.00 97.12 511 PHE A N 1
ATOM 4054 C CA . PHE A 1 511 ? -21.095 10.728 -14.908 1.00 97.12 511 PHE A CA 1
ATOM 4055 C C . PHE A 1 511 ? -20.303 10.197 -16.105 1.00 97.12 511 PHE A C 1
ATOM 4057 O O . PHE A 1 511 ? -20.890 9.534 -16.951 1.00 97.12 511 PHE A O 1
ATOM 4064 N N . GLY A 1 512 ? -18.986 10.426 -16.144 1.00 97.25 512 GLY A N 1
ATOM 4065 C CA . GLY A 1 512 ? -18.125 9.928 -17.218 1.00 97.25 512 GLY A CA 1
ATOM 4066 C C . GLY A 1 512 ? -18.208 8.408 -17.378 1.00 97.25 512 GLY A C 1
ATOM 4067 O O . GLY A 1 512 ? -18.407 7.921 -18.487 1.00 97.25 512 GLY A O 1
ATOM 4068 N N . LEU A 1 513 ? -18.149 7.663 -16.270 1.00 97.75 513 LEU A N 1
ATOM 4069 C CA . LEU A 1 513 ? -18.273 6.203 -16.271 1.00 97.75 513 LEU A CA 1
ATOM 4070 C C . LEU A 1 513 ? -19.649 5.739 -16.773 1.00 97.75 513 LEU A C 1
ATOM 4072 O O . LEU A 1 513 ? -19.713 4.899 -17.663 1.00 97.75 513 LEU A O 1
ATOM 4076 N N . ARG A 1 514 ? -20.751 6.309 -16.264 1.00 97.44 514 ARG A N 1
ATOM 4077 C CA . ARG A 1 514 ? -22.115 5.953 -16.712 1.00 97.44 514 ARG A CA 1
ATOM 4078 C C . ARG A 1 514 ? -22.391 6.314 -18.164 1.00 97.44 514 ARG A C 1
ATOM 4080 O O . ARG A 1 514 ? -23.118 5.591 -18.828 1.00 97.44 514 ARG A O 1
ATOM 4087 N N . GLN A 1 515 ? -21.836 7.418 -18.654 1.00 98.25 515 GLN A N 1
ATOM 4088 C CA . GLN A 1 515 ? -22.019 7.816 -20.047 1.00 98.25 515 GLN A CA 1
ATOM 4089 C C . GLN A 1 515 ? -21.379 6.802 -21.005 1.00 98.25 515 GLN A C 1
ATOM 4091 O O . GLN A 1 515 ? -21.927 6.530 -22.067 1.00 98.25 515 GLN A O 1
ATOM 4096 N N . ASN A 1 516 ? -20.240 6.228 -20.610 1.00 98.19 516 ASN A N 1
ATOM 4097 C CA . ASN A 1 516 ? -19.478 5.279 -21.420 1.00 98.19 516 ASN A CA 1
ATOM 4098 C C . ASN A 1 516 ? -19.918 3.825 -21.237 1.00 98.19 516 ASN A C 1
ATOM 4100 O O . ASN A 1 516 ? -19.803 3.019 -22.162 1.00 98.19 516 ASN A O 1
ATOM 4104 N N . TRP A 1 517 ? -20.445 3.486 -20.064 1.00 98.12 517 TRP A N 1
ATOM 4105 C CA . TRP A 1 517 ? -20.993 2.173 -19.742 1.00 98.12 517 TRP A CA 1
ATOM 4106 C C . TRP A 1 517 ? -22.329 2.360 -19.009 1.00 98.12 517 TRP A C 1
ATOM 4108 O O . TRP A 1 517 ? -22.353 2.387 -17.780 1.00 98.12 517 TRP A O 1
ATOM 4118 N N . PRO A 1 518 ? -23.456 2.512 -19.733 1.00 97.38 518 PRO A N 1
ATOM 4119 C CA . PRO A 1 518 ? -24.758 2.812 -19.124 1.00 97.38 518 PRO A CA 1
ATOM 4120 C C . PRO A 1 518 ? -25.227 1.790 -18.082 1.00 97.38 518 PRO A C 1
ATOM 4122 O O . PRO A 1 518 ? -25.899 2.155 -17.119 1.00 97.38 518 PRO A O 1
ATOM 4125 N N . GLU A 1 519 ? -24.832 0.526 -18.246 1.00 97.12 519 GLU A N 1
ATOM 4126 C CA . GLU A 1 519 ? -25.182 -0.582 -17.349 1.00 97.12 519 GLU A CA 1
ATOM 4127 C C . GLU A 1 519 ? -24.194 -0.780 -16.188 1.00 97.12 519 GLU A C 1
ATOM 4129 O O . GLU A 1 519 ? -24.350 -1.711 -15.398 1.00 97.12 519 GLU A O 1
ATOM 4134 N N . VAL A 1 520 ? -23.158 0.059 -16.069 1.00 98.12 520 VAL A N 1
ATOM 4135 C CA . VAL A 1 520 ? -22.118 -0.136 -15.056 1.00 98.12 520 VAL A CA 1
ATOM 4136 C C . VAL A 1 520 ? -22.681 0.016 -13.643 1.00 98.12 520 VAL A C 1
ATOM 4138 O O . VAL A 1 520 ? -23.287 1.034 -13.281 1.00 98.12 520 VAL A O 1
ATOM 4141 N N . LEU A 1 521 ? -22.411 -0.973 -12.789 1.00 98.38 521 LEU A N 1
ATOM 4142 C CA . LEU A 1 521 ? -22.624 -0.823 -11.358 1.00 98.38 521 LEU A CA 1
ATOM 4143 C C . LEU A 1 521 ? -21.512 0.062 -10.787 1.00 98.38 521 LEU A C 1
ATOM 4145 O O . LEU A 1 521 ? -20.357 -0.350 -10.667 1.00 98.38 521 LEU A O 1
ATOM 4149 N N . LEU A 1 522 ? -21.870 1.292 -10.425 1.00 98.12 522 LEU A N 1
ATOM 4150 C CA . LEU A 1 522 ? -20.943 2.225 -9.796 1.00 98.12 522 LEU A CA 1
ATOM 4151 C C . LEU A 1 522 ? -20.824 1.965 -8.299 1.00 98.12 522 LEU A C 1
ATOM 4153 O O . LEU A 1 522 ? -21.802 2.088 -7.561 1.00 98.12 522 LEU A O 1
ATOM 4157 N N . LEU A 1 523 ? -19.598 1.718 -7.857 1.00 98.38 523 LEU A N 1
ATOM 4158 C CA . LEU A 1 523 ? -19.204 1.712 -6.463 1.00 98.38 523 LEU A CA 1
ATOM 4159 C C . LEU A 1 523 ? -18.433 2.994 -6.118 1.00 98.38 523 LEU A C 1
ATOM 4161 O O . LEU A 1 523 ? -17.654 3.524 -6.908 1.00 98.38 523 LEU A O 1
ATOM 4165 N N . LEU A 1 524 ? -18.645 3.495 -4.910 1.00 97.75 524 LEU A N 1
ATOM 4166 C CA . LEU A 1 524 ? -17.879 4.574 -4.311 1.00 97.75 524 LEU A CA 1
ATOM 4167 C C . LEU A 1 524 ? -16.832 3.985 -3.375 1.00 97.75 524 LEU A C 1
ATOM 4169 O O . LEU A 1 524 ? -17.126 3.086 -2.583 1.00 97.75 524 LEU A O 1
ATOM 4173 N N . CYS A 1 525 ? -15.634 4.558 -3.397 1.00 97.25 525 CYS A N 1
ATOM 4174 C CA . CYS A 1 525 ? -14.602 4.233 -2.428 1.00 97.25 525 CYS A CA 1
ATOM 4175 C C . CYS A 1 525 ? -15.107 4.488 -0.997 1.00 97.25 525 CYS A C 1
ATOM 4177 O O . CYS A 1 525 ? -15.390 5.626 -0.599 1.00 97.25 525 CYS A O 1
ATOM 4179 N N . ILE A 1 526 ? -15.182 3.429 -0.184 1.00 96.56 526 ILE A N 1
ATOM 4180 C CA . ILE A 1 526 ? -15.701 3.522 1.189 1.00 96.56 526 ILE A CA 1
ATOM 4181 C C . ILE A 1 526 ? -14.815 4.395 2.085 1.00 96.56 526 ILE A C 1
ATOM 4183 O O . ILE A 1 526 ? -15.309 4.977 3.051 1.00 96.56 526 ILE A O 1
ATOM 4187 N N . PHE A 1 527 ? -13.521 4.522 1.763 1.00 94.75 527 PHE A N 1
ATOM 4188 C CA . PHE A 1 527 ? -12.608 5.423 2.463 1.00 94.75 527 PHE A CA 1
ATOM 4189 C C . PHE A 1 527 ? -13.004 6.887 2.234 1.00 94.75 527 PHE A C 1
ATOM 4191 O O . PHE A 1 527 ? -13.186 7.631 3.201 1.00 94.75 527 PHE A O 1
ATOM 4198 N N . HIS A 1 528 ? -13.246 7.281 0.982 1.00 94.19 528 HIS A N 1
ATOM 4199 C CA . HIS A 1 528 ? -13.675 8.636 0.637 1.00 94.19 528 HIS A CA 1
ATOM 4200 C C . HIS A 1 528 ? -15.086 8.964 1.138 1.00 94.19 528 HIS A C 1
ATOM 4202 O O . HIS A 1 528 ? -15.326 10.077 1.618 1.00 94.19 528 HIS A O 1
ATOM 4208 N N . VAL A 1 529 ? -16.007 7.994 1.128 1.00 96.56 529 VAL A N 1
ATOM 4209 C CA . VAL A 1 529 ? -17.334 8.142 1.754 1.00 96.56 529 VAL A CA 1
ATOM 4210 C C . VAL A 1 529 ? -17.197 8.372 3.261 1.00 96.56 529 VAL A C 1
ATOM 4212 O O . VAL A 1 529 ? -17.738 9.344 3.796 1.00 96.56 529 VAL A O 1
ATOM 4215 N N . TRP A 1 530 ? -16.405 7.545 3.950 1.00 97.12 530 TRP A N 1
ATOM 4216 C CA . TRP A 1 530 ? -16.133 7.716 5.376 1.00 97.12 530 TRP A CA 1
ATOM 4217 C C . TRP A 1 530 ? -15.473 9.064 5.684 1.00 97.12 530 TRP A C 1
ATOM 4219 O O . TRP A 1 530 ? -15.855 9.742 6.640 1.00 97.12 530 TRP A O 1
ATOM 4229 N N . GLN A 1 531 ? -14.513 9.497 4.866 1.00 95.56 531 GLN A N 1
ATOM 4230 C CA . GLN A 1 531 ? -13.866 10.798 5.003 1.00 95.56 531 GLN A CA 1
ATOM 4231 C C . GLN A 1 531 ? -14.870 11.949 4.856 1.00 95.56 531 GLN A C 1
ATOM 4233 O O . GLN A 1 531 ? -14.862 12.867 5.684 1.00 95.56 531 GLN A O 1
ATOM 4238 N N . ALA A 1 532 ? -15.763 11.889 3.864 1.00 96.50 532 ALA A N 1
ATOM 4239 C CA . ALA A 1 532 ? -16.822 12.877 3.676 1.00 96.50 532 ALA A CA 1
ATOM 4240 C C . ALA A 1 532 ? -17.748 12.944 4.901 1.00 96.50 532 ALA A C 1
ATOM 4242 O O . ALA A 1 532 ? -18.006 14.029 5.430 1.00 96.50 532 ALA A O 1
ATOM 4243 N N . TRP A 1 533 ? -18.170 11.794 5.430 1.00 98.06 533 TRP A N 1
ATOM 4244 C CA . TRP A 1 533 ? -19.006 11.741 6.630 1.00 98.06 533 TRP A CA 1
ATOM 4245 C C . TRP A 1 533 ? -18.277 12.221 7.883 1.00 98.06 533 TRP A C 1
ATOM 4247 O O . TRP A 1 533 ? -18.849 12.969 8.674 1.00 98.06 533 TRP A O 1
ATOM 4257 N N . ARG A 1 534 ? -16.996 11.880 8.054 1.00 97.50 534 ARG A N 1
ATOM 4258 C CA . ARG A 1 534 ? -16.161 12.370 9.160 1.00 97.50 534 ARG A CA 1
ATOM 4259 C C . ARG A 1 534 ? -16.026 13.892 9.125 1.00 97.50 534 ARG A C 1
ATOM 4261 O O . ARG A 1 534 ? -16.093 14.536 10.176 1.00 97.50 534 ARG A O 1
ATOM 4268 N N . ASN A 1 535 ? -15.866 14.468 7.935 1.00 96.62 535 ASN A N 1
ATOM 4269 C CA . ASN A 1 535 ? -15.846 15.915 7.732 1.00 96.62 535 ASN A CA 1
ATOM 4270 C C . ASN A 1 535 ? -17.215 16.540 8.033 1.00 96.62 535 ASN A C 1
ATOM 4272 O O . ASN A 1 535 ? -17.275 17.561 8.719 1.00 96.62 535 ASN A O 1
ATOM 4276 N N . GLY A 1 536 ? -18.306 15.886 7.623 1.00 97.56 536 GLY A N 1
ATOM 4277 C CA . GLY A 1 536 ? -19.670 16.241 8.017 1.00 97.56 536 GLY A CA 1
ATOM 4278 C C . GLY A 1 536 ? -19.834 16.280 9.539 1.00 97.56 536 GLY A C 1
ATOM 4279 O O . GLY A 1 536 ? -20.212 17.311 10.091 1.00 97.56 536 GLY A O 1
ATOM 4280 N N . LEU A 1 537 ? -19.453 15.212 10.245 1.00 98.06 537 LEU A N 1
ATOM 4281 C CA . LEU A 1 537 ? -19.484 15.161 11.710 1.00 98.06 537 LEU A CA 1
ATOM 4282 C C . LEU A 1 537 ? -18.688 16.315 12.332 1.00 98.06 537 LEU A C 1
ATOM 4284 O O . LEU A 1 537 ? -19.171 16.978 13.244 1.00 98.06 537 LEU A O 1
ATOM 4288 N N . ASN A 1 538 ? -17.477 16.588 11.837 1.00 95.44 538 ASN A N 1
ATOM 4289 C CA . ASN A 1 538 ? -16.655 17.696 12.335 1.00 95.44 538 ASN A CA 1
ATOM 4290 C C . ASN A 1 538 ? -17.325 19.063 12.130 1.00 95.44 538 ASN A C 1
ATOM 4292 O O . ASN A 1 538 ? -17.247 19.917 13.014 1.00 95.44 538 ASN A O 1
ATOM 4296 N N . LYS A 1 539 ? -17.972 19.266 10.976 1.00 97.88 539 LYS A N 1
ATOM 4297 C CA . LYS A 1 539 ? -18.660 20.507 10.612 1.00 97.88 539 LYS A CA 1
ATOM 4298 C C . LYS A 1 539 ? -19.895 20.735 11.484 1.00 97.88 539 LYS A C 1
ATOM 4300 O O . LYS A 1 539 ? -19.993 21.772 12.134 1.00 97.88 539 LYS A O 1
ATOM 4305 N N . TYR A 1 540 ? -20.812 19.771 11.523 1.00 98.25 540 TYR A N 1
ATOM 4306 C CA . TYR A 1 540 ? -22.120 19.943 12.163 1.00 98.25 540 TYR A CA 1
ATOM 4307 C C . TYR A 1 540 ? -22.058 19.839 13.693 1.00 98.25 540 TYR A C 1
ATOM 4309 O O . TYR A 1 540 ? -22.773 20.560 14.382 1.00 98.25 540 TYR A O 1
ATOM 4317 N N . LEU A 1 541 ? -21.144 19.034 14.252 1.00 98.00 541 LEU A N 1
ATOM 4318 C CA . LEU A 1 541 ? -20.987 18.914 15.709 1.00 98.00 541 LEU A CA 1
ATOM 4319 C C . LEU A 1 541 ? -20.140 20.035 16.335 1.00 98.00 541 LEU A C 1
ATOM 4321 O O . LEU A 1 541 ? -19.956 20.053 17.554 1.00 98.00 541 LEU A O 1
ATOM 4325 N N . ARG A 1 542 ? -19.624 20.986 15.539 1.00 96.94 542 ARG A N 1
ATOM 4326 C CA . ARG A 1 542 ? -18.811 22.111 16.036 1.00 96.94 542 ARG A CA 1
ATOM 4327 C C . ARG A 1 542 ? -19.572 22.988 17.041 1.00 96.94 542 ARG A C 1
ATOM 4329 O O . ARG A 1 542 ? -18.928 23.558 17.917 1.00 96.94 542 ARG A O 1
ATOM 4336 N N . ALA A 1 543 ? -20.903 23.047 16.944 1.00 95.81 543 ALA A N 1
ATOM 4337 C CA . ALA A 1 543 ? -21.764 23.822 17.841 1.00 95.81 543 ALA A CA 1
ATOM 4338 C C . ALA A 1 543 ? -21.814 23.285 19.287 1.00 95.81 543 ALA A C 1
ATOM 4340 O O . ALA A 1 543 ? -22.080 24.046 20.209 1.00 95.81 543 ALA A O 1
ATOM 4341 N N . ILE A 1 544 ? -21.541 21.995 19.508 1.00 97.50 544 ILE A N 1
ATOM 4342 C CA . ILE A 1 544 ? -21.461 21.407 20.856 1.00 97.50 544 ILE A CA 1
ATOM 4343 C C . ILE A 1 544 ? -20.081 21.746 21.427 1.00 97.50 544 ILE A C 1
ATOM 4345 O O . ILE A 1 544 ? -19.124 21.485 20.711 1.00 97.50 544 ILE A O 1
ATOM 4349 N N . PRO A 1 545 ? -19.890 22.249 22.656 1.00 95.12 545 PRO A N 1
ATOM 4350 C CA . PRO A 1 545 ? -18.556 22.508 23.215 1.00 95.12 545 PRO A CA 1
ATOM 4351 C C . PRO A 1 545 ? -17.600 21.302 23.136 1.00 95.12 545 PRO A C 1
ATOM 4353 O O . PRO A 1 545 ? -18.024 20.144 23.161 1.00 95.12 545 PRO A O 1
ATOM 4356 N N . LYS A 1 546 ? -16.287 21.547 23.000 1.00 95.50 546 LYS A N 1
ATOM 4357 C CA . LYS A 1 546 ? -15.286 20.464 23.057 1.00 95.50 546 LYS A CA 1
ATOM 4358 C C . LYS A 1 546 ? -15.350 19.822 24.447 1.00 95.50 546 LYS A C 1
ATOM 4360 O O . LYS A 1 546 ? -15.227 20.527 25.437 1.00 95.50 546 LYS A O 1
ATOM 4365 N N . GLY A 1 547 ? -15.518 18.504 24.514 1.00 95.94 547 GLY A N 1
ATOM 4366 C CA . GLY A 1 547 ? -15.660 17.811 25.792 1.00 95.94 547 GLY A CA 1
ATOM 4367 C C . GLY A 1 547 ? -16.358 16.454 25.675 1.00 95.94 547 GLY A C 1
ATOM 4368 O O . GLY A 1 547 ? -16.534 15.950 24.555 1.00 95.94 547 GLY A O 1
ATOM 4369 N N . PRO A 1 548 ? -16.746 15.856 26.817 1.00 96.38 548 PRO A N 1
ATOM 4370 C CA . PRO A 1 548 ? -17.427 14.561 26.863 1.00 96.38 548 PRO A CA 1
ATOM 4371 C C . PRO A 1 548 ? -18.744 14.567 26.075 1.00 96.38 548 PRO A C 1
ATOM 4373 O O . PRO A 1 548 ? -19.015 13.613 25.348 1.00 96.38 548 PRO A O 1
ATOM 4376 N N . ASP A 1 549 ? -19.493 15.671 26.097 1.00 97.38 549 ASP A N 1
ATOM 4377 C CA . ASP A 1 549 ? -20.772 15.809 25.392 1.00 97.38 549 ASP A CA 1
ATOM 4378 C C . ASP A 1 549 ? -20.649 15.671 23.874 1.00 97.38 549 ASP A C 1
ATOM 4380 O O . ASP A 1 549 ? -21.386 14.907 23.245 1.00 97.38 549 ASP A O 1
ATOM 4384 N N . ARG A 1 550 ? -19.690 16.380 23.262 1.00 97.69 550 ARG A N 1
ATOM 4385 C CA . ARG A 1 550 ? -19.419 16.260 21.821 1.00 97.69 550 ARG A CA 1
ATOM 4386 C C . ARG A 1 550 ? -18.879 14.872 21.488 1.00 97.69 550 ARG A C 1
ATOM 4388 O O . ARG A 1 550 ? -19.222 14.318 20.444 1.00 97.69 550 ARG A O 1
ATOM 4395 N N . ARG A 1 551 ? -18.023 14.315 22.354 1.00 96.69 551 ARG A N 1
ATOM 4396 C CA . ARG A 1 551 ? -17.430 12.984 22.162 1.00 96.69 551 ARG A CA 1
ATOM 4397 C C . ARG A 1 551 ? -18.506 11.899 22.161 1.00 96.69 551 ARG A C 1
ATOM 4399 O O . ARG A 1 551 ? -18.476 11.058 21.274 1.00 96.69 551 ARG A O 1
ATOM 4406 N N . SER A 1 552 ? -19.467 11.960 23.081 1.00 97.88 552 SER A N 1
ATOM 4407 C CA . SER A 1 552 ? -20.582 11.011 23.173 1.00 97.88 552 SER A CA 1
ATOM 4408 C C . SER A 1 552 ? -21.409 10.976 21.881 1.00 97.88 552 SER A C 1
ATOM 4410 O O . SER A 1 552 ? -21.507 9.928 21.238 1.00 97.88 552 SER A O 1
ATOM 4412 N N . VAL A 1 553 ? -21.892 12.139 21.422 1.00 98.19 553 VAL A N 1
ATOM 4413 C CA . VAL A 1 553 ? -22.671 12.252 20.173 1.00 98.19 553 VAL A CA 1
ATOM 4414 C C . VAL A 1 553 ? -21.863 11.775 18.968 1.00 98.19 553 VAL A C 1
ATOM 4416 O O . VAL A 1 553 ? -22.358 11.003 18.147 1.00 98.19 553 VAL A O 1
ATOM 4419 N N . ARG A 1 554 ? -20.593 12.190 18.872 1.00 98.25 554 ARG A N 1
ATOM 4420 C CA . ARG A 1 554 ? -19.703 11.775 17.783 1.00 98.25 554 ARG A CA 1
ATOM 4421 C C . ARG A 1 554 ? -19.500 10.262 17.762 1.00 98.25 554 ARG A C 1
ATOM 4423 O O . ARG A 1 554 ? -19.570 9.679 16.687 1.00 98.25 554 ARG A O 1
ATOM 4430 N N . THR A 1 555 ? -19.229 9.640 18.907 1.00 97.81 555 THR A N 1
ATOM 4431 C CA . THR A 1 555 ? -19.007 8.191 19.005 1.00 97.81 555 THR A CA 1
ATOM 4432 C C . THR A 1 555 ? -20.260 7.418 18.616 1.00 97.81 555 THR A C 1
ATOM 4434 O O . THR A 1 555 ? -20.156 6.452 17.864 1.00 97.81 555 THR A O 1
ATOM 4437 N N . ARG A 1 556 ? -21.441 7.855 19.073 1.00 98.38 556 ARG A N 1
ATOM 4438 C CA . ARG A 1 556 ? -22.723 7.243 18.701 1.00 98.38 556 ARG A CA 1
ATOM 4439 C C . ARG A 1 556 ? -22.954 7.294 17.188 1.00 98.38 556 ARG A C 1
ATOM 4441 O O . ARG A 1 556 ? -23.120 6.247 16.568 1.00 98.38 556 ARG A O 1
ATOM 4448 N N . LEU A 1 557 ? -22.871 8.484 16.588 1.00 98.62 557 LEU A N 1
ATOM 4449 C CA . LEU A 1 557 ? -23.051 8.646 15.143 1.00 98.62 557 LEU A CA 1
ATOM 4450 C C . LEU A 1 557 ? -21.980 7.885 14.349 1.00 98.62 557 LEU A C 1
ATOM 4452 O O . LEU A 1 557 ? -22.303 7.233 13.367 1.00 98.62 557 LEU A O 1
ATOM 4456 N N . ALA A 1 558 ? -20.718 7.896 14.784 1.00 97.81 558 ALA A N 1
ATOM 4457 C CA . ALA A 1 558 ? -19.654 7.133 14.132 1.00 97.81 558 ALA A CA 1
ATOM 4458 C C . ALA A 1 558 ? -19.937 5.621 14.124 1.00 97.81 558 ALA A C 1
ATOM 4460 O O . ALA A 1 558 ? -19.751 4.986 13.090 1.00 97.81 558 ALA A O 1
ATOM 4461 N N . LYS A 1 559 ? -20.425 5.049 15.236 1.00 98.06 559 LYS A N 1
ATOM 4462 C CA . LYS A 1 559 ? -20.836 3.635 15.296 1.00 98.06 559 LYS A CA 1
ATOM 4463 C C . LYS A 1 559 ? -21.972 3.339 14.316 1.00 98.06 559 LYS A C 1
ATOM 4465 O O . LYS A 1 559 ? -21.877 2.378 13.560 1.00 98.06 559 LYS A O 1
ATOM 4470 N N . PHE A 1 560 ? -22.997 4.190 14.284 1.00 98.56 560 PHE A N 1
ATOM 4471 C CA . PHE A 1 560 ? -24.109 4.070 13.338 1.00 98.56 560 PHE A CA 1
ATOM 4472 C C . PHE A 1 560 ? -23.636 4.084 11.874 1.00 98.56 560 PHE A C 1
ATOM 4474 O O . PHE A 1 560 ? -24.002 3.208 11.094 1.00 98.56 560 PHE A O 1
ATOM 4481 N N . LEU A 1 561 ? -22.761 5.022 11.510 1.00 98.50 561 LEU A N 1
ATOM 4482 C CA . LEU A 1 561 ? -22.198 5.113 10.160 1.00 98.50 561 LEU A CA 1
ATOM 4483 C C . LEU A 1 561 ? -21.358 3.881 9.782 1.00 98.50 561 LEU A C 1
ATOM 4485 O O . LEU A 1 561 ? -21.423 3.417 8.646 1.00 98.50 561 LEU A O 1
ATOM 4489 N N . MET A 1 562 ? -20.577 3.333 10.719 1.00 97.75 562 MET A N 1
ATOM 4490 C CA . MET A 1 562 ? -19.799 2.113 10.470 1.00 97.75 562 MET A CA 1
ATOM 4491 C C . MET A 1 562 ? -20.704 0.899 10.250 1.00 97.75 562 MET A C 1
ATOM 4493 O O . MET A 1 562 ? -20.439 0.113 9.341 1.00 97.75 562 MET A O 1
ATOM 4497 N N . ARG A 1 563 ? -21.796 0.796 11.016 1.00 98.19 563 ARG A N 1
ATOM 4498 C CA . ARG A 1 563 ? -22.830 -0.225 10.823 1.00 98.19 563 ARG A CA 1
ATOM 4499 C C . ARG A 1 563 ? -23.494 -0.103 9.445 1.00 98.19 563 ARG A C 1
ATOM 4501 O O . ARG A 1 563 ? -23.613 -1.105 8.747 1.00 98.19 563 ARG A O 1
ATOM 4508 N N . LEU A 1 564 ? -23.831 1.113 8.999 1.00 98.12 564 LEU A N 1
ATOM 4509 C CA . LEU A 1 564 ? -24.340 1.351 7.637 1.00 98.12 564 LEU A CA 1
ATOM 4510 C C . LEU A 1 564 ? -23.354 0.906 6.541 1.00 98.12 564 LEU A C 1
ATOM 4512 O O . LEU A 1 564 ? -23.774 0.359 5.528 1.00 98.12 564 LEU A O 1
ATOM 4516 N N . LEU A 1 565 ? -22.051 1.149 6.719 1.00 96.69 565 LEU A N 1
ATOM 4517 C CA . LEU A 1 565 ? -21.032 0.815 5.713 1.00 96.69 565 LEU A CA 1
ATOM 4518 C C . LEU A 1 565 ? -20.719 -0.683 5.628 1.00 96.69 565 LEU A C 1
ATOM 4520 O O . LEU A 1 565 ? -20.391 -1.183 4.545 1.00 96.69 565 LEU A O 1
ATOM 4524 N N . LYS A 1 566 ? -20.721 -1.377 6.771 1.00 95.31 566 LYS A N 1
ATOM 4525 C CA . LYS A 1 566 ? -20.124 -2.715 6.895 1.00 95.31 566 LYS A CA 1
ATOM 4526 C C . LYS A 1 566 ? -21.108 -3.840 7.166 1.00 95.31 566 LYS A C 1
ATOM 4528 O O . LYS A 1 566 ? -20.777 -4.969 6.832 1.00 95.31 566 LYS A O 1
ATOM 4533 N N . GLU A 1 567 ? -22.248 -3.552 7.779 1.00 97.44 567 GLU A N 1
ATOM 4534 C CA . GLU A 1 567 ? -23.133 -4.588 8.322 1.00 97.44 567 GLU A CA 1
ATOM 4535 C C . GLU A 1 567 ? -24.485 -4.605 7.613 1.00 97.44 567 GLU A C 1
ATOM 4537 O O . GLU A 1 567 ? -24.969 -5.674 7.268 1.00 97.44 567 GLU A O 1
ATOM 4542 N N . ILE A 1 568 ? -25.084 -3.434 7.372 1.00 98.25 568 ILE A N 1
ATOM 4543 C CA . ILE A 1 568 ? -26.418 -3.349 6.770 1.00 98.25 568 ILE A CA 1
ATOM 4544 C C . ILE A 1 568 ? -26.326 -3.515 5.248 1.00 98.25 568 ILE A C 1
ATOM 4546 O O . ILE A 1 568 ? -25.685 -2.721 4.554 1.00 98.25 568 ILE A O 1
ATOM 4550 N N . ASP A 1 569 ? -27.012 -4.528 4.732 1.00 97.88 569 ASP A N 1
ATOM 4551 C CA . ASP A 1 569 ? -27.082 -4.889 3.316 1.00 97.88 569 ASP A CA 1
ATOM 4552 C C . ASP A 1 569 ? -28.514 -4.939 2.758 1.00 97.88 569 ASP A C 1
ATOM 4554 O O . ASP A 1 569 ? -28.697 -5.262 1.587 1.00 97.88 569 ASP A O 1
ATOM 4558 N N . ILE A 1 570 ? -29.508 -4.555 3.560 1.00 98.25 570 ILE A N 1
ATOM 4559 C CA . ILE A 1 570 ? -30.902 -4.358 3.149 1.00 98.25 570 ILE A CA 1
ATOM 4560 C C . ILE A 1 570 ? -31.224 -2.862 3.248 1.00 98.25 570 ILE A C 1
ATOM 4562 O O . ILE A 1 570 ? -30.918 -2.208 4.251 1.00 98.25 570 ILE A O 1
ATOM 4566 N N . TYR A 1 571 ? -31.812 -2.290 2.196 1.00 98.31 571 TYR A N 1
ATOM 4567 C CA . TYR A 1 571 ? -32.037 -0.845 2.112 1.00 98.31 571 TYR A CA 1
ATOM 4568 C C . TYR A 1 571 ? -33.055 -0.362 3.146 1.00 98.31 571 TYR A C 1
ATOM 4570 O O . TYR A 1 571 ? -32.840 0.646 3.822 1.00 98.31 571 TYR A O 1
ATOM 4578 N N . GLU A 1 572 ? -34.138 -1.110 3.325 1.00 98.38 572 GLU A N 1
ATOM 4579 C CA . GLU A 1 572 ? -35.196 -0.833 4.291 1.00 98.38 572 GLU A CA 1
ATOM 4580 C C . GLU A 1 572 ? -34.630 -0.783 5.714 1.00 98.38 572 GLU A C 1
ATOM 4582 O O . GLU A 1 572 ? -34.950 0.132 6.475 1.00 98.38 572 GLU A O 1
ATOM 4587 N N . ASP A 1 573 ? -33.708 -1.689 6.047 1.00 98.50 573 ASP A N 1
ATOM 4588 C CA . ASP A 1 573 ? -33.013 -1.706 7.334 1.00 98.50 573 ASP A CA 1
ATOM 4589 C C . ASP A 1 573 ? -32.106 -0.488 7.517 1.00 98.50 573 ASP A C 1
ATOM 4591 O O . ASP A 1 573 ? -32.039 0.077 8.613 1.00 98.50 573 ASP A O 1
ATOM 4595 N N . ALA A 1 574 ? -31.446 -0.022 6.451 1.00 98.31 574 ALA A N 1
ATOM 4596 C CA . ALA A 1 574 ? -30.643 1.200 6.488 1.00 98.31 574 ALA A CA 1
ATOM 4597 C C . ALA A 1 574 ? -31.518 2.435 6.756 1.00 98.31 574 ALA A C 1
ATOM 4599 O O . ALA A 1 574 ? -31.175 3.280 7.591 1.00 98.31 574 ALA A O 1
ATOM 4600 N N . ILE A 1 575 ? -32.675 2.519 6.092 1.00 98.56 575 ILE A N 1
ATOM 4601 C CA . ILE A 1 575 ? -33.657 3.593 6.279 1.00 98.56 575 ILE A CA 1
ATOM 4602 C C . ILE A 1 575 ? -34.275 3.537 7.682 1.00 98.56 575 ILE A C 1
ATOM 4604 O O . ILE A 1 575 ? -34.428 4.578 8.326 1.00 98.56 575 ILE A O 1
ATOM 4608 N N . ASN A 1 576 ? -34.590 2.346 8.189 1.00 98.44 576 ASN A N 1
ATOM 4609 C CA . ASN A 1 576 ? -35.117 2.159 9.538 1.00 98.44 576 ASN A CA 1
ATOM 4610 C C . ASN A 1 576 ? -34.079 2.537 10.600 1.00 98.44 576 ASN A C 1
ATOM 4612 O O . ASN A 1 576 ? -34.392 3.304 11.510 1.00 98.44 576 ASN A O 1
ATOM 4616 N N . ALA A 1 577 ? -32.825 2.099 10.454 1.00 98.44 577 ALA A N 1
ATOM 4617 C CA . ALA A 1 577 ? -31.738 2.479 11.353 1.00 98.44 577 ALA A CA 1
ATOM 4618 C C . ALA A 1 577 ? -31.513 4.004 11.367 1.00 98.44 577 ALA A C 1
ATOM 4620 O O . ALA A 1 577 ? -31.337 4.595 12.434 1.00 98.44 577 ALA A O 1
ATOM 4621 N N . TYR A 1 578 ? -31.592 4.656 10.202 1.00 98.62 578 TYR A N 1
ATOM 4622 C CA . TYR A 1 578 ? -31.553 6.115 10.091 1.00 98.62 578 TYR A CA 1
ATOM 4623 C C . TYR A 1 578 ? -32.713 6.801 10.826 1.00 98.62 578 TYR A C 1
ATOM 4625 O O . TYR A 1 578 ? -32.484 7.739 11.593 1.00 98.62 578 TYR A O 1
ATOM 4633 N N . LYS A 1 579 ? -33.953 6.337 10.617 1.00 98.50 579 LYS A N 1
ATOM 4634 C CA . LYS A 1 579 ? -35.144 6.882 11.289 1.00 98.50 579 LYS A CA 1
ATOM 4635 C C . LYS A 1 579 ? -35.042 6.740 12.807 1.00 98.50 579 LYS A C 1
ATOM 4637 O O . LYS A 1 579 ? -35.360 7.692 13.513 1.00 98.50 579 LYS A O 1
ATOM 4642 N N . THR A 1 580 ? -34.545 5.607 13.301 1.00 98.56 580 THR A N 1
ATOM 4643 C CA . THR A 1 580 ? -34.317 5.375 14.734 1.00 98.56 580 THR A CA 1
ATOM 4644 C C . THR A 1 580 ? -33.350 6.400 15.324 1.00 98.56 580 THR A C 1
ATOM 4646 O O . THR A 1 580 ? -33.685 7.051 16.311 1.00 98.56 580 THR A O 1
ATOM 4649 N N . GLU A 1 581 ? -32.190 6.623 14.696 1.00 98.44 581 GLU A N 1
ATOM 4650 C CA . GLU A 1 581 ? -31.245 7.651 15.161 1.00 98.44 581 GLU A CA 1
ATOM 4651 C C . GLU A 1 581 ? -31.860 9.058 15.116 1.00 98.44 581 GLU A C 1
ATOM 4653 O O . GLU A 1 581 ? -31.696 9.844 16.051 1.00 98.44 581 GLU A O 1
ATOM 4658 N N . LEU A 1 582 ? -32.610 9.378 14.057 1.00 98.56 582 LEU A N 1
ATOM 4659 C CA . LEU A 1 582 ? -33.284 10.668 13.925 1.00 98.56 582 LEU A CA 1
ATOM 4660 C C . LEU A 1 582 ? -34.307 10.902 15.047 1.00 98.56 582 LEU A C 1
ATOM 4662 O O . LEU A 1 582 ? -34.325 11.983 15.641 1.00 98.56 582 LEU A O 1
ATOM 4666 N N . GLU A 1 583 ? -35.140 9.909 15.357 1.00 98.50 583 GLU A N 1
ATOM 4667 C CA . GLU A 1 583 ? -36.128 9.996 16.434 1.00 98.50 583 GLU A CA 1
ATOM 4668 C C . GLU A 1 583 ? -35.476 10.074 17.816 1.00 98.50 583 GLU A C 1
ATOM 4670 O O . GLU A 1 583 ? -35.914 10.862 18.657 1.00 98.50 583 GLU A O 1
ATOM 4675 N N . ASP A 1 584 ? -34.387 9.348 18.050 1.00 98.38 584 ASP A N 1
ATOM 4676 C CA . ASP A 1 584 ? -33.660 9.419 19.317 1.00 98.38 584 ASP A CA 1
ATOM 4677 C C . ASP A 1 584 ? -33.059 10.807 19.562 1.00 98.38 584 ASP A C 1
ATOM 4679 O O . ASP A 1 584 ? -33.190 11.360 20.660 1.00 98.38 584 ASP A O 1
ATOM 4683 N N . PHE A 1 585 ? -32.471 11.436 18.539 1.00 98.50 585 PHE A N 1
ATOM 4684 C CA . PHE A 1 585 ? -31.990 12.810 18.675 1.00 98.50 585 PHE A CA 1
ATOM 4685 C C . PHE A 1 585 ? -33.133 13.829 18.769 1.00 98.50 585 PHE A C 1
ATOM 4687 O O . PHE A 1 585 ? -32.990 14.816 19.496 1.00 98.50 585 PHE A O 1
ATOM 4694 N N . LYS A 1 586 ? -34.292 13.604 18.134 1.00 98.50 586 LYS A N 1
ATOM 4695 C CA . LYS A 1 586 ? -35.489 14.440 18.360 1.00 98.50 586 LYS A CA 1
ATOM 4696 C C . LYS A 1 586 ? -35.977 14.343 19.805 1.00 98.50 586 LYS A C 1
ATOM 4698 O O . LYS A 1 586 ? -36.260 15.375 20.412 1.00 98.50 586 LYS A O 1
ATOM 4703 N N . LYS A 1 587 ? -36.032 13.134 20.377 1.00 98.25 587 LYS A N 1
ATOM 4704 C CA . LYS A 1 587 ? -36.378 12.911 21.791 1.00 98.25 587 LYS A CA 1
ATOM 4705 C C . LYS A 1 587 ? -35.390 13.617 22.717 1.00 98.25 587 LYS A C 1
ATOM 4707 O O . LYS A 1 587 ? -35.825 14.333 23.61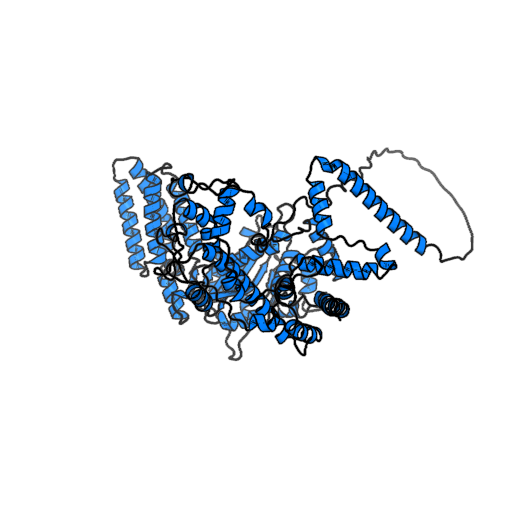4 1.00 98.25 587 LYS A O 1
ATOM 4712 N N . LEU A 1 588 ? -34.083 13.514 22.449 1.00 97.88 588 LEU A N 1
ATOM 4713 C CA . LEU A 1 588 ? -33.046 14.220 23.214 1.00 97.88 588 LEU A CA 1
ATOM 4714 C C . LEU A 1 588 ? -33.269 15.743 23.238 1.00 97.88 588 LEU A C 1
ATOM 4716 O O . LEU A 1 588 ? -33.042 16.384 24.261 1.00 97.88 588 LEU A O 1
ATOM 4720 N N . GLY A 1 589 ? -33.756 16.323 22.137 1.00 97.19 589 GLY A N 1
ATOM 4721 C CA . GLY A 1 589 ? -34.051 17.756 22.034 1.00 97.19 589 GLY A CA 1
ATOM 4722 C C . GLY A 1 589 ? -35.227 18.229 22.893 1.00 97.19 589 GLY A C 1
ATOM 4723 O O . GLY A 1 589 ? -35.339 19.424 23.162 1.00 97.19 589 GLY A O 1
ATOM 4724 N N . ARG A 1 590 ? -36.086 17.312 23.357 1.00 97.31 590 ARG A N 1
ATOM 4725 C CA . ARG A 1 590 ? -37.198 17.612 24.277 1.00 97.31 590 ARG A CA 1
ATOM 4726 C C . ARG A 1 590 ? -36.744 17.700 25.737 1.00 97.31 590 ARG A C 1
ATOM 4728 O O . ARG A 1 590 ? -37.488 18.199 26.578 1.00 97.31 590 ARG A O 1
ATOM 4735 N N . THR A 1 591 ? -35.526 17.254 26.046 1.00 95.62 591 THR A N 1
ATOM 4736 C CA . THR A 1 591 ? -34.939 17.354 27.387 1.00 95.62 591 THR A CA 1
ATOM 4737 C C . THR A 1 591 ? -34.739 18.818 27.791 1.00 95.62 591 THR A C 1
ATOM 4739 O O . THR A 1 591 ? -34.433 19.683 26.968 1.00 95.62 591 THR A O 1
ATOM 4742 N N . ARG A 1 592 ? -34.895 19.118 29.088 1.00 93.44 592 ARG A N 1
ATOM 4743 C CA . ARG A 1 592 ? -34.819 20.495 29.609 1.00 93.44 592 ARG A CA 1
ATOM 4744 C C . ARG A 1 592 ? -33.414 21.111 29.539 1.00 93.44 592 ARG A C 1
ATOM 4746 O O . ARG A 1 592 ? -33.306 22.334 29.513 1.00 93.44 592 ARG A O 1
ATOM 4753 N N . THR A 1 593 ? -32.349 20.308 29.472 1.00 96.56 593 THR A N 1
ATOM 4754 C CA . THR A 1 593 ? -30.967 20.812 29.525 1.00 96.56 593 THR A CA 1
ATOM 4755 C C . THR A 1 593 ? -30.540 21.488 28.215 1.00 96.56 593 THR A C 1
ATOM 4757 O O . THR A 1 593 ? -30.786 20.993 27.112 1.00 96.56 593 THR A O 1
ATOM 4760 N N . ALA A 1 594 ? -29.856 22.631 28.327 1.00 96.56 594 ALA A N 1
ATOM 4761 C CA . ALA A 1 594 ? -29.374 23.392 27.169 1.00 96.56 594 ALA A CA 1
ATOM 4762 C C . ALA A 1 594 ? -28.384 22.585 26.305 1.00 96.56 594 ALA A C 1
ATOM 4764 O O . ALA A 1 594 ? -28.407 22.664 25.071 1.00 96.56 594 ALA A O 1
ATOM 4765 N N . ILE A 1 595 ? -27.555 21.751 26.946 1.00 97.31 595 ILE A N 1
ATOM 4766 C CA . ILE A 1 595 ? -26.592 20.891 26.255 1.00 97.31 595 ILE A CA 1
ATOM 4767 C C . ILE A 1 595 ? -27.285 19.809 25.416 1.00 97.31 595 ILE A C 1
ATOM 4769 O O . ILE A 1 595 ? -26.922 19.640 24.255 1.00 97.31 595 ILE A O 1
ATOM 4773 N N . ALA A 1 596 ? -28.342 19.163 25.928 1.00 97.44 596 ALA A N 1
ATOM 4774 C CA . ALA A 1 596 ? -29.095 18.147 25.188 1.00 97.44 596 ALA A CA 1
ATOM 4775 C C . ALA A 1 596 ? -29.794 18.735 23.954 1.00 97.44 596 ALA A C 1
ATOM 4777 O O . ALA A 1 596 ? -29.751 18.149 22.871 1.00 97.44 596 ALA A O 1
ATOM 4778 N N . LYS A 1 597 ? -30.358 19.945 24.074 1.00 97.88 597 LYS A N 1
ATOM 4779 C CA . LYS A 1 597 ? -30.927 20.685 22.934 1.00 97.88 597 LYS A CA 1
ATOM 4780 C C . LYS A 1 597 ? -29.875 20.984 21.865 1.00 97.88 597 LYS A C 1
ATOM 4782 O O . LYS A 1 597 ? -30.131 20.811 20.674 1.00 97.88 597 LYS A O 1
ATOM 4787 N N . THR A 1 598 ? -28.674 21.379 22.286 1.00 98.00 598 THR A N 1
ATOM 4788 C CA . THR A 1 598 ? -27.550 21.655 21.376 1.00 98.00 598 THR A CA 1
ATOM 4789 C C . THR A 1 598 ? -27.065 20.383 20.680 1.00 98.00 598 THR A C 1
ATOM 4791 O O . THR A 1 598 ? -26.869 20.383 19.464 1.00 98.00 598 THR A O 1
ATOM 4794 N N . GLN A 1 599 ? -26.920 19.288 21.432 1.00 98.31 599 GLN A N 1
ATOM 4795 C CA . GLN A 1 599 ? -26.567 17.968 20.907 1.00 98.31 599 GLN A CA 1
ATOM 4796 C C . GLN A 1 599 ? -27.587 17.482 19.876 1.00 98.31 599 GLN A C 1
ATOM 4798 O O . GLN A 1 599 ? -27.198 17.105 18.773 1.00 98.31 599 GLN A O 1
ATOM 4803 N N . SER A 1 600 ? -28.878 17.551 20.211 1.00 98.50 600 SER A N 1
ATOM 4804 C CA . SER A 1 600 ? -29.988 17.201 19.323 1.00 98.50 600 SER A CA 1
ATOM 4805 C C . SER A 1 600 ? -29.938 17.997 18.021 1.00 98.50 600 SER A C 1
ATOM 4807 O O . SER A 1 600 ? -29.853 17.409 16.944 1.00 98.50 600 SER A O 1
ATOM 4809 N N . LYS A 1 601 ? -29.888 19.334 18.104 1.00 98.56 601 LYS A N 1
ATOM 4810 C CA . LYS A 1 601 ? -29.847 20.213 16.927 1.00 98.56 601 LYS A CA 1
ATOM 4811 C C . LYS A 1 601 ? -28.655 19.903 16.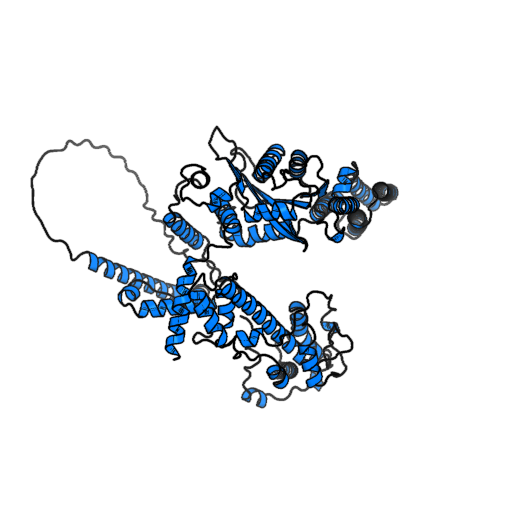018 1.00 98.56 601 LYS A C 1
ATOM 4813 O O . LYS A 1 601 ? -28.816 19.813 14.802 1.00 98.56 601 LYS A O 1
ATOM 4818 N N . ALA A 1 602 ? -27.467 19.725 16.595 1.00 98.50 602 ALA A N 1
ATOM 4819 C CA . ALA A 1 602 ? -26.252 19.425 15.842 1.00 98.50 602 ALA A CA 1
ATOM 4820 C C . ALA A 1 602 ? -26.288 18.032 15.184 1.00 98.50 602 ALA A C 1
ATOM 4822 O O . ALA A 1 602 ? -25.893 17.888 14.026 1.00 98.50 602 ALA A O 1
ATOM 4823 N N . ALA A 1 603 ? -26.781 17.015 15.897 1.00 98.69 603 ALA A N 1
ATOM 4824 C CA . ALA A 1 603 ? -26.910 15.657 15.375 1.00 98.69 603 ALA A CA 1
ATOM 4825 C C . ALA A 1 603 ? -27.971 15.563 14.270 1.00 98.69 603 ALA A C 1
ATOM 4827 O O . ALA A 1 603 ? -27.703 14.974 13.226 1.00 98.69 603 ALA A O 1
ATOM 4828 N N . ILE A 1 604 ? -29.132 16.205 14.446 1.00 98.75 604 ILE A N 1
ATOM 4829 C CA . ILE A 1 604 ? -30.180 16.277 13.417 1.00 98.75 604 ILE A CA 1
ATOM 4830 C C . ILE A 1 604 ? -29.641 16.962 12.160 1.00 98.75 604 ILE A C 1
ATOM 4832 O O . ILE A 1 604 ? -29.825 16.436 11.069 1.00 98.75 604 ILE A O 1
ATOM 4836 N N . ALA A 1 605 ? -28.900 18.068 12.292 1.00 98.56 605 ALA A N 1
ATOM 4837 C CA . ALA A 1 605 ? -28.284 18.733 11.142 1.00 98.56 605 ALA A CA 1
ATOM 4838 C C . ALA A 1 605 ? -27.313 17.811 10.377 1.00 98.56 605 ALA A C 1
ATOM 4840 O O . ALA A 1 605 ? -27.294 17.813 9.144 1.00 98.56 605 ALA A O 1
ATOM 4841 N N . PHE A 1 606 ? -26.538 16.987 11.091 1.00 98.62 606 PHE A N 1
ATOM 4842 C CA . PHE A 1 606 ? -25.708 15.960 10.462 1.00 98.62 606 PHE A CA 1
ATOM 4843 C C . PHE A 1 606 ? -26.547 14.868 9.776 1.00 98.62 606 PHE A C 1
ATOM 4845 O O . PHE A 1 606 ? -26.234 14.482 8.652 1.00 98.62 606 PHE A O 1
ATOM 4852 N N . LEU A 1 607 ? -27.616 14.380 10.409 1.00 98.62 607 LEU A N 1
ATOM 4853 C CA . LEU A 1 607 ? -28.495 13.361 9.827 1.00 98.62 607 LEU A CA 1
ATOM 4854 C C . LEU A 1 607 ? -29.251 13.881 8.594 1.00 98.62 607 LEU A C 1
ATOM 4856 O O . LEU A 1 607 ? -29.458 13.124 7.649 1.00 98.62 607 LEU A O 1
ATOM 4860 N N . THR A 1 608 ? -29.608 15.164 8.539 1.00 98.50 608 THR A N 1
ATOM 4861 C CA . THR A 1 608 ? -30.137 15.798 7.320 1.00 98.50 608 THR A CA 1
ATOM 4862 C C . THR A 1 608 ? -29.099 15.791 6.197 1.00 98.50 608 THR A C 1
ATOM 4864 O O . THR A 1 608 ? -29.430 15.477 5.059 1.00 98.50 608 THR A O 1
ATOM 4867 N N . TYR A 1 609 ? -27.828 16.072 6.503 1.00 98.06 609 TYR A N 1
ATOM 4868 C CA . TYR A 1 609 ? -26.737 15.935 5.530 1.00 98.06 609 TYR A CA 1
ATOM 4869 C C . TYR A 1 609 ? -26.569 14.482 5.050 1.00 98.06 609 TYR A C 1
ATOM 4871 O O . TYR A 1 609 ? -26.468 14.236 3.848 1.00 98.06 609 TYR A O 1
ATOM 4879 N N . LEU A 1 610 ? -26.583 13.514 5.974 1.00 98.25 610 LEU A N 1
ATOM 4880 C CA . LEU A 1 610 ? -26.452 12.089 5.659 1.00 98.25 610 LEU A CA 1
ATOM 4881 C C . LEU A 1 610 ? -27.607 11.575 4.790 1.00 98.25 610 LEU A C 1
ATOM 4883 O O . LEU A 1 610 ? -27.388 10.706 3.950 1.00 98.25 610 LEU A O 1
ATOM 4887 N N . GLN A 1 611 ? -28.810 12.137 4.941 1.00 97.81 611 GLN A N 1
ATOM 4888 C CA . GLN A 1 611 ? -29.982 11.765 4.147 1.00 97.81 611 GLN A CA 1
ATOM 4889 C C . GLN A 1 611 ? -29.706 11.824 2.638 1.00 97.81 611 GLN A C 1
ATOM 4891 O O . GLN A 1 611 ? -30.228 10.997 1.902 1.00 97.81 611 GLN A O 1
ATOM 4896 N N . GLY A 1 612 ? -28.837 12.726 2.166 1.00 95.69 612 GLY A N 1
ATOM 4897 C CA . GLY A 1 612 ? -28.441 12.784 0.755 1.00 95.69 612 GLY A CA 1
ATOM 4898 C C . GLY A 1 612 ? -27.795 11.495 0.223 1.00 95.69 612 GLY A C 1
ATOM 4899 O O . GLY A 1 612 ? -27.942 11.190 -0.956 1.00 95.69 612 GLY A O 1
ATOM 4900 N N . TYR A 1 613 ? -27.138 10.709 1.083 1.00 96.62 613 TYR A N 1
ATOM 4901 C CA . TYR A 1 613 ? -26.546 9.408 0.735 1.00 96.62 613 TYR A CA 1
ATOM 4902 C C . TYR A 1 613 ? -27.554 8.257 0.765 1.00 96.62 613 TYR A C 1
ATOM 4904 O O . TYR A 1 613 ? -27.299 7.217 0.165 1.00 96.62 613 TYR A O 1
ATOM 4912 N N . LEU A 1 614 ? -28.668 8.440 1.479 1.00 96.81 614 LEU A N 1
ATOM 4913 C CA . LEU A 1 614 ? -29.713 7.437 1.693 1.00 96.81 614 LEU A CA 1
ATOM 4914 C C . LEU A 1 614 ? -30.987 7.723 0.893 1.00 96.81 614 LEU A C 1
ATOM 4916 O O . LEU A 1 614 ? -31.885 6.901 0.891 1.00 96.81 614 LEU A O 1
ATOM 4920 N N . LYS A 1 615 ? -31.106 8.892 0.254 1.00 93.19 615 LYS A N 1
ATOM 4921 C CA . LYS A 1 615 ? -32.343 9.319 -0.414 1.00 93.19 615 LYS A CA 1
ATOM 4922 C C . LYS A 1 615 ? -32.698 8.442 -1.617 1.00 93.19 615 LYS A C 1
ATOM 4924 O O . LYS A 1 615 ? -33.878 8.254 -1.890 1.00 93.19 615 LYS A O 1
ATOM 4929 N N . ALA A 1 616 ? -31.688 7.973 -2.345 1.00 95.06 616 ALA A N 1
ATOM 4930 C CA . ALA A 1 616 ? -31.844 7.136 -3.527 1.00 95.06 616 ALA A CA 1
ATOM 4931 C C . ALA A 1 616 ? -31.222 5.762 -3.268 1.00 95.06 616 ALA A C 1
ATOM 4933 O O . ALA A 1 616 ? -30.094 5.685 -2.765 1.00 95.06 616 ALA A O 1
ATOM 4934 N N . HIS A 1 617 ? -31.938 4.702 -3.647 1.00 96.69 617 HIS A N 1
ATOM 4935 C CA . HIS A 1 617 ? -31.490 3.322 -3.474 1.00 96.69 617 HIS A CA 1
ATOM 4936 C C . HIS A 1 617 ? -30.151 3.083 -4.184 1.00 96.69 617 HIS A C 1
ATOM 4938 O O . HIS A 1 617 ? -29.224 2.536 -3.595 1.00 96.69 617 HIS A O 1
ATOM 4944 N N . GLU A 1 618 ? -29.993 3.599 -5.404 1.00 94.50 618 GLU A N 1
ATOM 4945 C CA . GLU A 1 618 ? -28.775 3.465 -6.209 1.00 94.50 618 GLU A CA 1
ATOM 4946 C C . GLU A 1 618 ? -27.583 4.174 -5.554 1.00 94.50 618 GLU A C 1
ATOM 4948 O O . GLU A 1 618 ? -26.448 3.700 -5.615 1.00 94.50 618 GLU A O 1
ATOM 4953 N N . MET A 1 619 ? -27.829 5.318 -4.904 1.00 95.81 619 MET A N 1
ATOM 4954 C CA . MET A 1 619 ? -26.787 6.027 -4.165 1.00 95.81 619 MET A CA 1
ATOM 4955 C C . MET A 1 619 ? -26.360 5.224 -2.938 1.00 95.81 619 MET A C 1
ATOM 4957 O O . MET A 1 619 ? -25.160 5.086 -2.720 1.00 95.81 619 MET A O 1
ATOM 4961 N N . TRP A 1 620 ? -27.297 4.676 -2.161 1.00 97.94 620 TRP A N 1
ATOM 4962 C CA . TRP A 1 620 ? -26.973 3.805 -1.026 1.00 97.94 620 TRP A CA 1
ATOM 4963 C C . TRP A 1 620 ? -26.199 2.563 -1.474 1.00 97.94 620 TRP A C 1
ATOM 4965 O O . TRP A 1 620 ? -25.141 2.254 -0.922 1.00 97.94 620 TRP A O 1
ATOM 4975 N N . GLN A 1 621 ? -26.684 1.906 -2.528 1.00 97.69 621 GLN A N 1
ATOM 4976 C CA . GLN A 1 621 ? -26.065 0.717 -3.094 1.00 97.69 621 GLN A CA 1
ATOM 4977 C C . GLN A 1 621 ? -24.615 0.989 -3.501 1.00 97.69 621 GLN A C 1
ATOM 4979 O O . GLN A 1 621 ? -23.757 0.158 -3.239 1.00 97.69 621 GLN A O 1
ATOM 4984 N N . SER A 1 622 ? -24.296 2.172 -4.036 1.00 97.44 622 SER A N 1
ATOM 4985 C CA . SER A 1 622 ? -22.930 2.485 -4.472 1.00 97.44 622 SER A CA 1
ATOM 4986 C C . SER A 1 622 ? -21.859 2.398 -3.373 1.00 97.44 622 SER A C 1
ATOM 4988 O O . SER A 1 622 ? -20.695 2.195 -3.685 1.00 97.44 622 SER A O 1
ATOM 4990 N N . TRP A 1 623 ? -22.189 2.506 -2.085 1.00 97.56 623 TRP A N 1
ATOM 4991 C CA . TRP A 1 623 ? -21.190 2.432 -1.003 1.00 97.56 623 TRP A CA 1
ATOM 4992 C C . TRP A 1 623 ? -21.472 1.341 0.038 1.00 97.56 623 TRP A C 1
ATOM 4994 O O . TRP A 1 623 ? -20.603 1.041 0.868 1.00 97.56 623 TRP A O 1
ATOM 5004 N N . SER A 1 624 ? -22.661 0.737 0.017 1.00 98.06 624 SER A N 1
ATOM 5005 C CA . SER A 1 624 ? -23.095 -0.253 1.005 1.00 98.06 624 SER A CA 1
ATOM 5006 C C . SER A 1 624 ? -22.486 -1.642 0.777 1.00 98.06 624 SER A C 1
ATOM 5008 O O . SER A 1 624 ? -21.833 -1.922 -0.234 1.00 98.06 624 SER A O 1
ATOM 5010 N N . LEU A 1 625 ? -22.695 -2.544 1.742 1.00 98.06 625 LEU A N 1
ATOM 5011 C CA . LEU A 1 625 ? -22.371 -3.962 1.569 1.00 98.06 625 LEU A CA 1
ATOM 5012 C C . LEU A 1 625 ? -23.235 -4.606 0.468 1.00 98.06 625 LEU A C 1
ATOM 5014 O O . LEU A 1 625 ? -22.749 -5.481 -0.245 1.00 98.06 625 LEU A O 1
ATOM 5018 N N . ALA A 1 626 ? -24.471 -4.137 0.278 1.00 98.44 626 ALA A N 1
ATOM 5019 C CA . ALA A 1 626 ? -25.371 -4.630 -0.763 1.00 98.44 626 ALA A CA 1
ATOM 5020 C C . ALA A 1 626 ? -24.825 -4.383 -2.174 1.00 98.44 626 ALA A C 1
ATOM 5022 O O . ALA A 1 626 ? -24.867 -5.274 -3.018 1.00 98.44 626 ALA A O 1
ATOM 5023 N N . GLY A 1 627 ? -24.246 -3.203 -2.429 1.00 98.25 627 GLY A N 1
ATOM 5024 C CA . GLY A 1 627 ? -23.577 -2.937 -3.704 1.00 98.25 627 GLY A CA 1
ATOM 5025 C C . GLY A 1 627 ? -22.384 -3.843 -3.942 1.00 98.25 627 GLY A C 1
ATOM 5026 O O . GLY A 1 627 ? -22.224 -4.355 -5.043 1.00 98.25 627 GLY A O 1
ATOM 5027 N N . ALA A 1 628 ? -21.588 -4.108 -2.904 1.00 98.38 628 ALA A N 1
ATOM 5028 C CA . ALA A 1 628 ? -20.481 -5.053 -3.009 1.00 98.38 628 ALA A CA 1
ATOM 5029 C C . ALA A 1 628 ? -20.969 -6.482 -3.296 1.00 98.38 628 ALA A C 1
ATOM 5031 O O . ALA A 1 628 ? -20.381 -7.164 -4.129 1.00 98.38 628 ALA A O 1
ATOM 5032 N N . LYS A 1 629 ? -22.070 -6.921 -2.670 1.00 98.56 629 LYS A N 1
ATOM 5033 C CA . LYS A 1 629 ? -22.713 -8.208 -2.980 1.00 98.56 629 LYS A CA 1
ATOM 5034 C C . LYS A 1 629 ? -23.208 -8.265 -4.426 1.00 98.56 629 LYS A C 1
ATOM 5036 O O . LYS A 1 629 ? -22.926 -9.237 -5.116 1.00 98.56 629 LYS A O 1
ATOM 5041 N N . LYS A 1 630 ? -23.867 -7.207 -4.909 1.00 98.50 630 LYS A N 1
ATOM 5042 C CA . LYS A 1 630 ? -24.329 -7.130 -6.302 1.00 98.50 630 LYS A CA 1
ATOM 5043 C C . LYS A 1 630 ? -23.163 -7.127 -7.294 1.00 98.50 630 LYS A C 1
ATOM 5045 O O . LYS A 1 630 ? -23.232 -7.797 -8.315 1.00 98.50 630 LYS A O 1
ATOM 5050 N N . ALA A 1 631 ? -22.081 -6.418 -6.987 1.00 98.50 631 ALA A N 1
ATOM 5051 C CA . ALA A 1 631 ? -20.868 -6.416 -7.801 1.00 98.50 631 ALA A CA 1
ATOM 5052 C C . ALA A 1 631 ? -20.221 -7.806 -7.869 1.00 98.50 631 ALA A C 1
ATOM 5054 O O . ALA A 1 631 ? -19.815 -8.243 -8.942 1.00 98.50 631 ALA A O 1
ATOM 5055 N N . ALA A 1 632 ? -20.161 -8.506 -6.735 1.00 98.50 632 ALA A N 1
ATOM 5056 C CA . ALA A 1 632 ? -19.651 -9.870 -6.643 1.00 98.50 632 ALA A CA 1
ATOM 5057 C C . ALA A 1 632 ? -20.465 -10.839 -7.515 1.00 98.50 632 ALA A C 1
ATOM 5059 O O . ALA A 1 632 ? -19.889 -11.612 -8.274 1.00 98.50 632 ALA A O 1
ATOM 5060 N N . GLU A 1 633 ? -21.796 -10.737 -7.450 1.00 98.50 633 GLU A N 1
ATOM 5061 C CA . GLU A 1 633 ? -22.733 -11.503 -8.278 1.00 98.50 633 GLU A CA 1
ATOM 5062 C C . GLU A 1 633 ? -22.516 -11.237 -9.775 1.00 98.50 633 GLU A C 1
ATOM 5064 O O . GLU A 1 633 ? -22.349 -12.181 -10.540 1.00 98.50 633 GLU A O 1
ATOM 5069 N N . ILE A 1 634 ? -22.446 -9.962 -10.184 1.00 98.38 634 ILE A N 1
ATOM 5070 C CA . ILE A 1 634 ? -22.236 -9.554 -11.585 1.00 98.38 634 ILE A CA 1
ATOM 5071 C C . ILE A 1 634 ? -20.929 -10.120 -12.156 1.00 98.38 634 ILE A C 1
ATOM 5073 O O . ILE A 1 634 ? -20.884 -10.511 -13.318 1.00 98.38 634 ILE A O 1
ATOM 5077 N N . MET A 1 635 ? -19.864 -10.145 -11.354 1.00 97.69 635 MET A N 1
ATOM 5078 C CA . MET A 1 635 ? -18.538 -10.592 -11.791 1.00 97.69 635 MET A CA 1
ATOM 5079 C C . MET A 1 635 ? -18.280 -12.086 -11.569 1.00 97.69 635 MET A C 1
ATOM 5081 O O . MET A 1 635 ? -17.248 -12.587 -12.009 1.00 97.69 635 MET A O 1
ATOM 5085 N N . GLY A 1 636 ? -19.162 -12.791 -10.854 1.00 97.50 636 GLY A N 1
ATOM 5086 C CA . GLY A 1 636 ? -18.961 -14.194 -10.489 1.00 97.50 636 GLY A CA 1
ATOM 5087 C C . GLY A 1 636 ? -17.780 -14.431 -9.539 1.00 97.50 636 GLY A C 1
ATOM 5088 O O . GLY A 1 636 ? -17.107 -15.454 -9.648 1.00 97.50 636 GLY A O 1
ATOM 5089 N N . ILE A 1 637 ? -17.499 -13.501 -8.616 1.00 97.50 637 ILE A N 1
ATOM 5090 C CA . ILE A 1 637 ? -16.382 -13.605 -7.655 1.00 97.50 637 ILE A CA 1
ATOM 5091 C C . ILE A 1 637 ? -16.870 -13.531 -6.199 1.00 97.50 637 ILE A C 1
ATOM 5093 O O . ILE A 1 637 ? -17.966 -13.036 -5.943 1.00 97.50 637 ILE A O 1
ATOM 5097 N N . PRO A 1 638 ? -16.073 -13.967 -5.203 1.00 97.69 638 PRO A N 1
ATOM 5098 C CA . PRO A 1 638 ? -16.395 -13.746 -3.795 1.00 97.69 638 PRO A CA 1
ATOM 5099 C C . PRO A 1 638 ? -16.504 -12.254 -3.444 1.00 97.69 638 PRO A C 1
ATOM 5101 O O . PRO A 1 638 ? -15.712 -11.438 -3.909 1.00 97.69 638 PRO A O 1
ATOM 5104 N N . VAL A 1 639 ? -17.416 -11.893 -2.532 1.00 97.69 639 VAL A N 1
ATOM 5105 C CA . VAL A 1 639 ? -17.593 -10.497 -2.064 1.00 97.69 639 VAL A CA 1
ATOM 5106 C C . VAL A 1 639 ? -16.299 -9.909 -1.488 1.00 97.69 639 VAL A C 1
ATOM 5108 O O . VAL A 1 639 ? -16.044 -8.715 -1.626 1.00 97.69 639 VAL A O 1
ATOM 5111 N N . SER A 1 640 ? -15.453 -10.743 -0.878 1.00 95.81 640 SER A N 1
ATOM 5112 C CA . SER A 1 640 ? -14.135 -10.357 -0.360 1.00 95.81 640 SER A CA 1
ATOM 5113 C C . SER A 1 640 ? -13.135 -9.936 -1.442 1.00 95.81 640 SER A C 1
ATOM 5115 O O . SER A 1 640 ? -12.147 -9.290 -1.111 1.00 95.81 640 SER A O 1
ATOM 5117 N N . HIS A 1 641 ? -13.374 -10.296 -2.706 1.00 96.06 641 HIS A N 1
ATOM 5118 C CA . HIS A 1 641 ? -12.549 -9.930 -3.864 1.00 96.06 641 HIS A CA 1
ATOM 5119 C C . HIS A 1 641 ? -13.089 -8.709 -4.622 1.00 96.06 641 HIS A C 1
ATOM 5121 O O . HIS A 1 641 ? -12.488 -8.282 -5.605 1.00 96.06 641 HIS A O 1
ATOM 5127 N N . VAL A 1 642 ? -14.212 -8.130 -4.185 1.00 97.75 642 VAL A N 1
ATOM 5128 C CA . VAL A 1 642 ? -14.691 -6.853 -4.720 1.00 97.75 642 VAL A CA 1
ATOM 5129 C C . VAL A 1 642 ? -13.916 -5.730 -4.048 1.00 97.75 642 VAL A C 1
ATOM 5131 O O . VAL A 1 642 ? -14.032 -5.516 -2.836 1.00 97.75 642 VAL A O 1
ATOM 5134 N N . ALA A 1 643 ? -13.162 -4.956 -4.824 1.00 97.12 643 ALA A N 1
ATOM 5135 C CA . ALA A 1 643 ? -12.474 -3.800 -4.280 1.00 97.12 643 ALA A CA 1
ATOM 5136 C C . ALA A 1 643 ? -13.481 -2.710 -3.912 1.00 97.12 643 ALA A C 1
ATOM 5138 O O . ALA A 1 643 ? -14.132 -2.099 -4.758 1.00 97.12 643 ALA A O 1
ATOM 5139 N N . ARG A 1 644 ? -13.602 -2.462 -2.608 1.00 96.12 644 ARG A N 1
ATOM 5140 C CA . ARG A 1 644 ? -14.438 -1.390 -2.045 1.00 96.12 644 ARG A CA 1
ATOM 5141 C C . ARG A 1 644 ? -13.641 -0.131 -1.707 1.00 96.12 644 ARG A C 1
ATOM 5143 O O . ARG A 1 644 ? -14.226 0.881 -1.324 1.00 96.12 644 ARG A O 1
ATOM 5150 N N . THR A 1 645 ? -12.316 -0.195 -1.807 1.00 93.25 645 THR A N 1
ATOM 5151 C CA . THR A 1 645 ? -11.409 0.939 -1.621 1.00 93.25 645 THR A CA 1
ATOM 5152 C C . THR A 1 645 ? -10.550 1.124 -2.861 1.00 93.25 645 THR A C 1
ATOM 5154 O O . THR A 1 645 ? -10.238 0.170 -3.569 1.00 93.25 645 THR A O 1
ATOM 5157 N N . THR A 1 646 ? -10.114 2.356 -3.079 1.00 89.88 646 THR A N 1
ATOM 5158 C CA . THR A 1 646 ? -9.122 2.737 -4.087 1.00 89.88 646 THR A CA 1
ATOM 5159 C C . THR A 1 646 ? -7.697 2.627 -3.545 1.00 89.88 646 THR A C 1
ATOM 5161 O O . THR A 1 646 ? -6.794 3.201 -4.127 1.00 89.88 646 THR A O 1
ATOM 5164 N N . ASN A 1 647 ? -7.447 1.881 -2.457 1.00 89.00 647 ASN A N 1
ATOM 5165 C CA . ASN A 1 647 ? -6.142 1.849 -1.773 1.00 89.00 647 ASN A CA 1
ATOM 5166 C C . ASN A 1 647 ? -4.972 1.479 -2.699 1.00 89.00 647 ASN A C 1
ATOM 5168 O O . ASN A 1 647 ? -3.875 2.010 -2.543 1.00 89.00 647 ASN A O 1
ATOM 5172 N N . THR A 1 648 ? -5.179 0.553 -3.638 1.00 88.56 648 THR A N 1
ATOM 5173 C CA . THR A 1 648 ? -4.167 0.171 -4.638 1.00 88.56 648 THR A CA 1
ATOM 5174 C C . THR A 1 648 ? -3.826 1.350 -5.547 1.00 88.56 648 THR A C 1
ATOM 5176 O O . THR A 1 648 ? -2.650 1.644 -5.763 1.00 88.56 648 THR A O 1
ATOM 5179 N N . LEU A 1 649 ? -4.849 2.074 -6.000 1.00 91.38 649 LEU A N 1
ATOM 5180 C CA . LEU A 1 649 ? -4.723 3.264 -6.832 1.00 91.38 649 LEU A CA 1
ATOM 5181 C C . LEU A 1 649 ? -4.146 4.446 -6.034 1.00 91.38 649 LEU A C 1
ATOM 5183 O O . LEU A 1 649 ? -3.196 5.077 -6.478 1.00 91.38 649 LEU A O 1
ATOM 5187 N N . GLU A 1 650 ? -4.602 4.693 -4.809 1.00 89.94 650 GLU A N 1
ATOM 5188 C CA . GLU A 1 650 ? -4.049 5.705 -3.903 1.00 89.94 650 GLU A CA 1
ATOM 5189 C C . GLU A 1 650 ? -2.582 5.431 -3.563 1.00 89.94 650 GLU A C 1
ATOM 5191 O O . GLU A 1 650 ? -1.773 6.356 -3.530 1.00 89.94 650 GLU A O 1
ATOM 5196 N N . SER A 1 651 ? -2.208 4.167 -3.343 1.00 88.56 651 SER A N 1
ATOM 5197 C CA . SER A 1 651 ? -0.814 3.774 -3.128 1.00 88.56 651 SER A CA 1
ATOM 5198 C C . SER A 1 651 ? 0.031 4.040 -4.371 1.00 88.56 651 SER A C 1
ATOM 5200 O O . SER A 1 651 ? 1.129 4.592 -4.258 1.00 88.56 651 SER A O 1
ATOM 5202 N N . PHE A 1 652 ? -0.497 3.713 -5.554 1.00 89.06 652 PHE A N 1
ATOM 5203 C CA . PHE A 1 652 ? 0.137 4.040 -6.826 1.00 89.06 652 PHE A CA 1
ATOM 5204 C C . PHE A 1 652 ? 0.294 5.557 -6.994 1.00 89.06 652 PHE A C 1
ATOM 5206 O O . PHE A 1 652 ? 1.401 6.026 -7.233 1.00 89.06 652 PHE A O 1
ATOM 5213 N N . ASN A 1 653 ? -0.762 6.336 -6.753 1.00 87.19 653 ASN A N 1
ATOM 5214 C CA . ASN A 1 653 ? -0.754 7.798 -6.776 1.00 87.19 653 ASN A CA 1
ATOM 5215 C C . ASN A 1 653 ? 0.239 8.389 -5.774 1.00 87.19 653 ASN A C 1
ATOM 5217 O O . ASN A 1 653 ? 0.944 9.344 -6.089 1.00 87.19 653 ASN A O 1
ATOM 5221 N N . GLY A 1 654 ? 0.318 7.829 -4.569 1.00 86.75 654 GLY A N 1
ATOM 5222 C CA . GLY A 1 654 ? 1.261 8.242 -3.538 1.00 86.75 654 GLY A CA 1
ATOM 5223 C C . GLY A 1 654 ? 2.706 8.010 -3.966 1.00 86.75 654 GLY A C 1
ATOM 5224 O O . GLY A 1 654 ? 3.539 8.895 -3.786 1.00 86.75 654 GLY A O 1
ATOM 5225 N N . ARG A 1 655 ? 3.002 6.864 -4.594 1.00 84.81 655 ARG A N 1
ATOM 5226 C CA . ARG A 1 655 ? 4.323 6.595 -5.183 1.00 84.81 655 ARG A CA 1
ATOM 5227 C C . ARG A 1 655 ? 4.605 7.516 -6.362 1.00 84.81 655 ARG A C 1
ATOM 5229 O O . ARG A 1 655 ? 5.658 8.139 -6.380 1.00 84.81 655 ARG A O 1
ATOM 5236 N N . LEU A 1 656 ? 3.657 7.663 -7.285 1.00 81.44 656 LEU A N 1
ATOM 5237 C CA . LEU A 1 656 ? 3.758 8.562 -8.433 1.00 81.44 656 LEU A CA 1
ATOM 5238 C C . LEU A 1 656 ? 4.088 9.992 -7.983 1.00 81.44 656 LEU A C 1
ATOM 5240 O O . LEU A 1 656 ? 5.018 10.608 -8.482 1.00 81.44 656 LEU A O 1
ATOM 5244 N N . LYS A 1 657 ? 3.403 10.502 -6.958 1.00 81.88 657 LYS A N 1
ATOM 5245 C CA . LYS A 1 657 ? 3.661 11.847 -6.427 1.00 81.88 657 LYS A CA 1
ATOM 5246 C C . LYS A 1 657 ? 4.950 11.941 -5.616 1.00 81.88 657 LYS A C 1
ATOM 5248 O O . LYS A 1 657 ? 5.687 12.908 -5.755 1.00 81.88 657 LYS A O 1
ATOM 5253 N N . GLY A 1 658 ? 5.177 10.984 -4.721 1.00 79.94 658 GLY A N 1
ATOM 5254 C CA . GLY A 1 658 ? 6.226 11.060 -3.707 1.00 79.94 658 GLY A CA 1
ATOM 5255 C C . GLY A 1 658 ? 7.601 10.608 -4.187 1.00 79.94 658 GLY A C 1
ATOM 5256 O O . GLY A 1 658 ? 8.600 11.106 -3.680 1.00 79.94 658 GLY A O 1
ATOM 5257 N N . VAL A 1 659 ? 7.660 9.690 -5.152 1.00 76.88 659 VAL A N 1
ATOM 5258 C CA . VAL A 1 659 ? 8.911 9.103 -5.658 1.00 76.88 659 VAL A CA 1
ATOM 5259 C C . VAL A 1 659 ? 9.288 9.697 -7.006 1.00 76.88 659 VAL A C 1
ATOM 5261 O O . VAL A 1 659 ? 10.436 10.091 -7.191 1.00 76.88 659 VAL A O 1
ATOM 5264 N N . TYR A 1 660 ? 8.320 9.766 -7.918 1.00 70.62 660 TYR A N 1
ATOM 5265 C CA . TYR A 1 660 ? 8.544 10.163 -9.304 1.00 70.62 660 TYR A CA 1
ATOM 5266 C C . TYR A 1 660 ? 8.434 11.693 -9.433 1.00 70.62 660 TYR A C 1
ATOM 5268 O O . TYR A 1 660 ? 9.433 12.398 -9.560 1.00 70.62 660 TYR A O 1
ATOM 5276 N N . PHE A 1 661 ? 7.249 12.261 -9.195 1.00 74.50 661 PHE A N 1
ATOM 5277 C CA . PHE A 1 661 ? 7.004 13.695 -9.393 1.00 74.50 661 PHE A CA 1
ATOM 5278 C C . PHE A 1 661 ? 7.731 14.623 -8.415 1.00 74.50 661 PHE A C 1
ATOM 5280 O O . PHE A 1 661 ? 8.004 15.773 -8.765 1.00 74.50 661 PHE A O 1
ATOM 5287 N N . SER A 1 662 ? 8.031 14.163 -7.199 1.00 74.50 662 SER A N 1
ATOM 5288 C CA . SER A 1 662 ? 8.678 14.978 -6.162 1.00 74.50 662 SER A CA 1
ATOM 5289 C C . SER A 1 662 ? 10.039 15.515 -6.605 1.00 74.50 662 SER A C 1
ATOM 5291 O O . SER A 1 662 ? 10.392 16.641 -6.264 1.00 74.50 662 SER A O 1
ATOM 5293 N N . GLN A 1 663 ? 10.761 14.763 -7.438 1.00 66.81 663 GLN A N 1
ATOM 5294 C CA . GLN A 1 663 ? 12.078 15.146 -7.950 1.00 66.81 663 GLN A CA 1
ATOM 5295 C C . GLN A 1 663 ? 12.012 16.326 -8.935 1.00 66.81 663 GLN A C 1
ATOM 5297 O O . GLN A 1 663 ? 12.992 17.050 -9.104 1.00 66.81 663 GLN A O 1
ATOM 5302 N N . TYR A 1 664 ? 10.844 16.559 -9.542 1.00 64.19 664 TYR A N 1
ATOM 5303 C CA . TYR A 1 664 ? 10.596 17.630 -10.516 1.00 64.19 664 TYR A CA 1
ATOM 5304 C C . TYR A 1 664 ? 9.835 18.818 -9.915 1.00 64.19 664 TYR A C 1
ATOM 5306 O O . TYR A 1 664 ? 9.496 19.771 -10.625 1.00 64.19 664 TYR A O 1
ATOM 5314 N N . GLN A 1 665 ? 9.533 18.778 -8.614 1.00 64.94 665 GLN A N 1
ATO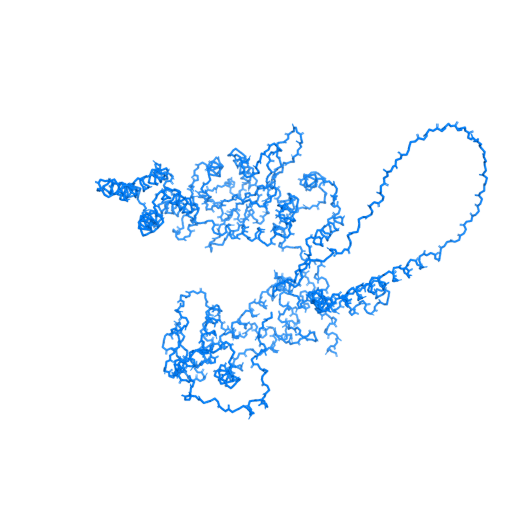M 5315 C CA . GLN A 1 665 ? 8.979 19.920 -7.897 1.00 64.94 665 GLN A CA 1
ATOM 5316 C C . GLN A 1 665 ? 10.101 20.917 -7.585 1.00 64.94 665 GLN A C 1
ATOM 5318 O O . GLN A 1 665 ? 11.011 20.637 -6.809 1.00 64.94 665 GLN A O 1
ATOM 5323 N N . HIS A 1 666 ? 10.032 22.116 -8.166 1.00 60.84 666 HIS A N 1
ATOM 5324 C CA . HIS A 1 666 ? 11.011 23.179 -7.918 1.00 60.84 666 HIS A CA 1
ATOM 5325 C C . HIS A 1 666 ? 10.395 24.297 -7.086 1.00 60.84 666 HIS A C 1
ATOM 5327 O O . HIS A 1 666 ? 9.404 24.905 -7.490 1.00 60.84 666 HIS A O 1
ATOM 5333 N N . SER A 1 667 ? 11.000 24.593 -5.931 1.00 62.84 667 SER A N 1
ATOM 5334 C CA . SER A 1 667 ? 10.615 25.724 -5.070 1.00 62.84 667 SER A CA 1
ATOM 5335 C C . SER A 1 667 ? 9.127 25.716 -4.676 1.00 62.84 667 SER A C 1
ATOM 5337 O O . SER A 1 667 ? 8.471 26.756 -4.684 1.00 62.84 667 SER A O 1
ATOM 5339 N N . GLY A 1 668 ? 8.569 24.531 -4.398 1.00 58.22 668 GLY A N 1
ATOM 5340 C CA . GLY A 1 668 ? 7.153 24.357 -4.049 1.00 58.22 668 GLY A CA 1
ATOM 5341 C C . GLY A 1 668 ? 6.173 24.499 -5.222 1.00 58.22 668 GLY A C 1
ATOM 5342 O O . GLY A 1 668 ? 4.963 24.470 -5.009 1.00 58.22 668 GLY A O 1
ATOM 5343 N N . ARG A 1 669 ? 6.665 24.649 -6.461 1.00 55.88 669 ARG A N 1
ATOM 5344 C CA . ARG A 1 669 ? 5.834 24.662 -7.672 1.00 55.88 669 ARG A CA 1
ATOM 5345 C C . ARG A 1 669 ? 5.615 23.239 -8.184 1.00 55.88 669 ARG A C 1
ATOM 5347 O O . ARG A 1 669 ? 6.507 22.396 -8.102 1.00 55.88 669 ARG A O 1
ATOM 5354 N N . LEU A 1 670 ? 4.425 22.993 -8.731 1.00 55.59 670 LEU A N 1
ATOM 5355 C CA . LEU A 1 670 ? 4.060 21.706 -9.326 1.00 55.59 670 LEU A CA 1
ATOM 5356 C C . LEU A 1 670 ? 4.939 21.400 -10.557 1.00 55.59 670 LEU A C 1
ATOM 5358 O O . LEU A 1 670 ? 5.347 22.339 -11.253 1.00 55.59 670 LEU A O 1
ATOM 5362 N N . PRO A 1 671 ? 5.217 20.117 -10.859 1.00 57.06 671 PRO A N 1
ATOM 5363 C CA . PRO A 1 671 ? 5.957 19.732 -12.055 1.00 57.06 671 PRO A CA 1
ATOM 5364 C C . PRO A 1 671 ? 5.260 20.234 -13.320 1.00 57.06 671 PRO A C 1
ATOM 5366 O O . PRO A 1 671 ? 4.033 20.151 -13.445 1.00 57.06 671 PRO A O 1
ATOM 5369 N N . ARG A 1 672 ? 6.055 20.738 -14.271 1.00 62.28 672 ARG A N 1
ATOM 5370 C CA . ARG A 1 672 ? 5.560 21.151 -15.593 1.00 62.28 672 ARG A CA 1
ATOM 5371 C C . ARG A 1 672 ? 4.983 19.944 -16.349 1.00 62.28 672 ARG A C 1
ATOM 5373 O O . ARG A 1 672 ? 5.344 18.801 -16.078 1.00 62.28 672 ARG A O 1
ATOM 5380 N N . THR A 1 673 ? 4.125 20.210 -17.332 1.00 56.94 673 THR A N 1
ATOM 5381 C CA . THR A 1 673 ? 3.427 19.186 -18.127 1.00 56.94 673 THR A CA 1
ATOM 5382 C C . THR A 1 673 ? 4.394 18.212 -18.811 1.00 56.94 673 THR A C 1
ATOM 5384 O O . THR A 1 673 ? 4.141 17.017 -18.805 1.00 56.94 673 THR A O 1
ATOM 5387 N N . VAL A 1 674 ? 5.544 18.678 -19.317 1.00 53.03 674 VAL A N 1
ATOM 5388 C CA . VAL A 1 674 ? 6.507 17.817 -20.033 1.00 53.03 674 VAL A CA 1
ATOM 5389 C C . VAL A 1 674 ? 7.231 16.799 -19.151 1.00 53.03 674 VAL A C 1
ATOM 5391 O O . VAL A 1 674 ? 7.180 15.630 -19.513 1.00 53.03 674 VAL A O 1
ATOM 5394 N N . PRO A 1 675 ? 7.828 17.151 -17.995 1.00 51.75 675 PRO A N 1
ATOM 5395 C CA . PRO A 1 675 ? 8.375 16.144 -17.083 1.00 51.75 675 PRO A CA 1
ATOM 5396 C C . PRO A 1 675 ? 7.327 15.131 -16.611 1.00 51.75 675 PRO A C 1
ATOM 5398 O O . PRO A 1 675 ? 7.618 13.946 -16.554 1.00 51.75 675 PRO A O 1
ATOM 5401 N N . ALA A 1 676 ? 6.087 15.568 -16.359 1.00 52.19 676 ALA A N 1
ATOM 5402 C CA . ALA A 1 676 ? 4.993 14.670 -15.987 1.00 52.19 676 ALA A CA 1
ATOM 5403 C C . ALA A 1 676 ? 4.572 13.734 -17.137 1.00 52.19 676 ALA A C 1
ATOM 5405 O O . ALA A 1 676 ? 4.317 12.562 -16.890 1.00 52.19 676 ALA A O 1
ATOM 5406 N N . CYS A 1 677 ? 4.535 14.214 -18.386 1.00 52.09 677 CYS A N 1
ATOM 5407 C CA . CYS A 1 677 ? 4.303 13.382 -19.570 1.00 52.09 677 CYS A CA 1
ATOM 5408 C C . CYS A 1 677 ? 5.456 12.416 -19.830 1.00 52.09 677 CYS A C 1
ATOM 5410 O O . CYS A 1 677 ? 5.208 11.264 -20.158 1.00 52.09 677 CYS A O 1
ATOM 5412 N N . ILE A 1 678 ? 6.703 12.873 -19.696 1.00 53.03 678 ILE A N 1
ATOM 5413 C CA . ILE A 1 678 ? 7.902 12.054 -19.890 1.00 53.03 678 ILE A CA 1
ATOM 5414 C C . ILE A 1 678 ? 8.000 11.007 -18.810 1.00 53.03 678 ILE A C 1
ATOM 5416 O O . ILE A 1 678 ? 8.322 9.887 -19.145 1.00 53.03 678 ILE A O 1
ATOM 5420 N N . GLU A 1 679 ? 7.673 11.312 -17.558 1.00 51.69 679 GLU A N 1
ATOM 5421 C CA . GLU A 1 679 ? 7.640 10.313 -16.496 1.00 51.69 679 GLU A CA 1
ATOM 5422 C C . GLU A 1 679 ? 6.411 9.424 -16.521 1.00 51.69 679 GLU A C 1
ATOM 5424 O O . GLU A 1 679 ? 6.531 8.259 -16.172 1.00 51.69 679 GLU A O 1
ATOM 5429 N N . ALA A 1 680 ? 5.247 9.906 -16.955 1.00 49.72 680 ALA A N 1
ATOM 5430 C CA . ALA A 1 680 ? 4.122 9.025 -17.243 1.00 49.72 680 ALA A CA 1
ATOM 5431 C C . ALA A 1 680 ? 4.514 8.062 -18.367 1.00 49.72 680 ALA A C 1
ATOM 5433 O O . ALA A 1 680 ? 4.369 6.862 -18.197 1.00 49.72 680 ALA A O 1
ATOM 5434 N N . THR A 1 681 ? 5.129 8.568 -19.439 1.00 49.31 681 THR A N 1
ATOM 5435 C CA . THR A 1 681 ? 5.691 7.765 -20.532 1.00 49.31 681 THR A CA 1
ATOM 5436 C C . THR A 1 681 ? 6.788 6.840 -20.012 1.00 49.31 681 THR A C 1
ATOM 5438 O O . THR A 1 681 ? 6.722 5.656 -20.240 1.00 49.31 681 THR A O 1
ATOM 5441 N N . VAL A 1 682 ? 7.746 7.294 -19.212 1.00 47.25 682 VAL A N 1
ATOM 5442 C CA . VAL A 1 682 ? 8.824 6.473 -18.640 1.00 47.25 682 VAL A CA 1
ATOM 5443 C C . VAL A 1 682 ? 8.263 5.445 -17.659 1.00 47.25 682 VAL A C 1
ATOM 5445 O O . VAL A 1 682 ? 8.646 4.296 -17.719 1.00 47.25 682 VAL A O 1
ATOM 5448 N N . THR A 1 683 ? 7.285 5.755 -16.823 1.00 48.59 683 THR A N 1
ATOM 5449 C CA . THR A 1 683 ? 6.627 4.762 -15.953 1.00 48.59 683 THR A CA 1
ATOM 5450 C C . THR A 1 683 ? 5.837 3.733 -16.777 1.00 48.59 683 THR A C 1
ATOM 5452 O O . THR A 1 683 ? 5.732 2.574 -16.384 1.00 48.59 683 THR A O 1
ATOM 5455 N N . VAL A 1 684 ? 5.326 4.144 -17.941 1.00 44.78 684 VAL A N 1
ATOM 5456 C CA . VAL A 1 684 ? 4.633 3.322 -18.945 1.00 44.78 684 VAL A CA 1
ATOM 5457 C C . VAL A 1 684 ? 5.626 2.503 -19.806 1.00 44.78 684 VAL A C 1
ATOM 5459 O O . VAL A 1 684 ? 5.301 1.382 -20.179 1.00 44.78 684 VAL A O 1
ATOM 5462 N N . THR A 1 685 ? 6.859 2.976 -20.043 1.00 38.09 685 THR A N 1
ATOM 5463 C CA . THR A 1 685 ? 7.844 2.391 -20.987 1.00 38.09 685 THR A CA 1
ATOM 5464 C C . THR A 1 685 ? 9.090 1.766 -20.307 1.00 38.09 685 THR A C 1
ATOM 5466 O O . THR A 1 685 ? 9.742 0.885 -20.871 1.00 38.09 685 THR A O 1
ATOM 5469 N N . VAL A 1 686 ? 9.449 2.150 -19.075 1.00 38.53 686 VAL A N 1
ATOM 5470 C CA . VAL A 1 686 ? 10.703 1.801 -18.346 1.00 38.53 686 VAL A CA 1
ATOM 5471 C C . VAL A 1 686 ? 10.588 0.497 -17.552 1.00 38.53 686 VAL A C 1
ATOM 5473 O O . VAL A 1 686 ? 11.226 0.284 -16.530 1.00 38.53 686 VAL A O 1
ATOM 5476 N N . GLY A 1 687 ? 9.886 -0.473 -18.128 1.00 34.75 687 GLY A N 1
ATOM 5477 C CA . GLY A 1 687 ? 10.285 -1.870 -17.959 1.00 34.75 687 GLY A CA 1
ATOM 5478 C C . GLY A 1 687 ? 11.565 -2.230 -18.737 1.00 34.75 687 GLY A C 1
ATOM 5479 O O . GLY A 1 687 ? 12.060 -3.339 -18.583 1.00 34.75 687 GLY A O 1
ATOM 5480 N N . SER A 1 688 ? 12.102 -1.350 -19.603 1.00 32.31 688 SER A N 1
ATOM 5481 C CA . SER A 1 688 ? 13.052 -1.789 -20.648 1.00 32.31 688 SER A CA 1
ATOM 5482 C C . SER A 1 688 ? 14.223 -0.855 -21.025 1.00 32.31 688 SER A C 1
ATOM 5484 O O . SER A 1 688 ? 15.001 -1.213 -21.904 1.00 32.31 688 SER A O 1
ATOM 5486 N N . VAL A 1 689 ? 14.438 0.304 -20.384 1.00 30.66 689 VAL A N 1
ATOM 5487 C CA . VAL A 1 689 ? 15.456 1.299 -20.840 1.00 30.66 689 VAL A CA 1
ATOM 5488 C C . VAL A 1 689 ? 16.771 1.280 -20.027 1.00 30.66 689 VAL A C 1
ATOM 5490 O O . VAL A 1 689 ? 17.534 2.237 -20.026 1.00 30.66 689 VAL A O 1
ATOM 5493 N N . VAL A 1 690 ? 17.107 0.168 -19.365 1.00 31.44 690 VAL A N 1
ATOM 5494 C CA . VAL A 1 690 ? 18.395 0.016 -18.637 1.00 31.44 690 VAL A CA 1
ATOM 5495 C C . VAL A 1 690 ? 19.525 -0.534 -19.541 1.00 31.44 690 VAL A C 1
ATOM 5497 O O . VAL A 1 690 ? 20.665 -0.685 -19.118 1.00 31.44 690 VAL A O 1
ATOM 5500 N N . LEU A 1 691 ? 19.251 -0.806 -20.819 1.00 36.12 691 LEU A N 1
ATOM 5501 C CA . LEU A 1 691 ? 20.157 -1.523 -21.732 1.00 36.12 691 LEU A CA 1
ATOM 5502 C C . LEU A 1 691 ? 21.543 -0.879 -21.997 1.00 36.12 691 LEU A C 1
ATOM 5504 O O . LEU A 1 691 ? 22.513 -1.634 -22.034 1.00 36.12 691 LEU A O 1
ATOM 5508 N N . PRO A 1 692 ? 21.723 0.454 -22.105 1.00 33.22 692 PRO A N 1
ATOM 5509 C CA . PRO A 1 692 ? 23.045 1.020 -22.421 1.00 33.22 692 PRO A CA 1
ATOM 5510 C C . PRO A 1 692 ? 24.063 0.987 -21.265 1.00 33.22 692 PRO A C 1
ATOM 5512 O O . PRO A 1 692 ? 25.262 1.112 -21.492 1.00 33.22 692 PRO A O 1
ATOM 5515 N N . LEU A 1 693 ? 23.621 0.796 -20.016 1.00 32.47 693 LEU A N 1
ATOM 5516 C CA . LEU A 1 693 ? 24.514 0.721 -18.849 1.00 32.47 693 LEU A CA 1
ATOM 5517 C C . LEU A 1 693 ? 25.143 -0.676 -18.657 1.00 32.47 693 LEU A C 1
ATOM 5519 O O . LEU A 1 693 ? 26.168 -0.809 -17.985 1.00 32.47 693 LEU A O 1
ATOM 5523 N N . PHE A 1 694 ? 24.571 -1.721 -19.267 1.00 37.94 694 PHE A N 1
ATOM 5524 C CA . PHE A 1 694 ? 24.947 -3.120 -19.023 1.00 37.94 694 PHE A CA 1
ATOM 5525 C C . PHE A 1 694 ? 26.187 -3.610 -19.792 1.00 37.94 694 PHE A C 1
ATOM 5527 O O . PHE A 1 694 ? 26.886 -4.511 -19.312 1.00 37.94 694 PHE A O 1
ATOM 5534 N N . GLU A 1 695 ? 26.551 -2.988 -20.918 1.00 34.88 695 GLU A N 1
ATOM 5535 C CA . GLU A 1 695 ? 27.831 -3.283 -21.591 1.00 34.88 695 GLU A CA 1
ATOM 5536 C C . GLU A 1 695 ? 29.036 -2.954 -20.689 1.00 34.88 695 GLU A C 1
ATOM 5538 O O . GLU A 1 695 ? 30.046 -3.659 -20.695 1.00 34.88 695 GLU A O 1
ATOM 5543 N N . VAL A 1 696 ? 28.913 -1.954 -19.810 1.00 35.78 696 VAL A N 1
ATOM 5544 C CA . VAL A 1 696 ? 29.980 -1.545 -18.878 1.00 35.78 696 VAL A CA 1
ATOM 5545 C C . VAL A 1 696 ? 30.176 -2.554 -17.734 1.00 35.78 696 VAL A C 1
ATOM 5547 O O . VAL A 1 696 ? 31.311 -2.779 -17.291 1.00 35.78 696 VAL A O 1
ATOM 5550 N N . VAL A 1 697 ? 29.097 -3.200 -17.279 1.00 35.00 697 VAL A N 1
ATOM 5551 C CA . VAL A 1 697 ? 29.113 -4.200 -16.191 1.00 35.00 697 VAL A CA 1
ATOM 5552 C C . VAL A 1 697 ? 29.697 -5.537 -16.667 1.00 35.00 697 VAL A C 1
ATOM 5554 O O . VAL A 1 697 ? 30.445 -6.185 -15.937 1.00 35.00 697 VAL A O 1
ATOM 5557 N N . THR A 1 698 ? 29.462 -5.917 -17.922 1.00 35.66 698 THR A N 1
ATOM 5558 C CA . THR A 1 698 ? 29.974 -7.177 -18.492 1.00 35.66 698 THR A CA 1
ATOM 5559 C C . THR A 1 698 ? 31.502 -7.177 -18.614 1.00 35.66 698 THR A C 1
ATOM 5561 O O . THR A 1 698 ? 32.169 -8.077 -18.105 1.00 35.66 698 THR A O 1
ATOM 5564 N N . VAL A 1 699 ? 32.075 -6.099 -19.166 1.00 36.78 699 VAL A N 1
ATOM 5565 C CA . VAL A 1 699 ? 33.538 -5.911 -19.305 1.00 36.78 699 VAL A CA 1
ATOM 5566 C C . VAL A 1 699 ? 34.238 -5.846 -17.934 1.00 36.78 699 VAL A C 1
ATOM 5568 O O . VAL A 1 699 ? 35.440 -6.067 -17.795 1.00 36.78 699 VAL A O 1
ATOM 5571 N N . THR A 1 700 ? 33.488 -5.530 -16.880 1.00 39.25 700 THR A N 1
ATOM 5572 C CA . THR A 1 700 ? 33.988 -5.435 -15.506 1.00 39.25 700 THR A CA 1
ATOM 5573 C C . THR A 1 700 ? 34.163 -6.803 -14.845 1.00 39.25 700 THR A C 1
ATOM 5575 O O . THR A 1 700 ? 35.170 -7.033 -14.172 1.00 39.25 700 THR A O 1
ATOM 5578 N N . ILE A 1 701 ? 33.214 -7.720 -15.050 1.00 36.12 701 ILE A N 1
ATOM 5579 C CA . ILE A 1 701 ? 33.277 -9.075 -14.485 1.00 36.12 701 ILE A CA 1
ATOM 5580 C C . ILE A 1 701 ? 34.469 -9.849 -15.079 1.00 36.12 701 ILE A C 1
ATOM 5582 O O . ILE A 1 701 ? 35.135 -10.601 -14.367 1.00 36.12 701 ILE A O 1
ATOM 5586 N N . GLU A 1 702 ? 34.808 -9.600 -16.346 1.00 35.94 702 GLU A N 1
ATOM 5587 C CA . GLU A 1 702 ? 35.987 -10.179 -17.003 1.00 35.94 702 GLU A CA 1
ATOM 5588 C C . GLU A 1 702 ? 37.311 -9.629 -16.442 1.00 35.94 702 GLU A C 1
ATOM 5590 O O . GLU A 1 702 ? 38.222 -10.400 -16.133 1.00 35.94 702 GLU A O 1
ATOM 5595 N N . ALA A 1 703 ? 37.405 -8.314 -16.212 1.00 34.84 703 ALA A N 1
ATOM 5596 C CA . ALA A 1 703 ? 38.629 -7.669 -15.724 1.00 34.84 703 ALA A CA 1
ATOM 5597 C C . ALA A 1 703 ? 38.981 -8.012 -14.262 1.00 34.84 703 ALA A C 1
ATOM 5599 O O . ALA A 1 703 ? 40.155 -8.023 -13.892 1.00 34.84 703 ALA A O 1
ATOM 5600 N N . VAL A 1 704 ? 37.982 -8.289 -13.415 1.00 37.12 704 VAL A N 1
ATOM 5601 C CA . VAL A 1 704 ? 38.207 -8.690 -12.013 1.00 37.12 704 VAL A CA 1
ATOM 5602 C C . VAL A 1 704 ? 38.610 -10.166 -11.907 1.00 37.12 704 VAL A C 1
ATOM 5604 O O . VAL A 1 704 ? 39.398 -10.519 -11.030 1.00 37.12 704 VAL A O 1
ATOM 5607 N N . ALA A 1 705 ? 38.134 -11.024 -12.813 1.00 36.06 705 ALA A N 1
ATOM 5608 C CA . ALA A 1 705 ? 38.462 -12.448 -12.811 1.00 36.06 705 ALA A CA 1
ATOM 5609 C C . ALA A 1 705 ? 39.874 -12.751 -13.349 1.00 36.06 705 ALA A C 1
ATOM 5611 O O . ALA A 1 705 ? 40.553 -13.606 -12.788 1.00 36.06 705 ALA A O 1
ATOM 5612 N N . LEU A 1 706 ? 40.350 -12.003 -14.353 1.00 35.38 706 LEU A N 1
ATOM 5613 C CA . LEU A 1 706 ? 41.708 -12.128 -14.915 1.00 35.38 706 LEU A CA 1
ATOM 5614 C C . LEU A 1 706 ? 42.836 -11.718 -13.950 1.00 35.38 706 LEU A C 1
ATOM 5616 O O . LEU A 1 706 ? 44.004 -11.907 -14.258 1.00 35.38 706 LEU A O 1
ATOM 5620 N N . LYS A 1 707 ? 42.503 -11.138 -12.789 1.00 33.09 707 LYS A N 1
ATOM 5621 C CA . LYS A 1 707 ? 43.470 -10.788 -11.735 1.00 33.09 707 LYS A CA 1
ATOM 5622 C C . LYS A 1 707 ? 43.576 -11.830 -10.614 1.00 33.09 707 LYS A C 1
ATOM 5624 O O . LYS A 1 707 ? 44.381 -11.634 -9.708 1.00 33.09 707 LYS A O 1
ATOM 5629 N N . LYS A 1 708 ? 42.735 -12.874 -10.628 1.00 33.88 708 LYS A N 1
ATOM 5630 C CA . LYS A 1 708 ? 42.710 -13.952 -9.618 1.00 33.88 708 LYS A CA 1
ATOM 5631 C C . LYS A 1 708 ? 43.051 -15.346 -10.174 1.00 33.88 708 LYS A C 1
ATOM 5633 O O . LYS A 1 708 ? 43.199 -16.261 -9.370 1.00 33.88 708 LYS A O 1
ATOM 5638 N N . SER A 1 709 ? 43.159 -15.503 -11.494 1.00 30.97 709 SER A N 1
ATOM 5639 C CA . SER A 1 709 ? 43.914 -16.584 -12.153 1.00 30.97 709 SER A CA 1
ATOM 5640 C C . SER A 1 709 ? 45.315 -16.087 -12.457 1.00 30.97 709 SER A C 1
ATOM 5642 O O . SER A 1 709 ? 46.265 -16.870 -12.284 1.00 30.97 709 SER A O 1
#

Radius of gyration: 34.08 Å; Cα contacts (8 Å, |Δi|>4): 853; chains: 1; bounding box: 88×96×92 Å

Secondary structure (DSSP, 8-state):
---TTGGG-S-HHHHTTSPPP-HHHHTTS-PPPPSS--HHHHHHHHHHHPPPHHHHHTS--TTSBHHHHHHS--PPBP-S--PPPGGGGEESSPP---HHHHHHHHHHSPBPPHHHHHHHHHHHHHHHHTT--EEE-TTSTT-EE-TTHHHHHHHHHHHHHHHHHHHHHHHHHHTTTTT-HHHHHHHHHHTTSBTTPBPTTS-BTHHHHHHTTTSPPPHHHHHHHHHHHHHHHHT-HHHHTT-----HHHHHHHHHHHH-GGGHHHHHHHHHHHHHHHHHHHHHHHHTSSS----------------------------------S--S-SPPP-SS-S----HHHHHHHHHHHHHHTT--TTS-HHHHHHHHH-SSS-SS--HHHHHHEEEEE---TTT-S--EEEE--HHHHHHHHHHTTTSEEEEEEE--SSSEEEEEEEE-TT--EEEEEEEEEPPPTT-S-GGG---HHHHHHHHHHHHHHT-B-TT-PBP--SEEEE-S-HHHHHHHHHH-TT-EEEEPHHHHHHHHHHHHHHHGGGSPTTHHHHHHHHHHHHHHHHHHHT---HHHHHHHHHHHHHHHHHHHTSS-HHHHHHHHHHHHHHHHHHHHHSSHHHHHTTSHHHHHHHHHHHTS-GGGS--S-HHHHHHHHHIIIIIGGGG-BTTBPPPHHHHHHHHHHHHHTTSTTHHHHHHHHHHHHHHHTTT-

Mean predicted aligned error: 16.13 Å

Foldseek 3Di:
DPPPPVLPDDPPVVVVVDDAPPLVVQAQPPDAQDPDHDPNLVVVLSVQQRDDPLLVVLADDQQDFLVVLLVTQQAAADDDDDFDQLLVFFALDAFPDDPVRVSVCRRPHHFYDLVSLVNNVVCVSVSRRNNTHFGADRVHRVGTHGNNVSVVSNVSVVSNVLSVLSVQLQVLLVVCPPVDPLSVVVNVRSNRGRSFDADPLRHTNSQVSQVSHLHDHAVSVVLVLLVVVVVVCVVPVVSVLPDDRDGLVVVVVLLVLVPDPVNVVVSVVVVVVVVVSNVVSVVVVVVVVPPDDDDDDDDDDDDDDDDDDDDDDDDDDDDDDDPDPPPCADSDADDPGDGDDCDLVNVVVVVVVVCVVLVQDPPDALLVSVCLQQDPPNRVVDDVQQVQFWLDWDGPDPPPDQKTKTKGFGPVLLVVCVVFFFLAEKEWEWDDFFQWIWIWIWGADPVRAIDTGMIMTMHAGPPDPDGVVRDALVVLLVSVQSSQVSSPADPVRDGGAGAEYEYAPDPSNVSSNCSNHVNHQAAHQLVNVLVVLVVLLCVLLVQQDPDPLSVVLSVVVNVLVVCLQEPDQDLVVNVVSLVVQLVVLVVQCVDPDPNSVSSSRSSNSSSVVCCVCNVDPSSSLNRHLNVLVVSCVSSVHDSVSRDSHCVSVVVVSCCCNVPQQVSQQDPNDGHHPNSSVVVVVCVNPVVDPPPVVVVSVSVVVVVVVVVVD